Protein AF-A0A7C6KRB6-F1 (afdb_monomer)

Foldseek 3Di:
DVLLVVLVVLLVLLVVQDQLVVLCVDQLSVLVSQLSCQLNDPAHDLVSNLVSLVSNQVVCPPHFQLRVLVVSLQAGDGPLLQQLQQPNPVSDDPVRLVSVLSNQQSSVSSLPDWLCSSLVSSLVNCVVRPDPVRCVVCPDCNPSVNDDTGDNDDPPDPPPVCPPPLQQDFLQVNLVVVVVVLSVVCVPDPRNSVCSNSSSVSCNQQNHRLSSRAQEWEQDDDDDRTDGDNDADSQAPLLLAPCVVLLVVVVVQVVCLLVLHDHFAEEEEEAPQACQVSSVSNVSRVCSRSQEGEYEYEPVRLVCVVVVQVVVLSHSGAYEYEYEADALPDDPVSLVSLLCVLVDDVHDRRSRYHYYYYHYPCRLVVLVVVLVVDPDPVSVVSNVSVVSSNVSRVYYRYGYFDDLVSLLSSLVSVCVVVVNPDDSVVSSVQLVVQQVVDDHRHNNSSVVSSVVSVVVVVVVD

pLDDT: mean 85.38, std 13.32, range [36.09, 97.81]

Structure (mmCIF, N/CA/C/O backbone):
data_AF-A0A7C6KRB6-F1
#
_entry.id   AF-A0A7C6KRB6-F1
#
loop_
_atom_site.group_PDB
_atom_site.id
_atom_site.type_symbol
_atom_site.label_atom_id
_atom_site.label_alt_id
_atom_site.label_comp_id
_atom_site.label_asym_id
_atom_site.label_entity_id
_atom_site.label_seq_id
_atom_site.pdbx_PDB_ins_code
_atom_site.Cartn_x
_atom_site.Cartn_y
_atom_site.Cartn_z
_atom_site.occupancy
_atom_site.B_iso_or_equiv
_atom_site.auth_seq_id
_atom_site.auth_comp_id
_atom_site.auth_asym_id
_atom_site.auth_atom_id
_atom_site.pdbx_PDB_model_num
ATOM 1 N N . MET A 1 1 ? -28.150 14.842 34.073 1.00 54.94 1 MET A N 1
ATOM 2 C CA . MET A 1 1 ? -28.494 13.399 33.992 1.00 54.94 1 MET A CA 1
ATOM 3 C C . MET A 1 1 ? -28.652 12.898 32.556 1.00 54.94 1 MET A C 1
ATOM 5 O O . MET A 1 1 ? -28.019 11.899 32.249 1.00 54.94 1 MET A O 1
ATOM 9 N N . LYS A 1 2 ? -29.416 13.566 31.670 1.00 64.12 2 LYS A N 1
ATOM 10 C CA . LYS A 1 2 ? -29.574 13.141 30.257 1.00 64.12 2 LYS A CA 1
ATOM 11 C C . LYS A 1 2 ? -28.247 13.036 29.480 1.00 64.12 2 LYS A C 1
ATOM 13 O O . LYS A 1 2 ? -28.031 12.044 28.801 1.00 64.12 2 LYS A O 1
ATOM 18 N N . GLU A 1 3 ? -27.336 13.993 29.651 1.00 70.88 3 GLU A N 1
ATOM 19 C CA . GLU A 1 3 ? -26.035 14.002 28.949 1.00 70.88 3 GLU A CA 1
ATOM 20 C C . GLU A 1 3 ? -25.070 12.913 29.458 1.00 70.88 3 GLU A C 1
ATOM 22 O O . GLU A 1 3 ? -24.442 12.221 28.666 1.00 70.88 3 GLU A O 1
ATOM 27 N N . ILE A 1 4 ? -25.027 12.660 30.774 1.00 74.69 4 ILE A N 1
ATOM 28 C CA . ILE A 1 4 ? -24.242 11.548 31.353 1.00 74.69 4 ILE A CA 1
ATOM 29 C C . ILE A 1 4 ? -24.768 10.194 30.857 1.00 74.69 4 ILE A C 1
ATOM 31 O O . ILE A 1 4 ? -23.987 9.292 30.565 1.00 74.69 4 ILE A O 1
ATOM 35 N N . ALA A 1 5 ? -26.092 10.041 30.750 1.00 81.69 5 ALA A N 1
ATOM 36 C CA . ALA A 1 5 ? -26.693 8.838 30.182 1.00 81.69 5 ALA A CA 1
ATOM 37 C C . ALA A 1 5 ? -26.316 8.658 28.700 1.00 81.69 5 ALA A C 1
ATOM 39 O O . ALA A 1 5 ? -26.064 7.530 28.283 1.00 81.69 5 ALA A O 1
ATOM 40 N N . ALA A 1 6 ? -26.210 9.748 27.930 1.00 81.56 6 ALA A N 1
ATOM 41 C CA . ALA A 1 6 ? -25.739 9.708 26.547 1.00 81.56 6 ALA A CA 1
ATOM 42 C C . ALA A 1 6 ? -24.273 9.245 26.448 1.00 81.56 6 ALA A C 1
ATOM 44 O O . ALA A 1 6 ? -23.988 8.330 25.681 1.00 81.56 6 ALA A O 1
ATOM 45 N N . LEU A 1 7 ? -23.367 9.770 27.284 1.00 81.56 7 LEU A N 1
ATOM 46 C CA . LEU A 1 7 ? -21.969 9.309 27.316 1.00 81.56 7 LEU A CA 1
ATOM 47 C C . LEU A 1 7 ? -21.839 7.847 27.758 1.00 81.56 7 LEU A C 1
ATOM 49 O O . LEU A 1 7 ? -21.070 7.089 27.174 1.00 81.56 7 LEU A O 1
ATOM 53 N N . ARG A 1 8 ? -22.632 7.410 28.746 1.00 84.44 8 ARG A N 1
ATOM 54 C CA . ARG A 1 8 ? -22.685 5.990 29.134 1.00 84.44 8 ARG A CA 1
ATOM 55 C C . ARG A 1 8 ? -23.192 5.108 27.998 1.00 84.44 8 ARG A C 1
ATOM 57 O O . ARG A 1 8 ? -22.669 4.016 27.813 1.00 84.44 8 ARG A O 1
ATOM 64 N N . LYS A 1 9 ? -24.180 5.576 27.230 1.00 87.50 9 LYS A N 1
ATOM 65 C CA . LYS A 1 9 ? -24.671 4.868 26.045 1.00 87.50 9 LYS A CA 1
ATOM 66 C C . LYS A 1 9 ? -23.570 4.732 24.990 1.00 87.50 9 LYS A C 1
ATOM 68 O O . LYS A 1 9 ? -23.390 3.638 24.477 1.00 87.50 9 LYS A O 1
ATOM 73 N N . ILE A 1 10 ? -22.814 5.799 24.719 1.00 86.44 10 ILE A N 1
ATOM 74 C CA . ILE A 1 10 ? -21.670 5.775 23.792 1.00 86.44 10 ILE A CA 1
ATOM 75 C C . ILE A 1 10 ? -20.593 4.800 24.276 1.00 86.44 10 ILE A C 1
ATOM 77 O O . ILE A 1 10 ? -20.133 3.971 23.501 1.00 86.44 10 ILE A O 1
ATOM 81 N N . LYS A 1 11 ? -20.241 4.835 25.567 1.00 87.00 11 LYS A N 1
ATOM 82 C CA . LYS A 1 11 ? -19.289 3.887 26.164 1.00 87.00 11 LYS A CA 1
ATOM 83 C C . LYS A 1 11 ? -19.735 2.433 25.981 1.00 87.00 11 LYS A C 1
ATOM 85 O O . LYS A 1 11 ? -18.936 1.584 25.605 1.00 87.00 11 LYS A O 1
ATOM 90 N N . LEU A 1 12 ? -21.006 2.138 26.256 1.00 89.00 12 LEU A N 1
ATOM 91 C CA . LEU A 1 12 ? -21.554 0.792 26.071 1.00 89.00 12 LEU A CA 1
ATOM 92 C C . LEU A 1 12 ? -21.587 0.388 24.593 1.00 89.00 12 LEU A C 1
ATOM 94 O O . LEU A 1 12 ? -21.347 -0.773 24.287 1.00 89.00 12 LEU A O 1
ATOM 98 N N . ALA A 1 13 ? -21.846 1.335 23.689 1.00 90.50 13 ALA A N 1
ATOM 99 C CA . ALA A 1 13 ? -21.797 1.095 22.253 1.00 90.50 13 ALA A CA 1
ATOM 100 C C . ALA A 1 13 ? -20.370 0.770 21.782 1.00 90.50 13 ALA A C 1
ATOM 102 O O . ALA A 1 13 ? -20.180 -0.217 21.085 1.00 90.50 13 ALA A O 1
ATOM 103 N N . LEU A 1 14 ? -19.364 1.527 22.235 1.00 90.44 14 LEU A N 1
ATOM 104 C CA . LEU A 1 14 ? -17.944 1.256 21.975 1.00 90.44 14 LEU A CA 1
ATOM 105 C C . LEU A 1 14 ? -17.524 -0.150 22.426 1.00 90.44 14 LEU A C 1
ATOM 107 O O . LEU A 1 14 ? -16.813 -0.840 21.704 1.00 90.44 14 LEU A O 1
ATOM 111 N N . ALA A 1 15 ? -17.997 -0.599 23.592 1.00 88.56 15 ALA A N 1
ATOM 112 C CA . ALA A 1 15 ? -17.741 -1.954 24.086 1.00 88.56 15 ALA A CA 1
ATOM 113 C C . ALA A 1 15 ? -18.440 -3.057 23.264 1.00 88.56 15 ALA A C 1
ATOM 115 O O . ALA A 1 15 ? -18.100 -4.228 23.412 1.00 88.56 15 ALA A O 1
ATOM 116 N N . GLY A 1 16 ? -19.425 -2.693 22.440 1.00 90.06 16 GLY A N 1
ATOM 117 C CA . GLY A 1 16 ? -20.170 -3.596 21.564 1.00 90.06 16 GLY A CA 1
ATOM 118 C C . GLY A 1 16 ? -19.691 -3.614 20.111 1.00 90.06 16 GLY A C 1
ATOM 119 O O . GLY A 1 16 ? -20.361 -4.241 19.295 1.00 90.06 16 GLY A O 1
ATOM 120 N N . LEU A 1 17 ? -18.587 -2.930 19.778 1.00 93.81 17 LEU A N 1
ATOM 121 C CA . LEU A 1 17 ? -17.990 -2.977 18.440 1.00 93.81 17 LEU A CA 1
ATOM 122 C C . LEU A 1 17 ? -17.563 -4.405 18.085 1.00 93.81 17 LEU A C 1
ATOM 124 O O . LEU A 1 17 ? -16.990 -5.109 18.918 1.00 93.81 17 LEU A O 1
ATOM 128 N N . VAL A 1 18 ? -17.822 -4.817 16.843 1.00 93.44 18 VAL A N 1
ATOM 129 C CA . VAL A 1 18 ? -17.559 -6.193 16.388 1.00 93.44 18 VAL A CA 1
ATOM 130 C C . VAL A 1 18 ? -16.295 -6.278 15.537 1.00 93.44 18 VAL A C 1
ATOM 132 O O . VAL A 1 18 ? -15.434 -7.118 15.795 1.00 93.44 18 VAL A O 1
ATOM 135 N N . TYR A 1 19 ? -16.173 -5.425 14.519 1.00 92.94 19 TYR A N 1
ATOM 136 C CA . TYR A 1 19 ? -15.082 -5.472 13.540 1.00 92.94 19 TYR A CA 1
ATOM 137 C C . TYR A 1 19 ? -14.080 -4.334 13.716 1.00 92.94 19 TYR A C 1
ATOM 139 O O . TYR A 1 19 ? -12.892 -4.525 13.460 1.00 92.94 19 TYR A O 1
ATOM 147 N N . PHE A 1 20 ? -14.542 -3.161 14.153 1.00 94.19 20 PHE A N 1
ATOM 148 C CA . PHE A 1 20 ? -13.716 -1.954 14.263 1.00 94.19 20 PHE A CA 1
ATOM 149 C C . PHE A 1 20 ? -13.351 -1.611 15.711 1.00 94.19 20 PHE A C 1
ATOM 151 O O . PHE A 1 20 ? -13.343 -0.446 16.110 1.00 94.19 20 PHE A O 1
ATOM 158 N N . ASP A 1 21 ? -13.010 -2.632 16.499 1.00 92.06 21 ASP A N 1
ATOM 159 C CA . ASP A 1 21 ? -12.568 -2.498 17.893 1.00 92.06 21 ASP A CA 1
ATOM 160 C C . ASP A 1 21 ? -11.159 -1.881 18.038 1.00 92.06 21 ASP A C 1
ATOM 162 O O . ASP A 1 21 ? -10.708 -1.616 19.152 1.00 92.06 21 ASP A O 1
ATOM 166 N N . ASP A 1 22 ? -10.470 -1.605 16.924 1.00 89.50 22 ASP A N 1
ATOM 167 C CA . ASP A 1 22 ? -9.140 -0.983 16.880 1.00 89.50 22 ASP A CA 1
ATOM 168 C C . ASP A 1 22 ? -9.087 0.361 17.626 1.00 89.50 22 ASP A C 1
ATOM 170 O O . ASP A 1 22 ? -8.058 0.707 18.205 1.00 89.50 22 ASP A O 1
ATOM 174 N N . ILE A 1 23 ? -10.208 1.090 17.694 1.00 89.94 23 ILE A N 1
ATOM 175 C CA . ILE A 1 23 ? -10.331 2.334 18.470 1.00 89.94 23 ILE A CA 1
ATOM 176 C C . ILE A 1 23 ? -10.071 2.119 19.965 1.00 89.94 23 ILE A C 1
ATOM 178 O O . ILE A 1 23 ? -9.611 3.025 20.652 1.00 89.94 23 ILE A O 1
ATOM 182 N N . LEU A 1 24 ? -10.324 0.915 20.478 1.00 89.56 24 LEU A N 1
ATOM 183 C CA . LEU A 1 24 ? -10.078 0.568 21.876 1.00 89.56 24 LEU A CA 1
ATOM 184 C C . LEU A 1 24 ? -8.597 0.260 22.147 1.00 89.56 24 LEU A C 1
ATOM 186 O O . LEU A 1 24 ? -8.176 0.246 23.302 1.00 89.56 24 LEU A O 1
ATOM 190 N N . LYS A 1 25 ? -7.818 -0.016 21.095 1.00 88.75 25 LYS A N 1
ATOM 191 C CA . LYS A 1 25 ? -6.403 -0.419 21.162 1.00 88.75 25 LYS A CA 1
ATOM 192 C C . LYS A 1 25 ? -5.457 0.727 20.798 1.00 88.75 25 LYS A C 1
ATOM 194 O O . LYS A 1 25 ? -4.325 0.757 21.275 1.00 88.75 25 LYS A O 1
ATOM 199 N N . ASP A 1 26 ? -5.907 1.639 19.942 1.00 92.56 26 ASP A N 1
ATOM 200 C CA . ASP A 1 26 ? -5.170 2.829 19.521 1.00 92.56 26 ASP A CA 1
ATOM 201 C C . ASP A 1 26 ? -5.055 3.859 20.662 1.00 92.56 26 ASP A C 1
ATOM 203 O O . ASP A 1 26 ? -5.979 4.038 21.456 1.00 92.56 26 ASP A O 1
ATOM 207 N N . GLU A 1 27 ? -3.916 4.554 20.745 1.00 92.88 27 GLU A N 1
ATOM 208 C CA . GLU A 1 27 ? -3.604 5.512 21.814 1.00 92.88 27 GLU A CA 1
ATOM 209 C C . GLU A 1 27 ? -4.662 6.618 21.964 1.00 92.88 27 GLU A C 1
ATOM 211 O O . GLU A 1 27 ? -5.073 6.939 23.083 1.00 92.88 27 GLU A O 1
ATOM 216 N N . ILE A 1 28 ? -5.121 7.202 20.854 1.00 93.69 28 ILE A N 1
ATOM 217 C CA . ILE A 1 28 ? -6.057 8.334 20.873 1.00 93.69 28 ILE A CA 1
ATOM 218 C C . ILE A 1 28 ? -7.425 7.861 21.376 1.00 93.69 28 ILE A C 1
ATOM 220 O O . ILE A 1 28 ? -8.023 8.479 22.261 1.00 93.69 28 ILE A O 1
ATOM 224 N N . GLY A 1 29 ? -7.909 6.740 20.842 1.00 92.50 29 GLY A N 1
ATOM 225 C CA . GLY A 1 29 ? -9.196 6.159 21.203 1.00 92.50 29 GLY A CA 1
ATOM 226 C C . GLY A 1 29 ? -9.211 5.613 22.632 1.00 92.50 29 GLY A C 1
ATOM 227 O O . GLY A 1 29 ? -10.174 5.856 23.364 1.00 92.50 29 GLY A O 1
ATOM 228 N N . ALA A 1 30 ? -8.118 4.997 23.093 1.00 92.62 30 ALA A N 1
ATOM 229 C CA . ALA A 1 30 ? -7.951 4.593 24.487 1.00 92.62 30 ALA A CA 1
ATOM 230 C C . ALA A 1 30 ? -7.978 5.804 25.433 1.00 92.62 30 ALA A C 1
ATOM 232 O O . ALA A 1 30 ? -8.687 5.789 26.443 1.00 92.62 30 ALA A O 1
ATOM 233 N N . ASN A 1 31 ? -7.277 6.892 25.087 1.00 94.56 31 ASN A N 1
ATOM 234 C CA . ASN A 1 31 ? -7.307 8.125 25.872 1.00 94.56 31 ASN A CA 1
ATOM 235 C C . ASN A 1 31 ? -8.709 8.746 25.936 1.00 94.56 31 ASN A C 1
ATOM 237 O O . ASN A 1 31 ? -9.101 9.245 26.995 1.00 94.56 31 ASN A O 1
ATOM 241 N N . PHE A 1 32 ? -9.466 8.688 24.838 1.00 94.00 32 PHE A N 1
ATOM 242 C CA . PHE A 1 32 ? -10.857 9.133 24.792 1.00 94.00 32 PHE A CA 1
ATOM 243 C C . PHE A 1 32 ? -11.770 8.264 25.669 1.00 94.00 32 PHE A C 1
ATOM 245 O O . PHE A 1 32 ? -12.555 8.791 26.455 1.00 94.00 32 PHE A O 1
ATOM 252 N N . CYS A 1 33 ? -11.637 6.936 25.603 1.00 92.25 33 CYS A N 1
ATOM 253 C CA . CYS A 1 33 ? -12.410 6.017 26.441 1.00 92.25 33 CYS A CA 1
ATOM 254 C C . CYS A 1 33 ? -12.140 6.248 27.935 1.00 92.25 33 CYS A C 1
ATOM 256 O O . CYS A 1 33 ? -13.079 6.325 28.724 1.00 92.25 33 CYS A O 1
ATOM 258 N N . LEU A 1 34 ? -10.875 6.444 28.321 1.00 93.00 34 LEU A N 1
ATOM 259 C CA . LEU A 1 34 ? -10.499 6.770 29.701 1.00 93.00 34 LEU A CA 1
ATOM 260 C C . LEU A 1 34 ? -11.093 8.106 30.169 1.00 93.00 34 LEU A C 1
ATOM 262 O O . LEU A 1 34 ? -11.538 8.215 31.312 1.00 93.00 34 LEU A O 1
ATOM 266 N N . LEU A 1 35 ? -11.154 9.110 29.289 1.00 93.44 35 LEU A N 1
ATOM 267 C CA . LEU A 1 35 ? -11.824 10.377 29.585 1.00 93.44 35 LEU A CA 1
ATOM 268 C C . LEU A 1 35 ? -13.326 10.160 29.835 1.00 93.44 35 LEU A C 1
ATOM 270 O O . LEU A 1 35 ? -13.871 10.661 30.820 1.00 93.44 35 LEU A O 1
ATOM 274 N N . LEU A 1 36 ? -14.001 9.369 28.992 1.00 91.25 36 LEU A N 1
ATOM 275 C CA . LEU A 1 36 ? -15.410 9.013 29.196 1.00 91.25 36 LEU A CA 1
ATOM 276 C C . LEU A 1 36 ? -15.632 8.250 30.510 1.00 91.25 36 LEU A C 1
ATOM 278 O O . LEU A 1 36 ? -16.632 8.478 31.198 1.00 91.25 36 LEU A O 1
ATOM 282 N N . ASP A 1 37 ? -14.707 7.371 30.888 1.00 90.56 37 ASP A N 1
ATOM 283 C CA . ASP A 1 37 ? -14.769 6.607 32.134 1.00 90.56 37 ASP A CA 1
ATOM 284 C C . ASP A 1 37 ? -14.735 7.513 33.360 1.00 90.56 37 ASP A C 1
ATOM 286 O O . ASP A 1 37 ? -15.596 7.397 34.236 1.00 90.56 37 ASP A O 1
ATOM 290 N N . GLN A 1 38 ? -13.808 8.469 33.387 1.00 91.06 38 GLN A N 1
ATOM 291 C CA . GLN A 1 38 ? -13.702 9.441 34.472 1.00 91.06 38 GLN A CA 1
ATOM 292 C C . GLN A 1 38 ? -14.932 10.357 34.543 1.00 91.06 38 GLN A C 1
ATOM 294 O O . GLN A 1 38 ? -15.468 10.597 35.624 1.00 91.06 38 GLN A O 1
ATOM 299 N N . LEU A 1 39 ? -15.456 10.811 33.399 1.00 89.25 39 LEU A N 1
ATOM 300 C CA . LEU A 1 39 ? -16.639 11.682 33.355 1.00 89.25 39 LEU A CA 1
ATOM 301 C C . LEU A 1 39 ? -17.937 10.967 33.765 1.00 89.25 39 LEU A C 1
ATOM 303 O O . LEU A 1 39 ? -18.867 11.586 34.304 1.00 89.25 39 LEU A O 1
ATOM 307 N N . THR A 1 40 ? -18.025 9.658 33.520 1.00 88.31 40 THR A N 1
ATOM 308 C CA . THR A 1 40 ? -19.215 8.843 33.815 1.00 88.31 40 THR A CA 1
ATOM 309 C C . THR A 1 40 ? -19.157 8.110 35.158 1.00 88.31 40 THR A C 1
ATOM 311 O O . THR A 1 40 ? -20.167 7.501 35.551 1.00 88.31 40 THR A O 1
ATOM 314 N N . ALA A 1 41 ? -18.036 8.212 35.882 1.00 88.06 41 ALA A N 1
ATOM 315 C CA . ALA A 1 41 ? -17.839 7.673 37.224 1.00 88.06 41 ALA A CA 1
ATOM 316 C C . ALA A 1 41 ? -18.874 8.210 38.230 1.00 88.06 41 ALA A C 1
ATOM 318 O O . ALA A 1 41 ? -19.504 9.250 38.023 1.00 88.06 41 ALA A O 1
ATOM 319 N N . LYS A 1 42 ? -19.119 7.464 39.316 1.00 85.12 42 LYS A N 1
ATOM 320 C CA . LYS A 1 42 ? -20.051 7.914 40.368 1.00 85.12 42 LYS A CA 1
ATOM 321 C C . LYS A 1 42 ? -19.512 9.139 41.104 1.00 85.12 42 LYS A C 1
ATOM 323 O O . LYS A 1 42 ? -20.282 10.062 41.339 1.00 85.12 42 LYS A O 1
ATOM 328 N N . GLU A 1 43 ? -18.220 9.116 41.399 1.00 84.69 43 GLU A N 1
ATOM 329 C CA . GLU A 1 43 ? -17.448 10.194 42.008 1.00 84.69 43 GLU A CA 1
ATOM 330 C C . GLU A 1 43 ? -16.360 10.604 41.020 1.00 84.69 43 GLU A C 1
ATOM 332 O O . GLU A 1 43 ? -15.765 9.738 40.369 1.00 84.69 43 GLU A O 1
ATOM 337 N N . ILE A 1 44 ? -16.126 11.906 40.891 1.00 86.69 44 ILE A N 1
ATOM 338 C CA . ILE A 1 44 ? -15.108 12.451 39.995 1.00 86.69 44 ILE A CA 1
ATOM 339 C C . ILE A 1 44 ? -13.912 12.981 40.782 1.00 86.69 44 ILE A C 1
ATOM 341 O O . ILE A 1 44 ? -14.044 13.426 41.919 1.00 86.69 44 ILE A O 1
ATOM 345 N N . LYS A 1 45 ? -12.749 12.983 40.133 1.00 89.88 45 LYS A N 1
ATOM 346 C CA . LYS A 1 45 ? -11.554 13.704 40.574 1.00 89.88 45 LYS A CA 1
ATOM 347 C C . LYS A 1 45 ? -11.198 14.722 39.498 1.00 89.88 45 LYS A C 1
ATOM 349 O O . LYS A 1 45 ? -10.941 14.339 38.356 1.00 89.88 45 LYS A O 1
ATOM 354 N N . CYS A 1 46 ? -11.231 16.008 39.842 1.00 89.25 46 CYS A N 1
ATOM 355 C CA . CYS A 1 46 ? -11.075 17.095 38.873 1.00 89.25 46 CYS A CA 1
ATOM 356 C C . CYS A 1 46 ? -9.691 17.068 38.197 1.00 89.25 46 CYS A C 1
ATOM 358 O O . CYS A 1 46 ? -9.602 17.198 36.976 1.00 89.25 46 CYS A O 1
ATOM 360 N N . GLU A 1 47 ? -8.632 16.799 38.968 1.00 90.44 47 GLU A N 1
ATOM 361 C CA . GLU A 1 47 ? -7.254 16.634 38.476 1.00 90.44 47 GLU A CA 1
ATOM 362 C C . GLU A 1 47 ? -7.117 15.506 37.451 1.00 90.44 47 GLU A C 1
ATOM 364 O O . GLU A 1 47 ? -6.536 15.709 36.384 1.00 90.44 47 GLU A O 1
ATOM 369 N N . ASP A 1 48 ? -7.706 14.343 37.736 1.00 92.38 48 ASP A N 1
ATOM 370 C CA . ASP A 1 48 ? -7.655 13.185 36.843 1.00 92.38 48 ASP A CA 1
ATOM 371 C C . ASP A 1 48 ? -8.335 13.491 35.501 1.00 92.38 48 ASP A C 1
ATOM 373 O O . ASP A 1 48 ? -7.774 13.180 34.447 1.00 92.38 48 ASP A O 1
ATOM 377 N N . ILE A 1 49 ? -9.500 14.156 35.538 1.00 93.12 49 ILE A N 1
ATOM 378 C CA . ILE A 1 49 ? -10.242 14.581 34.340 1.00 93.12 49 ILE A CA 1
ATOM 379 C C . ILE A 1 49 ? -9.426 15.582 33.523 1.00 93.12 49 ILE A C 1
ATOM 381 O O . ILE A 1 49 ? -9.332 15.442 32.303 1.00 93.12 49 ILE A O 1
ATOM 385 N N . TYR A 1 50 ? -8.814 16.574 34.175 1.00 92.69 50 TYR A N 1
ATOM 386 C CA . TYR A 1 50 ? -7.967 17.552 33.496 1.00 92.69 50 TYR A CA 1
ATOM 387 C C . TYR A 1 50 ? -6.768 16.889 32.816 1.00 92.69 50 TYR A C 1
ATOM 389 O O . TYR A 1 50 ? -6.546 17.082 31.620 1.00 92.69 50 TYR A O 1
ATOM 397 N N . ILE A 1 51 ? -6.022 16.057 33.547 1.00 93.88 51 ILE A N 1
ATOM 398 C CA . ILE A 1 51 ? -4.858 15.343 33.012 1.00 93.88 51 ILE A CA 1
ATOM 399 C C . ILE A 1 51 ? -5.267 14.474 31.821 1.00 93.88 51 ILE A C 1
ATOM 401 O O . ILE A 1 51 ? -4.582 14.472 30.796 1.00 93.88 51 ILE A O 1
ATOM 405 N N . GLN A 1 52 ? -6.380 13.747 31.931 1.00 95.50 52 GLN A N 1
ATOM 406 C CA . GLN A 1 52 ? -6.825 12.854 30.870 1.00 95.50 52 GLN A CA 1
ATOM 407 C C . GLN A 1 52 ? -7.344 13.612 29.645 1.00 95.50 52 GLN A C 1
ATOM 409 O O . GLN A 1 52 ? -7.044 13.212 28.519 1.00 95.50 52 GLN A O 1
ATOM 414 N N . TYR A 1 53 ? -8.035 14.739 29.839 1.00 94.81 53 TYR A N 1
ATOM 415 C CA . TYR A 1 53 ? -8.416 15.638 28.750 1.00 94.81 53 TYR A CA 1
ATOM 416 C C . TYR A 1 53 ? -7.182 16.147 27.998 1.00 94.81 53 TYR A C 1
ATOM 418 O O . TYR A 1 53 ? -7.125 16.069 26.772 1.00 94.81 53 TYR A O 1
ATOM 426 N N . GLN A 1 54 ? -6.157 16.608 28.722 1.00 93.69 54 GLN A N 1
ATOM 427 C CA . GLN A 1 54 ? -4.914 17.100 28.122 1.00 93.69 54 GLN A CA 1
ATOM 428 C C . GLN A 1 54 ? -4.148 15.998 27.380 1.00 93.69 54 GLN A C 1
ATOM 430 O O . GLN A 1 54 ? -3.592 16.258 26.313 1.00 93.69 54 GLN A O 1
ATOM 435 N N . LYS A 1 55 ? -4.130 14.764 27.907 1.00 94.81 55 LYS A N 1
ATOM 436 C CA . LYS A 1 55 ? -3.556 13.596 27.215 1.00 94.81 55 LYS A CA 1
ATOM 437 C C . LYS A 1 55 ? -4.286 13.310 25.907 1.00 94.81 55 LYS A C 1
ATOM 439 O O . LYS A 1 55 ? -3.635 13.213 24.870 1.00 94.81 55 LYS A O 1
ATOM 444 N N . PHE A 1 56 ? -5.617 13.239 25.947 1.00 95.00 56 PHE A N 1
ATOM 445 C CA . PHE A 1 56 ? -6.436 13.045 24.753 1.00 95.00 56 PHE A CA 1
ATOM 446 C C . PHE A 1 56 ? -6.187 14.152 23.720 1.00 95.00 56 PHE A C 1
ATOM 448 O O . PHE A 1 56 ? -5.822 13.857 22.582 1.00 95.00 56 PHE A O 1
ATOM 455 N N . TYR A 1 57 ? -6.276 15.420 24.129 1.00 92.56 57 TYR A N 1
ATOM 456 C CA . TYR A 1 57 ? -6.043 16.559 23.245 1.00 92.56 57 TYR A CA 1
ATOM 457 C C . TYR A 1 57 ? -4.643 16.529 22.615 1.00 92.56 57 TYR A C 1
ATOM 459 O O . TYR A 1 57 ? -4.520 16.683 21.402 1.00 92.56 57 TYR A O 1
ATOM 467 N N . LYS A 1 58 ? -3.589 16.264 23.407 1.00 92.62 58 LYS A N 1
ATOM 468 C CA . LYS A 1 58 ? -2.217 16.106 22.893 1.00 92.62 58 LYS A CA 1
ATOM 469 C C . LYS A 1 58 ? -2.108 14.981 21.870 1.00 92.62 58 LYS A C 1
ATOM 471 O O . LYS A 1 58 ? -1.451 15.175 20.853 1.00 92.62 58 LYS A O 1
ATOM 476 N N . SER A 1 59 ? -2.741 13.838 22.132 1.00 92.44 59 SER A N 1
ATOM 477 C CA . SER A 1 59 ? -2.707 12.691 21.218 1.00 92.44 59 SER A CA 1
ATOM 478 C C . SER A 1 59 ? -3.421 12.975 19.889 1.00 92.44 59 SER A C 1
ATOM 480 O O . SER A 1 59 ? -3.018 12.450 18.857 1.00 92.44 59 SER A O 1
ATOM 482 N N . LEU A 1 60 ? -4.426 13.859 19.888 1.00 90.94 60 LEU A N 1
ATOM 483 C CA . LEU A 1 60 ? -5.189 14.240 18.696 1.00 90.94 60 LEU A CA 1
ATOM 484 C C . LEU A 1 60 ? -4.522 15.359 17.862 1.00 90.94 60 LEU A C 1
ATOM 486 O O . LEU A 1 60 ? -4.984 15.665 16.764 1.00 90.94 60 LEU A O 1
ATOM 490 N N . LEU A 1 61 ? -3.445 15.992 18.348 1.00 88.25 61 LEU A N 1
ATOM 491 C CA . LEU A 1 61 ? -2.812 17.128 17.665 1.00 88.25 61 LEU A CA 1
ATOM 492 C C . LEU A 1 61 ? -2.436 16.805 16.208 1.00 88.25 61 LEU A C 1
ATOM 494 O O . LEU A 1 61 ? -1.737 15.837 15.919 1.00 88.25 61 LEU A O 1
ATOM 498 N N . GLY A 1 62 ? -2.854 17.681 15.290 1.00 82.88 62 GLY A N 1
ATOM 499 C CA . GLY A 1 62 ? -2.586 17.553 13.853 1.00 82.88 62 GLY A CA 1
ATOM 500 C C . GLY A 1 62 ? -3.650 16.787 13.060 1.00 82.88 62 GLY A C 1
ATOM 501 O O . GLY A 1 62 ? -3.516 16.695 11.841 1.00 82.88 62 GLY A O 1
ATOM 502 N N . LEU A 1 63 ? -4.700 16.281 13.716 1.00 85.12 63 LEU A N 1
ATOM 503 C CA . LEU A 1 63 ? -5.862 15.644 13.091 1.00 85.12 63 LEU A CA 1
ATOM 504 C C . LEU A 1 63 ? -7.159 16.198 13.690 1.00 85.12 63 LEU A C 1
ATOM 506 O O . LEU A 1 63 ? -7.205 16.594 14.854 1.00 85.12 63 LEU A O 1
ATOM 510 N N . THR A 1 64 ? -8.240 16.191 12.914 1.00 88.12 64 THR A N 1
ATOM 511 C CA . THR A 1 64 ? -9.582 16.339 13.497 1.00 88.12 64 THR A CA 1
ATOM 512 C C . THR A 1 64 ? -10.069 15.003 14.065 1.00 88.12 64 THR A C 1
ATOM 514 O O . THR A 1 64 ? -9.624 13.931 13.648 1.00 88.12 64 THR A O 1
ATOM 517 N N . TRP A 1 65 ? -11.021 15.050 15.001 1.00 90.38 65 TRP A N 1
ATOM 518 C CA . TRP A 1 65 ? -11.621 13.840 15.577 1.00 90.38 65 TRP A CA 1
ATOM 519 C C . TRP A 1 65 ? -12.265 12.944 14.506 1.00 90.38 65 TRP A C 1
ATOM 521 O O . TRP A 1 65 ? -12.008 11.742 14.459 1.00 90.38 65 TRP A O 1
ATOM 531 N N . SER A 1 66 ? -13.022 13.533 13.579 1.00 88.75 66 SER A N 1
ATOM 532 C CA . SER A 1 66 ? -13.641 12.798 12.471 1.00 88.75 66 SER A CA 1
ATOM 533 C C . SER A 1 66 ? -12.606 12.213 11.506 1.00 88.75 66 SER A C 1
ATOM 535 O O . SER A 1 66 ? -12.743 11.063 11.092 1.00 88.75 66 SER A O 1
ATOM 537 N N . GLU A 1 67 ? -11.540 12.958 11.183 1.00 88.88 67 GLU A N 1
ATOM 538 C CA . GLU A 1 67 ? -10.434 12.434 10.367 1.00 88.88 67 GLU A CA 1
ATOM 539 C C . GLU A 1 67 ? -9.760 11.242 11.045 1.00 88.88 67 GLU A C 1
ATOM 541 O O . GLU A 1 67 ? -9.460 10.254 10.378 1.00 88.88 67 GLU A O 1
ATOM 546 N N . TYR A 1 68 ? -9.526 11.310 12.357 1.00 92.31 68 TYR A N 1
ATOM 547 C CA . TYR A 1 68 ? -8.971 10.197 13.121 1.00 92.31 68 TYR A CA 1
ATOM 548 C C . TYR A 1 68 ? -9.854 8.946 13.012 1.00 92.31 68 TYR A C 1
ATOM 550 O O . TYR A 1 68 ? -9.359 7.889 12.616 1.00 92.31 68 TYR A O 1
ATOM 558 N N . LEU A 1 69 ? -11.157 9.079 13.277 1.00 93.06 69 LEU A N 1
ATOM 559 C CA . LEU A 1 69 ? -12.110 7.969 13.238 1.00 93.06 69 LEU A CA 1
ATOM 560 C C . LEU A 1 69 ? -12.169 7.294 11.861 1.00 93.06 69 LEU A C 1
ATOM 562 O O . LEU A 1 69 ? -12.057 6.073 11.767 1.00 93.06 69 LEU A O 1
ATOM 566 N N . VAL A 1 70 ? -12.290 8.071 10.780 1.00 92.25 70 VAL A N 1
ATOM 567 C CA . VAL A 1 70 ? -12.338 7.507 9.419 1.00 92.25 70 VAL A CA 1
ATOM 568 C C . VAL A 1 70 ? -10.996 6.884 9.030 1.00 92.25 70 VAL A C 1
ATOM 570 O O . VAL A 1 70 ? -10.958 5.812 8.428 1.00 92.25 70 VAL A O 1
ATOM 573 N N . ASN A 1 71 ? -9.873 7.502 9.411 1.00 91.12 71 ASN A N 1
ATOM 574 C CA . ASN A 1 71 ? -8.553 6.916 9.178 1.00 91.12 71 ASN A CA 1
ATOM 575 C C . ASN A 1 71 ? -8.366 5.588 9.922 1.00 91.12 71 ASN A C 1
ATOM 577 O O . ASN A 1 71 ? -7.647 4.722 9.423 1.00 91.12 71 ASN A O 1
ATOM 581 N N . LEU A 1 72 ? -8.977 5.432 11.096 1.00 92.81 72 LEU A N 1
ATOM 582 C CA . LEU A 1 72 ? -8.943 4.194 11.863 1.00 92.81 72 LEU A CA 1
ATOM 583 C C . LEU A 1 72 ? -9.728 3.087 11.148 1.00 92.81 72 LEU A C 1
ATOM 585 O O . LEU A 1 72 ? -9.187 1.998 10.969 1.00 92.81 72 LEU A O 1
ATOM 589 N N . LEU A 1 73 ? -10.918 3.398 10.616 1.00 94.25 73 LEU A N 1
ATOM 590 C CA . LEU A 1 73 ? -11.663 2.482 9.742 1.00 94.25 73 LEU A CA 1
ATOM 591 C C . LEU A 1 73 ? -10.797 2.054 8.548 1.00 94.25 73 LEU A C 1
ATOM 593 O O . LEU A 1 73 ? -10.534 0.871 8.355 1.00 94.25 73 LEU A O 1
ATOM 597 N N . PHE A 1 74 ? -10.255 3.004 7.785 1.00 91.25 74 PHE A N 1
ATOM 598 C CA . PHE A 1 74 ? -9.464 2.718 6.579 1.00 91.25 74 PHE A CA 1
ATOM 599 C C . PHE A 1 74 ? -8.189 1.897 6.838 1.00 91.25 74 PHE A C 1
ATOM 601 O O . PHE A 1 74 ? -7.718 1.181 5.953 1.00 91.25 74 PHE A O 1
ATOM 608 N N . LYS A 1 75 ? -7.618 1.972 8.043 1.00 89.38 75 LYS A N 1
ATOM 609 C CA . LYS A 1 75 ? -6.421 1.205 8.421 1.00 89.38 75 LYS A CA 1
ATOM 610 C C . LYS A 1 75 ? -6.730 -0.140 9.075 1.00 89.38 75 LYS A C 1
ATOM 612 O O . LYS A 1 75 ? -5.802 -0.936 9.211 1.00 89.38 75 LYS A O 1
ATOM 617 N N . SER A 1 76 ? -7.977 -0.386 9.466 1.00 92.38 76 SER A N 1
ATOM 618 C CA . SER A 1 76 ? -8.365 -1.591 10.195 1.00 92.38 76 SER A CA 1
ATOM 619 C C . SER A 1 76 ? -8.031 -2.871 9.425 1.00 92.38 76 SER A C 1
ATOM 621 O O . SER A 1 76 ? -8.080 -2.927 8.190 1.00 92.38 76 SER A O 1
ATOM 623 N N . GLN A 1 77 ? -7.674 -3.915 10.167 1.00 91.06 77 GLN A N 1
ATOM 624 C CA . GLN A 1 77 ? -7.390 -5.237 9.628 1.00 91.06 77 GLN A CA 1
ATOM 625 C C . GLN A 1 77 ? -8.219 -6.281 10.375 1.00 91.06 77 GLN A C 1
ATOM 627 O O . GLN A 1 77 ? -7.882 -6.682 11.485 1.00 91.06 77 GLN A O 1
ATOM 632 N N . ASN A 1 78 ? -9.284 -6.756 9.736 1.00 92.62 78 ASN A N 1
ATOM 633 C CA . ASN A 1 78 ? -10.212 -7.729 10.300 1.00 92.62 78 ASN A CA 1
ATOM 634 C C . ASN A 1 78 ? -10.778 -8.630 9.184 1.00 92.62 78 ASN A C 1
ATOM 636 O O . ASN A 1 78 ? -10.386 -8.526 8.021 1.00 92.62 78 ASN A O 1
ATOM 640 N N . ALA A 1 79 ? -11.683 -9.549 9.529 1.00 92.12 79 ALA A N 1
ATOM 641 C CA . ALA A 1 79 ? -12.249 -10.478 8.549 1.00 92.12 79 ALA A CA 1
ATOM 642 C C . ALA A 1 79 ? -13.037 -9.767 7.430 1.00 92.12 79 ALA A C 1
ATOM 644 O O . ALA A 1 79 ? -12.928 -10.177 6.274 1.00 92.12 79 ALA A O 1
ATOM 645 N N . PHE A 1 80 ? -13.751 -8.679 7.749 1.00 94.88 80 PHE A N 1
ATOM 646 C CA . PHE A 1 80 ? -14.460 -7.865 6.758 1.00 94.88 80 PHE A CA 1
ATOM 647 C C . PHE A 1 80 ? -13.500 -7.218 5.768 1.00 94.88 80 PHE A C 1
ATOM 649 O O . PHE A 1 80 ? -13.695 -7.354 4.563 1.00 94.88 80 PHE A O 1
ATOM 656 N N . THR A 1 81 ? -12.428 -6.574 6.243 1.00 94.38 81 THR A N 1
ATOM 657 C CA . THR A 1 81 ? -11.493 -5.885 5.340 1.00 94.38 81 THR A CA 1
ATOM 658 C C . THR A 1 81 ? -10.784 -6.852 4.395 1.00 94.38 81 THR A C 1
ATOM 660 O O . THR A 1 81 ? -10.548 -6.512 3.237 1.00 94.38 81 THR A O 1
ATOM 663 N N . VAL A 1 82 ? -10.509 -8.084 4.842 1.00 92.38 82 VAL A N 1
ATOM 664 C CA . VAL A 1 82 ? -9.932 -9.142 3.999 1.00 92.38 82 VAL A CA 1
ATOM 665 C C . VAL A 1 82 ? -10.932 -9.640 2.949 1.00 92.38 82 VAL A C 1
ATOM 667 O O . VAL A 1 82 ? -10.572 -9.729 1.778 1.00 92.38 82 VAL A O 1
ATOM 670 N N . GLN A 1 83 ? -12.180 -9.942 3.316 1.00 93.81 83 GLN A N 1
ATOM 671 C CA . GLN A 1 83 ? -13.185 -10.392 2.340 1.00 93.81 83 GLN A CA 1
ATOM 672 C C . GLN A 1 83 ? -13.515 -9.296 1.318 1.00 93.81 83 GLN A C 1
ATOM 674 O O . GLN A 1 83 ? -13.478 -9.543 0.111 1.00 93.81 83 GLN A O 1
ATOM 679 N N . ALA A 1 84 ? -13.730 -8.069 1.797 1.00 94.56 84 ALA A N 1
ATOM 680 C CA . ALA A 1 84 ? -13.996 -6.913 0.954 1.00 94.56 84 ALA A CA 1
ATOM 681 C C . ALA A 1 84 ? -12.839 -6.623 -0.010 1.00 94.56 84 ALA A C 1
ATOM 683 O O . ALA A 1 84 ? -13.061 -6.364 -1.190 1.00 94.56 84 ALA A O 1
ATOM 684 N N . ALA A 1 85 ? -11.588 -6.725 0.451 1.00 93.06 85 ALA A N 1
ATOM 685 C CA . ALA A 1 85 ? -10.439 -6.541 -0.426 1.00 93.06 85 ALA A CA 1
ATOM 686 C C . ALA A 1 85 ? -10.382 -7.588 -1.555 1.00 93.06 85 ALA A C 1
ATOM 688 O O . ALA A 1 85 ? -10.003 -7.261 -2.678 1.00 93.06 85 ALA A O 1
ATOM 689 N N . ALA A 1 86 ? -10.803 -8.828 -1.289 1.00 90.88 86 ALA A N 1
ATOM 690 C CA . ALA A 1 86 ? -10.756 -9.915 -2.264 1.00 90.88 86 ALA A CA 1
ATOM 691 C C . ALA A 1 86 ? -11.816 -9.820 -3.365 1.00 90.88 86 ALA A C 1
ATOM 693 O O . ALA A 1 86 ? -11.512 -10.099 -4.524 1.00 90.88 86 ALA A O 1
ATOM 694 N N . GLN A 1 87 ? -13.053 -9.484 -3.004 1.00 88.62 87 GLN A N 1
ATOM 695 C CA . GLN A 1 87 ? -14.219 -9.653 -3.882 1.00 88.62 87 GLN A CA 1
ATOM 696 C C . GLN A 1 87 ? -15.180 -8.454 -3.850 1.00 88.62 87 GLN A C 1
ATOM 698 O O . GLN A 1 87 ? -16.297 -8.542 -4.355 1.00 88.62 87 GLN A O 1
ATOM 703 N N . GLY A 1 88 ? -14.772 -7.330 -3.254 1.00 91.94 88 GLY A N 1
ATOM 704 C CA . GLY A 1 88 ? -15.666 -6.202 -3.010 1.00 91.94 88 GLY A CA 1
ATOM 705 C C . GLY A 1 88 ? -16.798 -6.581 -2.054 1.00 91.94 88 GLY A C 1
ATOM 706 O O . GLY A 1 88 ? -16.686 -7.529 -1.276 1.00 91.94 88 GLY A O 1
ATOM 707 N N . LEU A 1 89 ? -17.907 -5.842 -2.114 1.00 92.06 89 LEU A N 1
ATOM 708 C CA . LEU A 1 89 ? -19.066 -6.094 -1.252 1.00 92.06 89 LEU A CA 1
ATOM 709 C C . LEU A 1 89 ? -19.741 -7.448 -1.538 1.00 92.06 89 LEU A C 1
ATOM 711 O O . LEU A 1 89 ? -20.278 -8.063 -0.622 1.00 92.06 89 LEU A O 1
ATOM 715 N N . GLU A 1 90 ? -19.699 -7.925 -2.785 1.00 91.56 90 GLU A N 1
ATOM 716 C CA . GLU A 1 90 ? -20.363 -9.170 -3.204 1.00 91.56 90 GLU A CA 1
ATOM 717 C C . GLU A 1 90 ? -19.804 -10.415 -2.504 1.00 91.56 90 GLU A C 1
ATOM 719 O O . GLU A 1 90 ? -20.537 -11.375 -2.278 1.00 91.56 90 GLU A O 1
ATOM 724 N N . GLY A 1 91 ? -18.519 -10.396 -2.135 1.00 88.00 91 GLY A N 1
ATOM 725 C CA . GLY A 1 91 ? -17.887 -11.491 -1.398 1.00 88.00 91 GLY A CA 1
ATOM 726 C C . GLY A 1 91 ? -18.026 -11.414 0.119 1.00 88.00 91 GLY A C 1
ATOM 727 O O . GLY A 1 91 ? -17.489 -12.278 0.811 1.00 88.00 91 GLY A O 1
ATOM 728 N N . VAL A 1 92 ? -18.703 -10.390 0.643 1.00 93.19 92 VAL A N 1
ATOM 729 C CA . VAL A 1 92 ? -18.948 -10.221 2.078 1.00 93.19 92 VAL A CA 1
ATOM 730 C C . VAL A 1 92 ? -20.339 -10.745 2.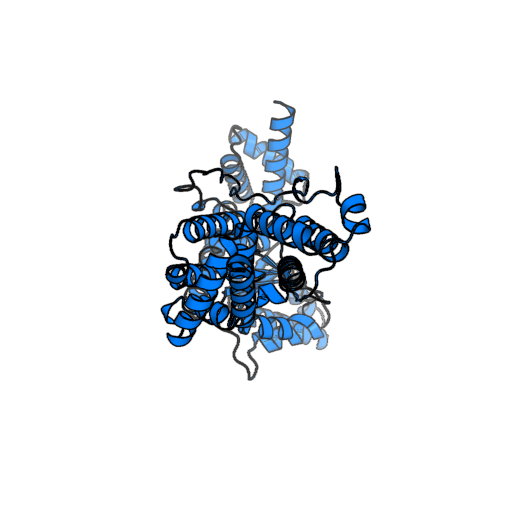410 1.00 93.19 92 VAL A C 1
ATOM 732 O O . VAL A 1 92 ? -21.326 -10.333 1.801 1.00 93.19 92 VAL A O 1
ATOM 735 N N . ASP A 1 93 ? -20.445 -11.614 3.413 1.00 93.50 93 ASP A N 1
ATOM 736 C CA . ASP A 1 93 ? -21.738 -12.148 3.838 1.00 93.50 93 ASP A CA 1
ATOM 737 C C . ASP A 1 93 ? -22.667 -11.069 4.426 1.00 93.50 93 ASP A C 1
ATOM 739 O O . ASP A 1 93 ? -22.229 -10.089 5.031 1.00 93.50 93 ASP A O 1
ATOM 743 N N . SER A 1 94 ? -23.981 -11.246 4.259 1.00 93.81 94 SER A N 1
ATOM 744 C CA . SER A 1 94 ? -24.975 -10.239 4.659 1.00 93.81 94 SER A CA 1
ATOM 745 C C . SER A 1 94 ? -24.952 -9.925 6.158 1.00 93.81 94 SER A C 1
ATOM 747 O O . SER A 1 94 ? -25.134 -8.772 6.537 1.00 93.81 94 SER A O 1
ATOM 749 N N . LEU A 1 95 ? -24.676 -10.918 7.011 1.00 95.00 95 LEU A N 1
ATOM 750 C CA . LEU A 1 95 ? -24.613 -10.721 8.461 1.00 95.00 95 LEU A CA 1
ATOM 751 C C . LEU A 1 95 ? -23.412 -9.843 8.845 1.00 95.00 95 LEU A C 1
ATOM 753 O O . LEU A 1 95 ? -23.529 -8.936 9.669 1.00 95.00 95 LEU A O 1
ATOM 757 N N . MET A 1 96 ? -22.260 -10.069 8.216 1.00 95.94 96 MET A N 1
ATOM 758 C CA . MET A 1 96 ? -21.079 -9.228 8.373 1.00 95.94 96 MET A CA 1
ATOM 759 C C . MET A 1 96 ? -21.343 -7.795 7.903 1.00 95.94 96 MET A C 1
ATOM 761 O O . MET A 1 96 ? -20.951 -6.856 8.594 1.00 95.94 96 MET A O 1
ATOM 765 N N . GLN A 1 97 ? -22.050 -7.608 6.784 1.00 96.00 97 GLN A N 1
ATOM 766 C CA . GLN A 1 97 ? -22.444 -6.272 6.320 1.00 96.00 97 GLN A CA 1
ATOM 767 C C . GLN A 1 97 ? -23.340 -5.547 7.339 1.00 96.00 97 GLN A C 1
ATOM 769 O O . GLN A 1 97 ? -23.119 -4.367 7.612 1.00 96.00 97 GLN A O 1
ATOM 774 N N . GLU A 1 98 ? -24.306 -6.241 7.948 1.00 95.88 98 GLU A N 1
ATOM 775 C CA . GLU A 1 98 ? -25.179 -5.681 8.991 1.00 95.88 98 GLU A CA 1
ATOM 776 C C . GLU A 1 98 ? -24.398 -5.274 10.249 1.00 95.88 98 GLU A C 1
ATOM 778 O O . GLU A 1 98 ? -24.596 -4.181 10.789 1.00 95.88 98 GLU A O 1
ATOM 783 N N . HIS A 1 99 ? -23.469 -6.117 10.704 1.00 95.94 99 HIS A N 1
ATOM 784 C CA . HIS A 1 99 ? -22.601 -5.802 11.840 1.00 95.94 99 HIS A CA 1
ATOM 785 C C . HIS A 1 99 ? -21.683 -4.610 11.549 1.00 95.94 99 HIS A C 1
ATOM 787 O O . HIS A 1 99 ? -21.551 -3.718 12.386 1.00 95.94 99 HIS A O 1
ATOM 793 N N . VAL A 1 100 ? -21.101 -4.543 10.349 1.00 97.06 100 VAL A N 1
ATOM 794 C CA . VAL A 1 100 ? -20.305 -3.390 9.913 1.00 97.06 100 VAL A CA 1
ATOM 795 C C . VAL A 1 100 ? -21.163 -2.127 9.873 1.00 97.06 100 VAL A C 1
ATOM 797 O O . VAL A 1 100 ? -20.737 -1.098 10.385 1.00 97.06 100 VAL A O 1
ATOM 800 N N . ALA A 1 101 ? -22.390 -2.187 9.350 1.00 97.12 101 ALA A N 1
ATOM 801 C CA . ALA A 1 101 ? -23.313 -1.052 9.374 1.00 97.12 101 ALA A CA 1
ATOM 802 C C . ALA A 1 101 ? -23.602 -0.574 10.810 1.00 97.12 101 ALA A C 1
ATOM 804 O O . ALA A 1 101 ? -23.640 0.631 11.068 1.00 97.12 101 ALA A O 1
ATOM 805 N N . SER A 1 102 ? -23.765 -1.505 11.755 1.00 95.69 102 SER A N 1
ATOM 806 C CA . SER A 1 102 ? -23.934 -1.185 13.176 1.00 95.69 102 SER A CA 1
ATOM 807 C C . SER A 1 102 ? -22.699 -0.491 13.761 1.00 95.69 102 SER A C 1
ATOM 809 O O . SER A 1 102 ? -22.840 0.551 14.403 1.00 95.69 102 SER A O 1
ATOM 811 N N . ASP A 1 103 ? -21.494 -1.001 13.493 1.00 97.06 103 ASP A N 1
ATOM 812 C CA . ASP A 1 103 ? -20.243 -0.356 13.908 1.00 97.06 103 ASP A CA 1
ATOM 813 C C . ASP A 1 103 ? -20.124 1.054 13.299 1.00 97.06 103 ASP A C 1
ATOM 815 O O . ASP A 1 103 ? -19.836 2.020 14.007 1.00 97.06 103 ASP A O 1
ATOM 819 N N . LEU A 1 104 ? -20.433 1.225 12.007 1.00 96.62 104 LEU A N 1
ATOM 820 C CA . LEU A 1 104 ? -20.389 2.528 11.331 1.00 96.62 104 LEU A CA 1
ATOM 821 C C . LEU A 1 104 ? -21.350 3.550 11.944 1.00 96.62 104 LEU A C 1
ATOM 823 O O . LEU A 1 104 ? -21.012 4.731 12.037 1.00 96.62 104 LEU A O 1
ATOM 827 N N . LYS A 1 105 ? -22.519 3.109 12.416 1.00 95.00 105 LYS A N 1
ATOM 828 C CA . LYS A 1 105 ? -23.447 3.966 13.161 1.00 95.00 105 LYS A CA 1
ATOM 829 C C . LYS A 1 105 ? -22.818 4.494 14.450 1.00 95.00 105 LYS A C 1
ATOM 831 O O . LYS A 1 105 ? -22.968 5.671 14.769 1.00 95.00 105 LYS A O 1
ATOM 836 N N . ILE A 1 106 ? -22.093 3.639 15.173 1.00 94.62 106 ILE A N 1
ATOM 837 C CA . ILE A 1 106 ? -21.381 4.019 16.400 1.00 94.62 106 ILE A CA 1
ATOM 838 C C . ILE A 1 106 ? -20.289 5.036 16.065 1.00 94.62 106 ILE A C 1
ATOM 840 O O . ILE A 1 106 ? -20.205 6.074 16.716 1.00 94.62 106 ILE A O 1
ATOM 844 N N . PHE A 1 107 ? -19.509 4.793 15.011 1.00 94.81 107 PHE A N 1
ATOM 845 C CA . PHE A 1 107 ? -18.497 5.735 14.524 1.00 94.81 107 PHE A CA 1
ATOM 846 C C . PHE A 1 107 ? -19.095 7.088 14.119 1.00 94.81 107 PHE A C 1
ATOM 848 O O . PHE A 1 107 ? -18.511 8.127 14.423 1.00 94.81 107 PHE A O 1
ATOM 855 N N . GLN A 1 108 ? -20.278 7.101 13.505 1.00 92.94 108 GLN A N 1
ATOM 856 C CA . GLN A 1 108 ? -20.973 8.340 13.169 1.00 92.94 108 GLN A CA 1
ATOM 857 C C . GLN A 1 108 ? -21.423 9.107 14.417 1.00 92.94 108 GLN A C 1
ATOM 859 O O . GLN A 1 108 ? -21.285 10.329 14.481 1.00 92.94 108 GLN A O 1
ATOM 864 N N . ASP A 1 109 ? -21.964 8.408 15.413 1.00 90.94 109 ASP A N 1
ATOM 865 C CA . ASP A 1 109 ? -22.368 9.024 16.676 1.00 90.94 109 ASP A CA 1
ATOM 866 C C . ASP A 1 109 ? -21.155 9.551 17.458 1.00 90.94 109 ASP A C 1
ATOM 868 O O . ASP A 1 109 ? -21.239 10.625 18.052 1.00 90.94 109 ASP A O 1
ATOM 872 N N . LEU A 1 110 ? -20.008 8.865 17.391 1.00 91.50 110 LEU A N 1
ATOM 873 C CA . LEU A 1 110 ? -18.736 9.359 17.923 1.00 91.50 110 LEU A CA 1
ATOM 874 C C . LEU A 1 110 ? -18.264 10.615 17.193 1.00 91.50 110 LEU A C 1
ATOM 876 O O . LEU A 1 110 ? -17.850 11.568 17.848 1.00 91.50 110 LEU A O 1
ATOM 880 N N . ALA A 1 111 ? -18.341 10.646 15.861 1.00 90.38 111 ALA A N 1
ATOM 881 C CA . ALA A 1 111 ? -17.902 11.785 15.054 1.00 90.38 111 ALA A CA 1
ATOM 882 C C . ALA A 1 111 ? -18.705 13.069 15.333 1.00 90.38 111 ALA A C 1
ATOM 884 O O . ALA A 1 111 ? -18.197 14.169 15.129 1.00 90.38 111 ALA A O 1
ATOM 885 N N . LYS A 1 112 ? -19.943 12.945 15.834 1.00 88.81 112 LYS A N 1
ATOM 886 C CA . LYS A 1 112 ? -20.780 14.084 16.250 1.00 88.81 112 LYS A CA 1
ATOM 887 C C . LYS A 1 112 ? -20.346 14.711 17.579 1.00 88.81 112 LYS A C 1
ATOM 889 O O . LYS A 1 112 ? -20.802 15.808 17.881 1.00 88.81 112 LYS A O 1
ATOM 894 N N . ILE A 1 113 ? -19.513 14.037 18.377 1.00 88.56 113 ILE A N 1
ATOM 895 C CA . ILE A 1 113 ? -19.067 14.544 19.680 1.00 88.56 113 ILE A CA 1
ATOM 896 C C . ILE A 1 113 ? -18.059 15.673 19.466 1.00 88.56 113 ILE A C 1
ATOM 898 O O . ILE A 1 113 ? -16.979 15.475 18.904 1.00 88.56 113 ILE A O 1
ATOM 902 N N . THR A 1 114 ? -18.397 16.859 19.962 1.00 88.06 114 THR A N 1
ATOM 903 C CA . THR A 1 114 ? -17.530 18.038 19.900 1.00 88.06 114 THR A CA 1
ATOM 904 C C . THR A 1 114 ? -16.781 18.257 21.213 1.00 88.06 114 THR A C 1
ATOM 906 O O . THR A 1 114 ? -17.156 17.728 22.265 1.00 88.06 114 THR A O 1
ATOM 909 N N . ALA A 1 115 ? -15.724 19.076 21.184 1.00 89.56 115 ALA A N 1
ATOM 910 C CA . ALA A 1 115 ? -15.040 19.462 22.419 1.00 89.56 115 ALA A CA 1
ATOM 911 C C . ALA A 1 115 ? -15.970 20.241 23.349 1.00 89.56 115 ALA A C 1
ATOM 913 O O . ALA A 1 115 ? -15.915 20.062 24.562 1.00 89.56 115 ALA A O 1
ATOM 914 N N . GLN A 1 116 ? -16.867 21.052 22.785 1.00 88.62 116 GLN A N 1
ATOM 915 C CA . GLN A 1 116 ? -17.851 21.813 23.542 1.00 88.62 116 GLN A CA 1
ATOM 916 C C . GLN A 1 116 ? -18.810 20.902 24.311 1.00 88.62 116 GLN A C 1
ATOM 918 O O . GLN A 1 116 ? -19.113 21.200 25.463 1.00 88.62 116 GLN A O 1
ATOM 923 N N . ASP A 1 117 ? -19.239 19.778 23.730 1.00 88.00 117 ASP A N 1
ATOM 924 C CA . ASP A 1 117 ? -20.103 18.815 24.426 1.00 88.00 117 ASP A CA 1
ATOM 925 C C . ASP A 1 117 ? -19.408 18.230 25.663 1.00 88.00 117 ASP A C 1
ATOM 927 O O . ASP A 1 117 ? -20.005 18.125 26.739 1.00 88.00 117 ASP A O 1
ATOM 931 N N . ILE A 1 118 ? -18.122 17.887 25.527 1.00 90.25 118 ILE A N 1
ATOM 932 C CA . ILE A 1 118 ? -17.309 17.355 26.624 1.00 90.25 118 ILE A CA 1
ATOM 933 C C . ILE A 1 118 ? -17.035 18.432 27.679 1.00 90.25 118 ILE A C 1
ATOM 935 O O . ILE A 1 118 ? -17.270 18.187 28.862 1.00 90.25 118 ILE A O 1
ATOM 939 N N . LEU A 1 119 ? -16.608 19.634 27.282 1.00 90.44 119 LEU A N 1
ATOM 940 C CA . LEU A 1 119 ? -16.318 20.737 28.206 1.00 90.44 119 LEU A CA 1
ATOM 941 C C . LEU A 1 119 ? -17.569 21.220 28.950 1.00 90.44 119 LEU A C 1
ATOM 943 O O . LEU A 1 119 ? -17.512 21.463 30.155 1.00 90.44 119 LEU A O 1
ATOM 947 N N . ALA A 1 120 ? -18.726 21.282 28.284 1.00 88.00 120 ALA A N 1
ATOM 948 C CA . ALA A 1 120 ? -19.995 21.603 28.936 1.00 88.00 120 ALA A CA 1
ATOM 949 C C . ALA A 1 120 ? -20.359 20.565 30.009 1.00 88.00 120 ALA A C 1
ATOM 951 O O . ALA A 1 120 ? -20.897 20.911 31.066 1.00 88.00 120 ALA A O 1
ATOM 952 N N . LEU A 1 121 ? -20.050 19.288 29.766 1.00 87.12 121 LEU A N 1
ATOM 953 C CA . LEU A 1 121 ? -20.271 18.224 30.738 1.00 87.12 121 LEU A CA 1
ATOM 954 C C . LEU A 1 121 ? -19.276 18.286 31.904 1.00 87.12 121 LEU A C 1
ATOM 956 O O . LEU A 1 121 ? -19.694 18.106 33.050 1.00 87.12 121 LEU A O 1
ATOM 960 N N . VAL A 1 122 ? -18.002 18.588 31.629 1.00 90.00 122 VAL A N 1
ATOM 961 C CA . VAL A 1 122 ? -16.975 18.856 32.652 1.00 90.00 122 VAL A CA 1
ATOM 962 C C . VAL A 1 122 ? -17.441 19.987 33.564 1.00 90.00 122 VAL A C 1
ATOM 964 O O . VAL A 1 122 ? -17.545 19.778 34.769 1.00 90.00 122 VAL A O 1
ATOM 967 N N . ALA A 1 123 ? -17.828 21.138 33.004 1.00 87.19 123 ALA A N 1
ATOM 968 C CA . ALA A 1 123 ? -18.281 22.296 33.771 1.00 87.19 123 ALA A CA 1
ATOM 969 C C . ALA A 1 123 ? -19.474 21.958 34.684 1.00 87.19 123 ALA A C 1
ATOM 971 O O . ALA A 1 123 ? -19.457 22.253 35.879 1.00 87.19 123 ALA A O 1
ATOM 972 N N . LYS A 1 124 ? -20.490 21.251 34.165 1.00 85.19 124 LYS A N 1
ATOM 973 C CA . LYS A 1 124 ? -21.655 20.822 34.965 1.00 85.19 124 LYS A CA 1
ATOM 974 C C . LYS A 1 124 ? -21.286 19.875 36.106 1.00 85.19 124 LYS A C 1
ATOM 976 O O . LYS A 1 124 ? -21.909 19.924 37.166 1.00 85.19 124 LYS A O 1
ATOM 981 N N . ARG A 1 125 ? -20.330 18.975 35.877 1.00 85.81 125 ARG A N 1
ATOM 982 C CA . ARG A 1 125 ? -19.850 18.012 36.875 1.00 85.81 125 ARG A CA 1
ATOM 983 C C . ARG A 1 125 ? -19.010 18.693 37.948 1.00 85.81 125 ARG A C 1
ATOM 985 O O . ARG A 1 125 ? -19.263 18.479 39.128 1.00 85.81 125 ARG A O 1
ATOM 992 N N . PHE A 1 126 ? -18.097 19.564 37.533 1.00 86.94 126 PHE A N 1
ATOM 993 C CA . PHE A 1 126 ? -17.216 20.330 38.406 1.00 86.94 126 PHE A CA 1
ATOM 994 C C . PHE A 1 126 ? -18.035 21.206 39.365 1.00 86.94 126 PHE A C 1
ATOM 996 O O . PHE A 1 126 ? -17.886 21.084 40.575 1.00 86.94 126 PHE A O 1
ATOM 1003 N N . VAL A 1 127 ? -19.029 21.954 38.869 1.00 82.12 127 VAL A N 1
ATOM 1004 C CA . VAL A 1 127 ? -19.918 22.773 39.724 1.00 82.12 127 VAL A CA 1
ATOM 1005 C C . VAL A 1 127 ? -20.614 21.960 40.825 1.00 82.12 127 VAL A C 1
ATOM 1007 O O . VAL A 1 127 ? -20.869 22.480 41.910 1.00 82.12 127 VAL A O 1
ATOM 1010 N N . LYS A 1 128 ? -20.951 20.694 40.559 1.00 80.69 128 LYS A N 1
ATOM 1011 C CA . LYS A 1 128 ? -21.715 19.859 41.492 1.00 80.69 128 LYS A CA 1
ATOM 1012 C C . LYS A 1 128 ? -20.841 19.138 42.523 1.00 80.69 128 LYS A C 1
ATOM 1014 O O . LYS A 1 128 ? -21.317 18.865 43.620 1.00 80.69 128 LYS A O 1
ATOM 1019 N N . GLU A 1 129 ? -19.623 18.766 42.147 1.00 80.88 129 GLU A N 1
ATOM 1020 C CA . GLU A 1 129 ? -18.819 17.769 42.870 1.00 80.88 129 GLU A CA 1
ATOM 1021 C C . GLU A 1 129 ? -17.437 18.298 43.304 1.00 80.88 129 GLU A C 1
ATOM 1023 O O . GLU A 1 129 ? -16.692 17.564 43.945 1.00 80.88 129 GLU A O 1
ATOM 1028 N N . MET A 1 130 ? -17.104 19.564 43.011 1.00 82.00 130 MET A N 1
ATOM 1029 C CA . MET A 1 130 ? -15.864 20.210 43.461 1.00 82.00 130 MET A CA 1
ATOM 1030 C C . MET A 1 130 ? -15.815 20.450 44.970 1.00 82.00 130 MET A C 1
ATOM 1032 O O . MET A 1 130 ? -16.752 20.989 45.567 1.00 82.00 130 MET A O 1
ATOM 1036 N N . THR A 1 131 ? -14.658 20.157 45.559 1.00 83.75 131 THR A N 1
ATOM 1037 C CA . THR A 1 131 ? -14.283 20.636 46.893 1.00 83.75 131 THR A CA 1
ATOM 1038 C C . THR A 1 131 ? -13.872 22.116 46.854 1.00 83.75 131 THR A C 1
ATOM 1040 O O . THR A 1 131 ? -13.666 22.687 45.785 1.00 83.75 131 THR A O 1
ATOM 1043 N N . GLU A 1 132 ? -13.729 22.769 48.013 1.00 81.81 132 GLU A N 1
ATOM 1044 C CA . GLU A 1 132 ? -13.218 24.153 48.070 1.00 81.81 132 GLU A CA 1
ATOM 1045 C C . GLU A 1 132 ? -11.792 24.277 47.510 1.00 81.81 132 GLU A C 1
ATOM 1047 O O . GLU A 1 132 ? -11.486 25.249 46.827 1.00 81.81 132 GLU A O 1
ATOM 1052 N N . ILE A 1 133 ? -10.953 23.257 47.719 1.00 82.94 133 ILE A N 1
ATOM 1053 C CA . ILE A 1 133 ? -9.594 23.198 47.163 1.00 82.94 133 ILE A CA 1
ATOM 1054 C C . ILE A 1 133 ? -9.653 23.106 45.632 1.00 82.94 133 ILE A C 1
ATOM 1056 O O . ILE A 1 133 ? -8.936 23.827 44.942 1.00 82.94 133 ILE A O 1
ATOM 1060 N N . ASP A 1 134 ? -10.552 22.281 45.082 1.00 83.56 134 ASP A N 1
ATOM 1061 C CA . ASP A 1 134 ? -10.721 22.181 43.627 1.00 83.56 134 ASP A CA 1
ATOM 1062 C C . ASP A 1 134 ? -11.160 23.514 43.007 1.00 83.56 134 ASP A C 1
ATOM 1064 O O . ASP A 1 134 ? -10.722 23.852 41.910 1.00 83.56 134 ASP A O 1
ATOM 1068 N N . LYS A 1 135 ? -12.011 24.289 43.692 1.00 83.25 135 LYS A N 1
ATOM 1069 C CA . LYS A 1 135 ? -12.451 25.607 43.202 1.00 83.25 135 LYS A CA 1
ATOM 1070 C C . LYS A 1 135 ? -11.301 26.606 43.114 1.00 83.25 135 LYS A C 1
ATOM 1072 O O . LYS A 1 135 ? -11.308 27.444 42.218 1.00 83.25 135 LYS A O 1
ATOM 1077 N N . GLU A 1 136 ? -10.335 26.524 44.027 1.00 85.19 136 GLU A N 1
ATOM 1078 C CA . GLU A 1 136 ? -9.131 27.355 43.991 1.00 85.19 136 GLU A CA 1
ATOM 1079 C C . GLU A 1 136 ? -8.199 26.916 42.853 1.00 85.19 136 GLU A C 1
ATOM 1081 O O . GLU A 1 136 ? -7.790 27.748 42.041 1.00 85.19 136 GLU A O 1
ATOM 1086 N N . ILE A 1 137 ? -7.940 25.606 42.732 1.00 84.75 137 ILE A N 1
ATOM 1087 C CA . ILE A 1 137 ? -7.059 25.030 41.702 1.00 84.75 137 ILE A CA 1
ATOM 1088 C C . ILE A 1 137 ? -7.602 25.286 40.292 1.00 84.75 137 ILE A C 1
ATOM 1090 O O . ILE A 1 137 ? -6.875 25.770 39.431 1.00 84.75 137 ILE A O 1
ATOM 1094 N N . PHE A 1 138 ? -8.876 24.985 40.041 1.00 85.44 138 PHE A N 1
ATOM 1095 C CA . PHE A 1 138 ? -9.508 25.110 38.721 1.00 85.44 138 PHE A CA 1
ATOM 1096 C C . PHE A 1 138 ? -10.121 26.497 38.479 1.00 85.44 138 PHE A C 1
ATOM 1098 O O . PHE A 1 138 ? -11.081 26.641 37.720 1.00 85.44 138 PHE A O 1
ATOM 1105 N N . SER A 1 139 ? -9.559 27.527 39.112 1.00 80.75 139 SER A N 1
ATOM 1106 C CA . SER A 1 139 ? -9.870 28.926 38.827 1.00 80.75 139 SER A CA 1
ATOM 1107 C C . SER A 1 139 ? -8.979 29.481 37.707 1.00 80.75 139 SER A C 1
ATOM 1109 O O . SER A 1 139 ? -7.966 28.885 37.333 1.00 80.75 139 SER A O 1
ATOM 1111 N N . ALA A 1 140 ? -9.370 30.631 37.146 1.00 85.25 140 ALA A N 1
ATOM 1112 C CA . ALA A 1 140 ? -8.606 31.350 36.125 1.00 85.25 140 ALA A CA 1
ATOM 1113 C C . ALA A 1 140 ? -8.124 30.431 34.979 1.00 85.25 140 ALA A C 1
ATOM 1115 O O . ALA A 1 140 ? -8.948 29.863 34.264 1.00 85.25 140 ALA A O 1
ATOM 1116 N N . GLU A 1 141 ? -6.813 30.275 34.792 1.00 82.44 141 GLU A N 1
ATOM 1117 C CA . GLU A 1 141 ? -6.194 29.558 33.667 1.00 82.44 141 GLU A CA 1
ATOM 1118 C C . GLU A 1 141 ? -6.580 28.074 33.585 1.00 82.44 141 GLU A C 1
ATOM 1120 O O . GLU A 1 141 ? -6.710 27.538 32.486 1.00 82.44 141 GLU A O 1
ATOM 1125 N N . LEU A 1 142 ? -6.809 27.415 34.726 1.00 85.81 142 LEU A N 1
ATOM 1126 C CA . LEU A 1 142 ? -7.190 26.000 34.778 1.00 85.81 142 LEU A CA 1
ATOM 1127 C C . LEU A 1 142 ? -8.706 25.782 34.698 1.00 85.81 142 LEU A C 1
ATOM 1129 O O . LEU A 1 142 ? -9.147 24.632 34.667 1.00 85.81 142 LEU A O 1
ATOM 1133 N N . SER A 1 143 ? -9.508 26.848 34.610 1.00 85.94 143 SER A N 1
ATOM 1134 C CA . SER A 1 143 ? -10.956 26.734 34.408 1.00 85.94 143 SER A CA 1
ATOM 1135 C C . SER A 1 143 ? -11.273 25.925 33.141 1.00 85.94 143 SER A C 1
ATOM 1137 O O . SER A 1 143 ? -10.660 26.186 32.101 1.00 85.94 143 SER A O 1
ATOM 1139 N N . PRO A 1 144 ? -12.251 24.994 33.173 1.00 86.56 144 PRO A N 1
ATOM 1140 C CA . PRO A 1 144 ? -12.684 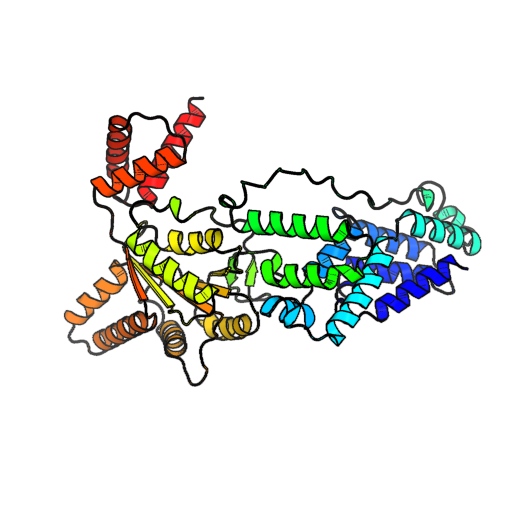24.232 31.997 1.00 86.56 144 PRO A CA 1
ATOM 1141 C C . PRO A 1 144 ? -13.014 25.081 30.764 1.00 86.56 144 PRO A C 1
ATOM 1143 O O . PRO A 1 144 ? -12.876 24.614 29.638 1.00 86.56 144 PRO A O 1
ATOM 1146 N N . GLU A 1 145 ? -13.423 26.335 30.960 1.00 86.19 145 GLU A N 1
ATOM 1147 C CA . GLU A 1 145 ? -13.723 27.287 29.881 1.00 86.19 145 GLU A CA 1
ATOM 1148 C C . GLU A 1 145 ? -12.480 27.696 29.072 1.00 86.19 145 GLU A C 1
ATOM 1150 O O . GLU A 1 145 ? -12.599 28.064 27.905 1.00 86.19 145 GLU A O 1
ATOM 1155 N N . ASN A 1 146 ? -11.290 27.593 29.673 1.00 88.75 146 ASN A N 1
ATOM 1156 C CA . ASN A 1 146 ? -10.004 27.938 29.064 1.00 88.75 146 ASN A CA 1
ATOM 1157 C C . ASN A 1 146 ? -9.274 26.721 28.476 1.00 88.75 146 ASN A C 1
ATOM 1159 O O . ASN A 1 146 ? -8.169 26.851 27.943 1.00 88.75 146 ASN A O 1
ATOM 1163 N N . TRP A 1 147 ? -9.858 25.524 28.572 1.00 91.69 147 TRP A N 1
ATOM 1164 C CA . TRP A 1 147 ? -9.238 24.317 28.037 1.00 91.69 147 TRP A CA 1
ATOM 1165 C C . TRP A 1 147 ? -9.266 24.327 26.503 1.00 91.69 147 TRP A C 1
ATOM 1167 O O . TRP A 1 147 ? -10.217 24.818 25.889 1.00 91.69 147 TRP A O 1
ATOM 1177 N N . PRO A 1 148 ? -8.232 23.773 25.847 1.00 90.19 148 PRO A N 1
ATOM 1178 C CA . PRO A 1 148 ? -8.133 23.825 24.398 1.00 90.19 148 PRO A CA 1
ATOM 1179 C C . PRO A 1 148 ? -9.224 22.977 23.738 1.00 90.19 148 PRO A C 1
ATOM 1181 O O . PRO A 1 148 ? -9.511 21.868 24.177 1.00 90.19 148 PRO A O 1
ATOM 1184 N N . VAL A 1 149 ? -9.804 23.477 22.651 1.00 89.12 149 VAL A N 1
ATOM 1185 C CA . VAL A 1 149 ? -10.867 22.819 21.874 1.00 89.12 149 VAL A CA 1
ATOM 1186 C C . VAL A 1 149 ? -10.237 22.149 20.652 1.00 89.12 149 VAL A C 1
ATOM 1188 O O . VAL A 1 149 ? -9.499 22.799 19.909 1.00 89.12 149 VAL A O 1
ATOM 1191 N N . TRP A 1 150 ? -10.512 20.863 20.409 1.00 85.50 150 TRP A N 1
ATOM 1192 C CA . TRP A 1 150 ? -10.064 20.215 19.170 1.00 85.50 150 TRP A CA 1
ATOM 1193 C C . TRP A 1 150 ? -10.861 20.716 17.963 1.00 85.50 150 TRP A C 1
ATOM 1195 O O . TRP A 1 150 ? -12.049 21.027 18.056 1.00 85.50 150 TRP A O 1
ATOM 1205 N N . GLN A 1 151 ? -10.194 20.814 16.812 1.00 69.50 151 GLN A N 1
ATOM 1206 C CA . GLN A 1 151 ? -10.808 21.335 15.593 1.00 69.50 151 GLN A CA 1
ATOM 1207 C C . GLN A 1 151 ? -11.945 20.420 15.113 1.00 69.50 151 GLN A C 1
ATOM 1209 O O . GLN A 1 151 ? -11.779 19.205 15.002 1.00 69.50 151 GLN A O 1
ATOM 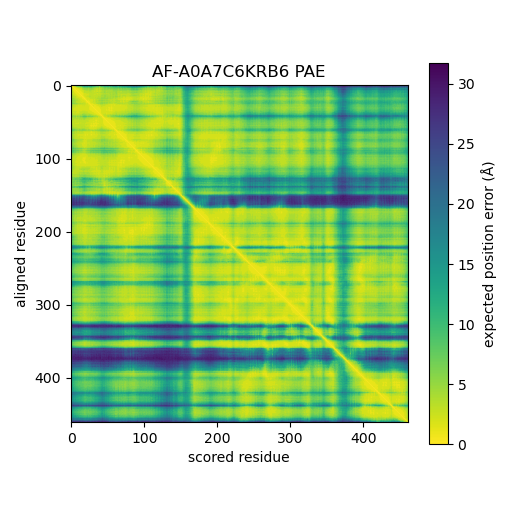1214 N N . VAL A 1 152 ? -13.090 21.032 14.800 1.00 61.03 152 VAL A N 1
ATOM 1215 C CA . VAL A 1 152 ? -14.256 20.381 14.170 1.00 61.03 152 VAL A CA 1
ATOM 1216 C C . VAL A 1 152 ? -14.248 20.604 12.651 1.00 61.03 152 VAL A C 1
ATOM 1218 O O . VAL A 1 152 ? -14.918 19.901 11.900 1.00 61.03 152 VAL A O 1
ATOM 1221 N N . THR A 1 153 ? -13.477 21.582 12.171 1.00 50.50 153 THR A N 1
ATOM 1222 C CA . THR A 1 153 ? -13.436 21.935 10.755 1.00 50.50 153 THR A CA 1
ATOM 1223 C C . THR A 1 153 ? -12.561 20.941 9.998 1.00 50.50 153 THR A C 1
ATOM 1225 O O . THR A 1 153 ? -11.373 20.859 10.314 1.00 50.50 153 THR A O 1
ATOM 1228 N N . PRO A 1 154 ? -13.082 20.236 8.977 1.00 46.91 154 PRO A N 1
ATOM 1229 C CA . PRO A 1 154 ? -12.230 19.448 8.101 1.00 46.91 154 PRO A CA 1
ATOM 1230 C C . PRO A 1 154 ? -11.177 20.376 7.498 1.00 46.91 154 PRO A C 1
ATOM 1232 O O . PRO A 1 154 ? -11.482 21.525 7.143 1.00 46.91 154 PRO A O 1
ATOM 1235 N N . ILE A 1 155 ? -9.936 19.899 7.389 1.00 40.94 155 ILE A N 1
ATOM 1236 C CA . ILE A 1 155 ? -8.908 20.608 6.631 1.00 40.94 155 ILE A CA 1
ATOM 1237 C C . ILE A 1 155 ? -9.522 20.887 5.259 1.00 40.94 155 ILE A C 1
ATOM 1239 O O . ILE A 1 155 ? -9.876 19.950 4.546 1.00 40.94 155 ILE A O 1
ATOM 1243 N N . LYS A 1 156 ? -9.715 22.169 4.907 1.00 38.19 156 LYS A N 1
ATOM 1244 C CA . LYS A 1 156 ? -10.258 22.549 3.598 1.00 38.19 156 LYS A CA 1
ATOM 1245 C C . LYS A 1 156 ? -9.424 21.844 2.539 1.00 38.19 156 LYS A C 1
ATOM 1247 O O . LYS A 1 156 ? -8.259 22.192 2.329 1.00 38.19 156 LYS A O 1
ATOM 1252 N N . ALA A 1 157 ? -10.027 20.851 1.895 1.00 41.72 157 ALA A N 1
ATOM 1253 C CA . ALA A 1 157 ? -9.426 20.175 0.774 1.00 41.72 157 ALA A CA 1
ATOM 1254 C C . ALA A 1 157 ? -9.100 21.249 -0.261 1.00 41.72 157 ALA A C 1
ATOM 1256 O O . ALA A 1 157 ? -9.977 21.973 -0.734 1.00 41.72 157 ALA A O 1
ATOM 1257 N N . LYS A 1 158 ? -7.820 21.383 -0.613 1.00 37.38 158 LYS A N 1
ATOM 1258 C CA . LYS A 1 158 ? -7.488 21.971 -1.904 1.00 37.38 158 LYS A CA 1
ATOM 1259 C C . LYS A 1 158 ? -8.081 21.013 -2.932 1.00 37.38 158 LYS A C 1
ATOM 1261 O O . LYS A 1 158 ? -7.464 19.995 -3.236 1.00 37.38 158 LYS A O 1
ATOM 1266 N N . THR A 1 159 ? -9.280 21.318 -3.420 1.00 36.09 159 THR A N 1
ATOM 1267 C CA . THR A 1 159 ? -9.882 20.690 -4.596 1.00 36.09 159 THR A CA 1
ATOM 1268 C C . THR A 1 159 ? -8.960 20.961 -5.776 1.00 36.09 159 THR A C 1
ATOM 1270 O O . THR A 1 159 ? -9.086 21.953 -6.491 1.00 36.09 159 THR A O 1
ATOM 1273 N N . ALA A 1 160 ? -7.960 20.102 -5.945 1.00 41.00 160 ALA A N 1
ATOM 1274 C CA . ALA A 1 160 ? -7.251 19.990 -7.196 1.00 41.00 160 ALA A CA 1
ATOM 1275 C C . ALA A 1 160 ? -8.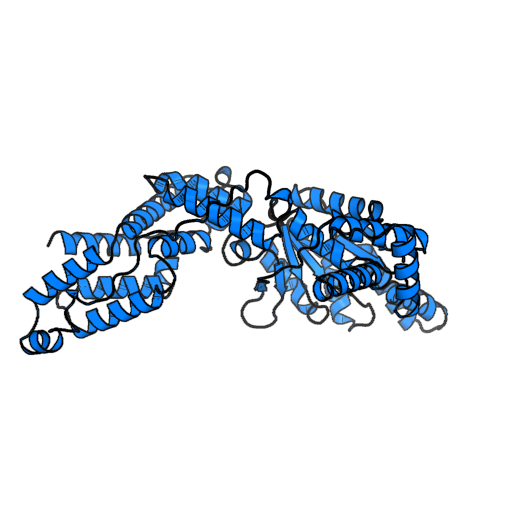209 19.279 -8.149 1.00 41.00 160 ALA A C 1
ATOM 1277 O O . ALA A 1 160 ? -8.561 18.126 -7.932 1.00 41.00 160 ALA A O 1
ATOM 1278 N N . ASN A 1 161 ? -8.655 19.995 -9.173 1.00 39.28 161 ASN A N 1
ATOM 1279 C CA . ASN A 1 161 ? -9.442 19.462 -10.274 1.00 39.28 161 ASN A CA 1
ATOM 1280 C C . ASN A 1 161 ? -8.615 18.336 -10.949 1.00 39.28 161 ASN A C 1
ATOM 1282 O O . ASN A 1 161 ? -7.675 18.619 -11.693 1.00 39.28 161 ASN A O 1
ATOM 1286 N N . THR A 1 162 ? -8.858 17.067 -10.598 1.00 48.28 162 THR A N 1
ATOM 1287 C CA . THR A 1 162 ? -8.014 15.904 -10.966 1.00 48.28 162 THR A CA 1
ATOM 1288 C C . THR A 1 162 ? -8.546 15.091 -12.145 1.00 48.28 162 THR A C 1
ATOM 1290 O O . THR A 1 162 ? -7.936 14.076 -12.482 1.00 48.28 162 THR A O 1
ATOM 1293 N N . GLY A 1 163 ? -9.610 15.550 -12.816 1.00 44.62 163 GLY A N 1
ATOM 1294 C CA . GLY A 1 163 ? -10.304 14.807 -13.880 1.00 44.62 163 GLY A CA 1
ATOM 1295 C C . GLY A 1 163 ? -9.404 14.252 -14.994 1.00 44.62 163 GLY A C 1
ATOM 1296 O O . GLY A 1 163 ? -9.667 13.157 -15.466 1.00 44.62 163 GLY A O 1
ATOM 1297 N N . ASN A 1 164 ? -8.292 14.931 -15.317 1.00 44.12 164 ASN A N 1
ATOM 1298 C CA . ASN A 1 164 ? -7.316 14.492 -16.333 1.00 44.12 164 ASN A CA 1
ATOM 1299 C C . ASN A 1 164 ? -5.892 14.235 -15.786 1.00 44.12 164 ASN A C 1
ATOM 1301 O O . ASN A 1 164 ? -4.964 14.051 -16.564 1.00 44.12 164 ASN A O 1
ATOM 1305 N N . LYS A 1 165 ? -5.669 14.261 -14.460 1.00 55.25 165 LYS A N 1
ATOM 1306 C CA . LYS A 1 165 ? -4.311 14.135 -13.875 1.00 55.25 165 LYS A CA 1
ATOM 1307 C C . LYS A 1 165 ? -3.959 12.738 -13.370 1.00 55.25 165 LYS A C 1
ATOM 1309 O O . LYS A 1 165 ? -2.782 12.489 -13.132 1.00 55.25 165 LYS A O 1
ATOM 1314 N N . LYS A 1 166 ? -4.933 11.835 -13.202 1.00 57.78 166 LYS A N 1
ATOM 1315 C CA . LYS A 1 166 ? -4.686 10.491 -12.643 1.00 57.78 166 LYS A CA 1
ATOM 1316 C C . LYS A 1 166 ? -3.761 9.649 -13.517 1.00 57.78 166 LYS A C 1
ATOM 1318 O O . LYS A 1 166 ? -2.945 8.908 -12.979 1.00 57.78 166 LYS A O 1
ATOM 1323 N N . GLU A 1 167 ? -3.827 9.831 -14.835 1.00 58.28 167 GLU A N 1
ATOM 1324 C CA . GLU A 1 167 ? -2.970 9.113 -15.776 1.00 58.28 167 GLU A CA 1
ATOM 1325 C C . GLU A 1 167 ? -1.489 9.424 -15.609 1.00 58.28 167 GLU A C 1
ATOM 1327 O O . GLU A 1 167 ? -0.717 8.565 -15.996 1.00 58.28 167 GLU A O 1
ATOM 1332 N N . PHE A 1 168 ? -1.079 10.547 -14.992 1.00 66.69 168 PHE A N 1
ATOM 1333 C CA . PHE A 1 168 ? 0.330 10.972 -14.854 1.00 66.69 168 PHE A CA 1
ATOM 1334 C C . PHE A 1 168 ? 0.902 10.921 -13.423 1.00 66.69 168 PHE A C 1
ATOM 1336 O O . PHE A 1 168 ? 2.038 11.331 -13.198 1.00 66.69 168 PHE A O 1
ATOM 1343 N N . MET A 1 169 ? 0.152 10.392 -12.453 1.00 83.19 169 MET A N 1
ATOM 1344 C CA . MET A 1 169 ? 0.574 10.324 -11.047 1.00 83.19 169 MET A CA 1
ATOM 1345 C C . MET A 1 169 ? 1.550 9.173 -10.764 1.00 83.19 169 MET A C 1
ATOM 1347 O O . MET A 1 169 ? 1.470 8.102 -11.366 1.00 83.19 169 MET A O 1
ATOM 1351 N N . SER A 1 170 ? 2.455 9.367 -9.807 1.00 89.12 170 SER A N 1
ATOM 1352 C CA . SER A 1 170 ? 3.160 8.252 -9.164 1.00 89.12 170 SER A CA 1
ATOM 1353 C C . SER A 1 170 ? 2.197 7.413 -8.315 1.00 89.12 170 SER A C 1
ATOM 1355 O O . SER A 1 170 ? 1.128 7.875 -7.911 1.00 89.12 170 SER A O 1
ATOM 1357 N N . ALA A 1 171 ? 2.581 6.182 -7.978 1.00 91.25 171 ALA A N 1
ATOM 1358 C CA . ALA A 1 171 ? 1.747 5.291 -7.177 1.00 91.25 171 ALA A CA 1
ATOM 1359 C C . ALA A 1 171 ? 1.421 5.853 -5.782 1.00 91.25 171 ALA A C 1
ATOM 1361 O O . ALA A 1 171 ? 0.318 5.650 -5.275 1.00 91.25 171 ALA A O 1
ATOM 1362 N N . THR A 1 172 ? 2.357 6.590 -5.174 1.00 90.56 172 THR A N 1
ATOM 1363 C CA . THR A 1 172 ? 2.120 7.275 -3.894 1.00 90.56 172 THR A CA 1
ATOM 1364 C C . THR A 1 172 ? 1.060 8.364 -4.049 1.00 90.56 172 THR A C 1
ATOM 1366 O O . THR A 1 172 ? 0.092 8.387 -3.292 1.00 90.56 172 THR A O 1
ATOM 1369 N N . GLU A 1 173 ? 1.204 9.236 -5.049 1.00 90.75 173 GLU A N 1
ATOM 1370 C CA . GLU A 1 173 ? 0.253 10.327 -5.301 1.00 90.75 173 GLU A CA 1
ATOM 1371 C C . GLU A 1 173 ? -1.136 9.797 -5.661 1.00 90.75 173 GLU A C 1
ATOM 1373 O O . GLU A 1 173 ? -2.146 10.372 -5.247 1.00 90.75 173 GLU A O 1
ATOM 1378 N N . TRP A 1 174 ? -1.198 8.679 -6.391 1.00 92.19 174 TRP A N 1
ATOM 1379 C CA . TRP A 1 174 ? -2.451 8.003 -6.702 1.00 92.19 174 TRP A CA 1
ATOM 1380 C C . TRP A 1 174 ? -3.152 7.523 -5.424 1.00 92.19 174 TRP A C 1
ATOM 1382 O O . TRP A 1 174 ? -4.311 7.874 -5.209 1.00 92.19 174 TRP A O 1
ATOM 1392 N N . LEU A 1 175 ? -2.450 6.805 -4.533 1.00 92.00 175 LEU A N 1
ATOM 1393 C CA . LEU A 1 175 ? -3.019 6.327 -3.263 1.00 92.00 175 LEU A CA 1
ATOM 1394 C C . LEU A 1 175 ? -3.483 7.480 -2.364 1.00 92.00 175 LEU A C 1
ATOM 1396 O O . LEU A 1 175 ? -4.546 7.401 -1.751 1.00 92.00 175 LEU A O 1
ATOM 1400 N N . GLU A 1 176 ? -2.702 8.557 -2.275 1.00 90.31 176 GLU A N 1
ATOM 1401 C CA . GLU A 1 176 ? -3.078 9.753 -1.516 1.00 90.31 176 GLU A CA 1
ATOM 1402 C C . GLU A 1 176 ? -4.325 10.426 -2.088 1.00 90.31 176 GLU A C 1
ATOM 1404 O O . GLU A 1 176 ? -5.238 10.771 -1.336 1.00 90.31 176 GLU A O 1
ATOM 1409 N N . THR A 1 177 ? -4.388 10.567 -3.413 1.00 91.12 177 THR A N 1
ATOM 1410 C CA . THR A 1 177 ? -5.523 11.182 -4.107 1.00 91.12 177 THR A CA 1
ATOM 1411 C C . THR A 1 177 ? -6.789 10.357 -3.918 1.00 91.12 177 THR A C 1
ATOM 1413 O O . THR A 1 177 ? -7.807 10.899 -3.496 1.00 91.12 177 THR A O 1
ATOM 1416 N N . VAL A 1 178 ? -6.725 9.047 -4.162 1.00 91.62 178 VAL A N 1
ATOM 1417 C CA . VAL A 1 178 ? -7.883 8.154 -4.045 1.00 91.62 178 VAL A CA 1
ATOM 1418 C C . VAL A 1 178 ? -8.364 8.069 -2.600 1.00 91.62 178 VAL A C 1
ATOM 1420 O O . VAL A 1 178 ? -9.552 8.224 -2.344 1.00 91.62 178 VAL A O 1
ATOM 1423 N N . ARG A 1 179 ? -7.463 7.918 -1.623 1.00 91.12 179 ARG A N 1
ATOM 1424 C CA . ARG A 1 179 ? -7.841 7.907 -0.201 1.00 91.12 179 ARG A CA 1
ATOM 1425 C C . ARG A 1 179 ? -8.529 9.203 0.224 1.00 91.12 179 ARG A C 1
ATOM 1427 O O . ARG A 1 179 ? -9.485 9.144 0.993 1.00 91.12 179 ARG A O 1
ATOM 1434 N N . ARG A 1 180 ? -8.075 10.354 -0.282 1.00 90.00 180 ARG A N 1
ATOM 1435 C CA . ARG A 1 180 ? -8.739 11.640 -0.035 1.00 90.00 180 ARG A CA 1
ATOM 1436 C C . ARG A 1 180 ? -10.136 11.682 -0.659 1.00 90.00 180 ARG A C 1
ATOM 1438 O O . ARG A 1 180 ? -11.071 12.078 0.021 1.00 90.00 180 ARG A O 1
ATOM 1445 N N . GLU A 1 181 ? -10.292 11.233 -1.903 1.00 91.62 181 GLU A N 1
ATOM 1446 C CA . GLU A 1 181 ? -11.603 11.166 -2.570 1.00 91.62 181 GLU A CA 1
ATOM 1447 C C . GLU A 1 181 ? -12.586 10.256 -1.813 1.00 91.62 181 GLU A C 1
ATOM 1449 O O . GLU A 1 181 ? -13.744 10.622 -1.613 1.00 91.62 181 GLU A O 1
ATOM 1454 N N . PHE A 1 182 ? -12.131 9.088 -1.347 1.00 93.12 182 PHE A N 1
ATOM 1455 C CA . PHE A 1 182 ? -12.944 8.197 -0.513 1.00 93.12 182 PHE A CA 1
ATOM 1456 C C . PHE A 1 182 ? -13.307 8.841 0.822 1.00 93.12 182 PHE A C 1
ATOM 1458 O O . PHE A 1 182 ? -14.462 8.765 1.225 1.00 93.12 182 PHE A O 1
ATOM 1465 N N . TYR A 1 183 ? -12.356 9.504 1.483 1.00 91.56 183 TYR A N 1
ATOM 1466 C CA . TYR A 1 183 ? -12.609 10.234 2.724 1.00 91.56 183 TYR A CA 1
ATOM 1467 C C . TYR A 1 183 ? -13.684 11.318 2.540 1.00 91.56 183 TYR A C 1
ATOM 1469 O O . TYR A 1 183 ? -14.647 11.368 3.302 1.00 91.56 183 TYR A O 1
ATOM 1477 N N . GLU A 1 184 ? -13.556 12.149 1.501 1.00 90.62 184 GLU A N 1
ATOM 1478 C CA . GLU A 1 184 ? -14.511 13.221 1.195 1.00 90.62 184 GLU A CA 1
ATOM 1479 C C . GLU A 1 184 ? -15.915 12.665 0.929 1.00 90.62 184 GLU A C 1
ATOM 1481 O O . GLU A 1 184 ? -16.889 13.158 1.495 1.00 90.62 184 GLU A O 1
ATOM 1486 N N . ARG A 1 185 ? -16.026 11.593 0.131 1.00 91.94 185 ARG A N 1
ATOM 1487 C CA . ARG A 1 185 ? -17.306 10.912 -0.129 1.00 91.94 185 ARG A CA 1
ATOM 1488 C C . ARG A 1 185 ? -17.900 10.291 1.133 1.00 91.94 185 ARG A C 1
ATOM 1490 O O . ARG A 1 185 ? -19.105 10.379 1.335 1.00 91.94 185 ARG A O 1
ATOM 1497 N N . PHE A 1 186 ? -17.064 9.680 1.968 1.00 93.06 186 PHE A N 1
ATOM 1498 C CA . PHE A 1 186 ? -17.496 9.001 3.185 1.00 93.06 186 PHE A CA 1
ATOM 1499 C C . PHE A 1 186 ? -18.096 9.991 4.187 1.00 93.06 186 PHE A C 1
ATOM 1501 O O . PHE A 1 186 ? -19.186 9.764 4.707 1.00 93.06 186 PHE A O 1
ATOM 1508 N N . VAL A 1 187 ? -17.414 11.114 4.427 1.00 89.38 187 VAL A N 1
ATOM 1509 C CA . VAL A 1 187 ? -17.866 12.135 5.385 1.00 89.38 187 VAL A CA 1
ATOM 1510 C C . VAL A 1 187 ? -19.040 12.958 4.845 1.00 89.38 187 VAL A C 1
ATOM 1512 O O . VAL A 1 187 ? -19.839 13.449 5.637 1.00 89.38 187 VAL A O 1
ATOM 1515 N N . ALA A 1 188 ? -19.186 13.085 3.521 1.00 89.25 188 ALA A N 1
ATOM 1516 C CA . ALA A 1 188 ? -20.326 13.767 2.904 1.00 89.25 188 ALA A CA 1
ATOM 1517 C C . ALA A 1 188 ? -21.665 13.024 3.077 1.00 89.25 188 ALA A C 1
ATOM 1519 O O . ALA A 1 188 ? -22.718 13.634 2.895 1.00 89.25 188 ALA A O 1
ATOM 1520 N N . ALA A 1 189 ? -21.645 11.729 3.412 1.00 89.94 189 ALA A N 1
ATOM 1521 C CA . ALA A 1 189 ? -22.859 10.954 3.637 1.00 89.94 189 ALA A CA 1
ATOM 1522 C C . ALA A 1 189 ? -23.570 11.384 4.933 1.00 89.94 189 ALA A C 1
ATOM 1524 O O . ALA A 1 189 ? -22.966 11.412 6.009 1.00 89.94 189 ALA A O 1
ATOM 1525 N N . GLU A 1 190 ? -24.879 11.644 4.852 1.00 89.56 190 GLU A N 1
ATOM 1526 C CA . GLU A 1 190 ? -25.706 11.961 6.027 1.00 89.56 190 GLU A CA 1
ATOM 1527 C C . GLU A 1 190 ? -25.838 10.775 6.989 1.00 89.56 190 GLU A C 1
ATOM 1529 O O . GLU A 1 190 ? -26.022 10.966 8.192 1.00 89.56 190 GLU A O 1
ATOM 1534 N N . ASN A 1 191 ? -25.723 9.550 6.476 1.00 93.06 191 ASN A N 1
ATOM 1535 C CA . ASN A 1 191 ? -25.840 8.313 7.232 1.00 93.06 191 ASN A CA 1
ATOM 1536 C C . ASN A 1 191 ? -24.676 7.373 6.900 1.00 93.06 191 ASN A C 1
ATOM 1538 O O . ASN A 1 191 ? -24.574 6.851 5.791 1.00 93.06 191 ASN A O 1
ATOM 1542 N N . TRP A 1 192 ? -23.797 7.120 7.870 1.00 94.81 192 TRP A N 1
ATOM 1543 C CA . TRP A 1 192 ? -22.611 6.298 7.619 1.00 94.81 192 TRP A CA 1
ATOM 1544 C C . TRP A 1 192 ? -22.936 4.812 7.484 1.00 94.81 192 TRP A C 1
ATOM 1546 O O . TRP A 1 192 ? -22.118 4.073 6.944 1.00 94.81 192 TRP A O 1
ATOM 1556 N N . THR A 1 193 ? -24.124 4.355 7.894 1.00 95.62 193 THR A N 1
ATOM 1557 C CA . THR A 1 193 ? -24.525 2.954 7.678 1.00 95.62 193 THR A CA 1
ATOM 1558 C C . THR A 1 193 ? -24.694 2.617 6.199 1.00 95.62 193 THR A C 1
ATOM 1560 O O . THR A 1 193 ? -24.677 1.450 5.836 1.00 95.62 193 THR A O 1
ATOM 1563 N N . GLU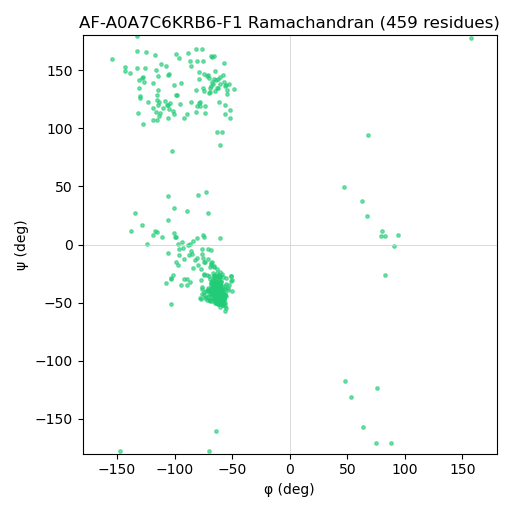 A 1 194 ? -24.861 3.618 5.333 1.00 93.25 194 GLU A N 1
ATOM 1564 C CA . GLU A 1 194 ? -24.949 3.435 3.878 1.00 93.25 194 GLU A CA 1
ATOM 1565 C C . GLU A 1 194 ? -23.560 3.328 3.226 1.00 93.25 194 GLU A C 1
ATOM 1567 O O . GLU A 1 194 ? -23.427 2.853 2.099 1.00 93.25 194 GLU A O 1
ATOM 1572 N N . ASN A 1 195 ? -22.496 3.683 3.954 1.00 96.19 195 ASN A N 1
ATOM 1573 C CA . ASN A 1 195 ? -21.125 3.634 3.454 1.00 96.19 195 ASN A CA 1
ATOM 1574 C C . ASN A 1 195 ? -20.498 2.231 3.494 1.00 96.19 195 ASN A C 1
ATOM 1576 O O . ASN A 1 195 ? -19.319 2.111 3.175 1.00 96.19 195 ASN A O 1
ATOM 1580 N N . VAL A 1 196 ? -21.228 1.164 3.845 1.00 96.44 196 VAL A N 1
ATOM 1581 C CA . VAL A 1 196 ? -20.666 -0.206 3.855 1.00 96.44 196 VAL A CA 1
ATOM 1582 C C . VAL A 1 196 ? -20.119 -0.579 2.477 1.00 96.44 196 VAL A C 1
ATOM 1584 O O . VAL A 1 196 ? -18.988 -1.050 2.375 1.00 96.44 196 VAL A O 1
ATOM 1587 N N . SER A 1 197 ? -20.874 -0.287 1.411 1.00 95.38 197 SER A N 1
ATOM 1588 C CA . SER A 1 197 ? -20.418 -0.514 0.033 1.00 95.38 197 SER A CA 1
ATOM 1589 C C . SER A 1 197 ? -19.196 0.333 -0.305 1.00 95.38 197 SER A C 1
ATOM 1591 O O . SER A 1 197 ? -18.224 -0.179 -0.846 1.00 95.38 197 SER A O 1
ATOM 1593 N N . LEU A 1 198 ? -19.215 1.620 0.059 1.00 95.56 198 LEU A N 1
ATOM 1594 C CA . LEU A 1 198 ? -18.099 2.534 -0.186 1.00 95.56 198 LEU A CA 1
ATOM 1595 C C . LEU A 1 198 ? -16.822 2.073 0.534 1.00 95.56 198 LEU A C 1
ATOM 1597 O O . LEU A 1 198 ? -15.722 2.190 -0.001 1.00 95.56 198 LEU A O 1
ATOM 1601 N N . LEU A 1 199 ? -16.967 1.558 1.752 1.00 95.75 199 LEU A N 1
ATOM 1602 C CA . LEU A 1 199 ? -15.871 1.044 2.556 1.00 95.75 199 LEU A CA 1
ATOM 1603 C C . LEU A 1 199 ? -15.338 -0.279 1.988 1.00 95.75 199 LEU A C 1
ATOM 1605 O O . LEU A 1 199 ? -14.126 -0.478 1.939 1.00 95.75 199 LEU A O 1
ATOM 1609 N N . ALA A 1 200 ? -16.220 -1.152 1.496 1.00 95.56 200 ALA A N 1
ATOM 1610 C CA . ALA A 1 200 ? -15.812 -2.365 0.799 1.00 95.56 200 ALA A CA 1
ATOM 1611 C C . ALA A 1 200 ? -15.033 -2.044 -0.491 1.00 95.56 200 ALA A C 1
ATOM 1613 O O . ALA A 1 200 ? -13.955 -2.599 -0.708 1.00 95.56 200 ALA A O 1
ATOM 1614 N N . ASP A 1 201 ? -15.514 -1.082 -1.285 1.00 94.06 201 ASP A N 1
ATOM 1615 C CA . ASP A 1 201 ? -14.815 -0.576 -2.471 1.00 94.06 201 ASP A CA 1
ATOM 1616 C C . ASP A 1 201 ? -13.442 -0.001 -2.110 1.00 94.06 201 ASP A C 1
ATOM 1618 O O . ASP A 1 201 ? -12.455 -0.249 -2.805 1.00 94.06 201 ASP A O 1
ATOM 1622 N N . TYR A 1 202 ? -13.350 0.747 -1.006 1.00 95.12 202 TYR A N 1
ATOM 1623 C CA . TYR A 1 202 ? -12.075 1.270 -0.521 1.00 95.12 202 TYR A CA 1
ATOM 1624 C C . TYR A 1 202 ? -11.069 0.138 -0.286 1.00 95.12 202 TYR A C 1
ATOM 1626 O O . TYR A 1 202 ? -9.957 0.190 -0.813 1.00 95.12 202 TYR A O 1
ATOM 1634 N N . TYR A 1 203 ? -11.451 -0.917 0.436 1.00 95.12 203 TYR A N 1
ATOM 1635 C CA . TYR A 1 203 ? -10.544 -2.040 0.683 1.00 95.12 203 TYR A CA 1
ATOM 1636 C C . TYR A 1 203 ? -10.213 -2.833 -0.579 1.00 95.12 203 TYR A C 1
ATOM 1638 O O . TYR A 1 203 ? -9.089 -3.317 -0.698 1.00 95.12 203 TYR A O 1
ATOM 1646 N N . HIS A 1 204 ? -11.142 -2.933 -1.530 1.00 92.00 204 HIS A N 1
ATOM 1647 C CA . HIS A 1 204 ? -10.911 -3.601 -2.808 1.00 92.00 204 HIS A CA 1
ATOM 1648 C C . HIS A 1 204 ? -9.895 -2.860 -3.687 1.00 92.00 204 HIS A C 1
ATOM 1650 O O . HIS A 1 204 ? -8.936 -3.455 -4.178 1.00 92.00 204 HIS A O 1
ATOM 1656 N N . TRP A 1 205 ? -10.056 -1.545 -3.847 1.00 89.06 205 TRP A N 1
ATOM 1657 C CA . TRP A 1 205 ? -9.234 -0.751 -4.766 1.00 89.06 205 TRP A CA 1
ATOM 1658 C C . TRP A 1 205 ? -7.956 -0.198 -4.126 1.00 89.06 205 TRP A C 1
ATOM 1660 O O . TRP A 1 205 ? -6.921 -0.077 -4.785 1.00 89.06 205 TRP A O 1
ATOM 1670 N N . VAL A 1 206 ? -8.012 0.155 -2.840 1.00 92.75 206 VAL A N 1
ATOM 1671 C CA . VAL A 1 206 ? -6.908 0.794 -2.104 1.00 92.75 206 VAL A CA 1
ATOM 1672 C C . VAL A 1 206 ? -6.190 -0.199 -1.195 1.00 92.75 206 VAL A C 1
ATOM 1674 O O . VAL A 1 206 ? -4.988 -0.063 -0.985 1.00 92.75 206 VAL A O 1
ATOM 1677 N N . GLY A 1 207 ? -6.868 -1.229 -0.696 1.00 92.81 207 GLY A N 1
ATOM 1678 C CA . GLY A 1 207 ? -6.325 -2.155 0.298 1.00 92.81 207 GLY A CA 1
ATOM 1679 C C . GLY A 1 207 ? -6.558 -1.684 1.735 1.00 92.81 207 GLY A C 1
ATOM 1680 O O . GLY A 1 207 ? -7.272 -0.719 1.988 1.00 92.81 207 GLY A O 1
ATOM 1681 N N . PHE A 1 208 ? -5.936 -2.374 2.692 1.00 91.88 208 PHE A N 1
ATOM 1682 C CA . PHE A 1 208 ? -6.097 -2.140 4.133 1.00 91.88 208 PHE A CA 1
ATOM 1683 C C . PHE A 1 208 ? -4.743 -2.090 4.855 1.00 91.88 208 PHE A C 1
ATOM 1685 O O . PHE A 1 208 ? -3.703 -2.470 4.302 1.00 91.88 208 PHE A O 1
ATOM 1692 N N . GLY A 1 209 ? -4.742 -1.611 6.102 1.00 90.62 209 GLY A N 1
ATOM 1693 C CA . GLY A 1 209 ? -3.543 -1.526 6.936 1.00 90.62 209 GLY A CA 1
ATOM 1694 C C . GLY A 1 209 ? -2.390 -0.783 6.255 1.00 90.62 209 GLY A C 1
ATOM 1695 O O . GLY A 1 209 ? -2.555 0.300 5.690 1.00 90.62 209 GLY A O 1
ATOM 1696 N N . ILE A 1 210 ? -1.195 -1.380 6.284 1.00 91.62 210 ILE A N 1
ATOM 1697 C CA . ILE A 1 210 ? -0.000 -0.798 5.657 1.00 91.62 210 ILE A CA 1
ATOM 1698 C C . ILE A 1 210 ? -0.119 -0.721 4.118 1.00 91.62 210 ILE A C 1
ATOM 1700 O O . ILE A 1 210 ? 0.463 0.173 3.502 1.00 91.62 210 ILE A O 1
ATOM 1704 N N . PHE A 1 211 ? -0.923 -1.594 3.495 1.00 93.50 211 PHE A N 1
ATOM 1705 C CA . PHE A 1 211 ? -1.096 -1.676 2.037 1.00 93.50 211 PHE A CA 1
ATOM 1706 C C . PHE A 1 211 ? -1.993 -0.590 1.451 1.00 93.50 211 PHE A C 1
ATOM 1708 O O . PHE A 1 211 ? -1.870 -0.278 0.265 1.00 93.50 211 PHE A O 1
ATOM 1715 N N . ALA A 1 212 ? -2.841 0.011 2.287 1.00 91.81 212 ALA A N 1
ATOM 1716 C CA . ALA A 1 212 ? -3.618 1.195 1.936 1.00 91.81 212 ALA A CA 1
ATOM 1717 C C . ALA A 1 212 ? -2.761 2.470 1.901 1.00 91.81 212 ALA A C 1
ATOM 1719 O O . ALA A 1 212 ? -3.097 3.452 1.237 1.00 91.81 212 ALA A O 1
ATOM 1720 N N . ARG A 1 213 ? -1.650 2.471 2.650 1.00 90.75 213 ARG A N 1
ATOM 1721 C CA . ARG A 1 213 ? -0.773 3.635 2.808 1.00 90.75 213 ARG A CA 1
ATOM 1722 C C . ARG A 1 213 ? 0.398 3.633 1.835 1.00 90.75 213 ARG A C 1
ATOM 1724 O O . ARG A 1 213 ? 0.814 4.705 1.405 1.00 90.75 213 ARG A O 1
ATOM 1731 N N . TYR A 1 214 ? 0.936 2.461 1.517 1.00 94.88 214 TYR A N 1
ATOM 1732 C CA . TYR A 1 214 ? 2.142 2.338 0.708 1.00 94.88 214 TYR A CA 1
ATOM 1733 C C . TYR A 1 214 ? 1.924 1.406 -0.482 1.00 94.88 214 TYR A C 1
ATOM 1735 O O . TYR A 1 214 ? 1.288 0.358 -0.379 1.00 94.88 214 TYR A O 1
ATOM 1743 N N . ALA A 1 215 ? 2.490 1.798 -1.622 1.00 95.25 215 ALA A N 1
ATOM 1744 C CA . ALA A 1 215 ? 2.470 1.008 -2.850 1.00 95.25 215 ALA A CA 1
ATOM 1745 C C . ALA A 1 215 ? 3.672 0.049 -2.950 1.00 95.25 215 ALA A C 1
ATOM 1747 O O . ALA A 1 215 ? 3.568 -1.019 -3.557 1.00 95.25 215 ALA A O 1
ATOM 1748 N N . ALA A 1 216 ? 4.804 0.428 -2.347 1.00 96.81 216 ALA A N 1
ATOM 1749 C CA . ALA A 1 216 ? 6.038 -0.343 -2.353 1.00 96.81 216 ALA A CA 1
ATOM 1750 C C . ALA A 1 216 ? 6.561 -0.597 -0.937 1.00 96.81 216 ALA A C 1
ATOM 1752 O O . ALA A 1 216 ? 6.345 0.216 -0.034 1.00 96.81 216 ALA A O 1
ATOM 1753 N N . PHE A 1 217 ? 7.277 -1.707 -0.767 1.00 96.75 217 PHE A N 1
ATOM 1754 C CA . PHE A 1 217 ? 7.768 -2.171 0.527 1.00 96.75 217 PHE A CA 1
ATOM 1755 C C . PHE A 1 217 ? 9.190 -2.700 0.441 1.00 96.75 217 PHE A C 1
ATOM 1757 O O . PHE A 1 217 ? 9.551 -3.325 -0.552 1.00 96.75 217 PHE A O 1
ATOM 1764 N N . ASN A 1 218 ? 9.952 -2.533 1.517 1.00 95.25 218 ASN A N 1
ATOM 1765 C CA . ASN A 1 218 ? 11.190 -3.265 1.756 1.00 95.25 218 ASN A CA 1
ATOM 1766 C C . ASN A 1 218 ? 10.935 -4.404 2.741 1.00 95.25 218 ASN A C 1
ATOM 1768 O O . ASN A 1 218 ? 10.266 -4.215 3.758 1.00 95.25 218 ASN A O 1
ATOM 1772 N N . VAL A 1 219 ? 11.499 -5.577 2.459 1.00 94.88 219 VAL A N 1
ATOM 1773 C CA . VAL A 1 219 ? 11.469 -6.713 3.388 1.00 94.88 219 VAL A CA 1
ATOM 1774 C C . VAL A 1 219 ? 12.440 -6.467 4.537 1.00 94.88 219 VAL A C 1
ATOM 1776 O O . VAL A 1 219 ? 13.605 -6.128 4.311 1.00 94.88 219 VAL A O 1
ATOM 1779 N N . GLN A 1 220 ? 11.967 -6.675 5.764 1.00 91.00 220 GLN A N 1
ATOM 1780 C CA . GLN A 1 220 ? 12.726 -6.486 6.998 1.00 91.00 220 GLN A CA 1
ATOM 1781 C C . GLN A 1 220 ? 12.915 -7.805 7.755 1.00 91.00 220 GLN A C 1
ATOM 1783 O O . GLN A 1 220 ? 12.089 -8.712 7.671 1.00 91.00 220 GLN A O 1
ATOM 1788 N N . GLU A 1 221 ? 14.022 -7.904 8.490 1.00 81.81 221 GLU A N 1
ATOM 1789 C CA . GLU A 1 221 ? 14.429 -9.121 9.208 1.00 81.81 221 GLU A CA 1
ATOM 1790 C C . GLU A 1 221 ? 13.912 -9.169 10.655 1.00 81.81 221 GLU A C 1
ATOM 1792 O O . GLU A 1 221 ? 13.636 -10.241 11.193 1.00 81.81 221 GLU A O 1
ATOM 1797 N N . HIS A 1 222 ? 13.735 -8.006 11.289 1.00 79.00 222 HIS A N 1
ATOM 1798 C CA . HIS A 1 222 ? 13.315 -7.888 12.685 1.00 79.00 222 HIS A CA 1
ATOM 1799 C C . HIS A 1 222 ? 12.108 -6.959 12.828 1.00 79.00 222 HIS A C 1
ATOM 1801 O O . HIS A 1 222 ? 12.005 -5.943 12.144 1.00 79.00 222 HIS A O 1
ATOM 1807 N N . GLY A 1 223 ? 11.207 -7.290 13.758 1.00 78.25 223 GLY A N 1
ATOM 1808 C CA . GLY A 1 223 ? 9.999 -6.508 14.021 1.00 78.25 223 GLY A CA 1
ATOM 1809 C C . GLY A 1 223 ? 8.925 -6.704 12.948 1.00 78.25 223 GLY A C 1
ATOM 1810 O O . GLY A 1 223 ? 8.476 -7.826 12.703 1.00 78.25 223 GLY A O 1
ATOM 1811 N N . GLN A 1 224 ? 8.476 -5.610 12.328 1.00 81.69 224 GLN A N 1
ATOM 1812 C CA . GLN A 1 224 ? 7.561 -5.685 11.188 1.00 81.69 224 GLN A CA 1
ATOM 1813 C C . GLN A 1 224 ? 8.305 -6.265 9.983 1.00 81.69 224 GLN A C 1
ATOM 1815 O O . GLN A 1 224 ? 9.387 -5.811 9.652 1.00 81.69 224 GLN A O 1
ATOM 1820 N N . TRP A 1 225 ? 7.724 -7.263 9.315 1.00 90.81 225 TRP A N 1
ATOM 1821 C CA . TRP A 1 225 ? 8.358 -7.968 8.188 1.00 90.81 225 TRP A CA 1
ATOM 1822 C C . TRP A 1 225 ? 8.357 -7.160 6.876 1.00 90.81 225 TRP A C 1
ATOM 1824 O O . TRP A 1 225 ? 9.059 -7.528 5.934 1.00 90.81 225 TRP A O 1
ATOM 1834 N N . LEU A 1 226 ? 7.600 -6.057 6.821 1.00 94.69 226 LEU A N 1
ATOM 1835 C CA . LEU A 1 226 ? 7.609 -5.073 5.739 1.00 94.69 226 LEU A CA 1
ATOM 1836 C C . LEU A 1 226 ? 7.732 -3.663 6.303 1.00 94.69 226 LEU A C 1
ATOM 1838 O O . LEU A 1 226 ? 7.060 -3.316 7.271 1.00 94.69 226 LEU A O 1
ATOM 1842 N N . GLU A 1 227 ? 8.501 -2.835 5.609 1.00 94.88 227 GLU A N 1
ATOM 1843 C CA . GLU A 1 227 ? 8.538 -1.390 5.795 1.00 94.88 227 GLU A CA 1
ATOM 1844 C C . GLU A 1 227 ? 8.027 -0.698 4.528 1.00 94.88 227 GLU A C 1
ATOM 1846 O O . GLU A 1 227 ? 8.483 -0.994 3.423 1.00 94.88 227 GLU A O 1
ATOM 1851 N N . GLY A 1 228 ? 7.071 0.219 4.677 1.00 94.88 228 GLY A N 1
ATOM 1852 C CA . GLY A 1 228 ? 6.497 0.965 3.559 1.00 94.88 228 GLY A CA 1
ATOM 1853 C C . GLY A 1 228 ? 7.424 2.061 3.033 1.00 94.88 228 GLY A C 1
ATOM 1854 O O . GLY A 1 228 ? 7.964 2.859 3.797 1.00 94.88 228 GLY A O 1
ATOM 1855 N N . ILE A 1 229 ? 7.562 2.149 1.711 1.00 93.62 229 ILE A N 1
ATOM 1856 C CA . ILE A 1 229 ? 8.358 3.182 1.043 1.00 93.62 229 ILE A CA 1
ATOM 1857 C C . ILE A 1 229 ? 7.460 4.393 0.770 1.00 93.62 229 ILE A C 1
ATOM 1859 O O . ILE A 1 229 ? 6.531 4.330 -0.033 1.00 93.62 229 ILE A O 1
ATOM 1863 N N . ALA A 1 230 ? 7.726 5.511 1.454 1.00 88.56 230 ALA A N 1
ATOM 1864 C CA . ALA A 1 230 ? 6.897 6.715 1.350 1.00 88.56 230 ALA A CA 1
ATOM 1865 C C . ALA A 1 230 ? 7.022 7.420 -0.011 1.00 88.56 230 ALA A C 1
ATOM 1867 O O . ALA A 1 230 ? 6.028 7.884 -0.561 1.00 88.56 230 ALA A O 1
ATOM 1868 N N . LYS A 1 231 ? 8.237 7.500 -0.564 1.00 85.88 231 LYS A N 1
ATOM 1869 C CA . LYS A 1 231 ? 8.510 8.152 -1.851 1.00 85.88 231 LYS A CA 1
ATOM 1870 C C . LYS A 1 231 ? 9.065 7.138 -2.835 1.00 85.88 231 LYS A C 1
ATOM 1872 O O . LYS A 1 231 ? 10.214 6.718 -2.713 1.00 85.88 231 LYS A O 1
ATOM 1877 N N . ASN A 1 232 ? 8.236 6.766 -3.801 1.00 84.44 232 ASN A N 1
ATOM 1878 C CA . ASN A 1 232 ? 8.609 5.838 -4.858 1.00 84.44 232 ASN A CA 1
ATOM 1879 C C . ASN A 1 232 ? 9.266 6.579 -6.025 1.00 84.44 232 ASN A C 1
ATOM 1881 O O . ASN A 1 232 ? 9.060 7.776 -6.215 1.00 84.44 232 ASN A O 1
ATOM 1885 N N . ASP A 1 233 ? 10.050 5.848 -6.815 1.00 84.62 233 ASP A N 1
ATOM 1886 C CA . ASP A 1 233 ? 10.593 6.351 -8.077 1.00 84.62 233 ASP A CA 1
ATOM 1887 C C . ASP A 1 233 ? 9.417 6.700 -9.018 1.00 84.62 233 ASP A C 1
ATOM 1889 O O . ASP A 1 233 ? 8.598 5.815 -9.285 1.00 84.62 233 ASP A O 1
ATOM 1893 N N . PRO A 1 234 ? 9.288 7.949 -9.510 1.00 86.19 234 PRO A N 1
ATOM 1894 C CA . PRO A 1 234 ? 8.171 8.368 -10.363 1.00 86.19 234 PRO A CA 1
ATOM 1895 C C . PRO A 1 234 ? 8.274 7.832 -11.799 1.00 86.19 234 PRO A C 1
ATOM 1897 O O . PRO A 1 234 ? 7.494 8.222 -12.663 1.00 86.19 234 PRO A O 1
ATOM 1900 N N . ILE A 1 235 ? 9.249 6.962 -12.075 1.00 89.06 235 ILE A N 1
ATOM 1901 C CA . ILE A 1 235 ? 9.483 6.376 -13.388 1.00 89.06 235 ILE A CA 1
ATOM 1902 C C . ILE A 1 235 ? 8.260 5.666 -13.966 1.00 89.06 235 ILE A C 1
ATOM 1904 O O . ILE A 1 235 ? 7.579 4.901 -13.287 1.00 89.06 235 ILE A O 1
ATOM 1908 N N . ARG A 1 236 ? 8.016 5.884 -15.253 1.00 89.00 236 ARG A N 1
ATOM 1909 C CA . ARG A 1 236 ? 6.903 5.313 -16.012 1.00 89.00 236 ARG A CA 1
ATOM 1910 C C . ARG A 1 236 ? 7.401 4.578 -17.240 1.00 89.00 236 ARG A C 1
ATOM 1912 O O . ARG A 1 236 ? 8.560 4.727 -17.635 1.00 89.00 236 ARG A O 1
ATOM 1919 N N . ILE A 1 237 ? 6.512 3.782 -17.826 1.00 89.56 237 ILE A N 1
ATOM 1920 C CA . ILE A 1 237 ? 6.804 2.990 -19.022 1.00 89.56 237 ILE A CA 1
ATOM 1921 C C . ILE A 1 237 ? 7.245 3.911 -20.164 1.00 89.56 237 ILE A C 1
ATOM 1923 O O . ILE A 1 237 ? 8.295 3.679 -20.757 1.00 89.56 237 ILE A O 1
ATOM 1927 N N . ASP A 1 238 ? 6.561 5.040 -20.350 1.00 86.25 238 ASP A N 1
ATOM 1928 C CA . ASP A 1 238 ? 6.893 6.031 -21.381 1.00 86.25 238 ASP A CA 1
ATOM 1929 C C . ASP A 1 238 ? 8.295 6.643 -21.228 1.00 86.25 238 ASP A C 1
ATOM 1931 O O . ASP A 1 238 ? 8.884 7.113 -22.200 1.00 86.25 238 ASP A O 1
ATOM 1935 N N . ASN A 1 239 ? 8.885 6.634 -20.026 1.00 84.06 239 ASN A N 1
ATOM 1936 C CA . ASN A 1 239 ? 10.257 7.117 -19.824 1.00 84.06 239 ASN A CA 1
ATOM 1937 C C . ASN A 1 239 ? 11.325 6.128 -20.322 1.00 84.06 239 ASN A C 1
ATOM 1939 O O . ASN A 1 239 ? 12.520 6.444 -20.299 1.00 84.06 239 ASN A O 1
ATOM 1943 N N . LEU A 1 240 ? 10.930 4.915 -20.707 1.00 86.75 240 LEU A N 1
ATOM 1944 C CA . LEU A 1 240 ? 11.811 3.835 -21.137 1.00 86.75 240 LEU A CA 1
ATOM 1945 C C . LEU A 1 240 ? 11.785 3.731 -22.663 1.00 86.75 240 LEU A C 1
ATOM 1947 O O . LEU A 1 240 ? 11.106 2.906 -23.256 1.00 86.75 240 LEU A O 1
ATOM 1951 N N . ILE A 1 241 ? 12.541 4.604 -23.312 1.00 86.25 241 ILE A N 1
ATOM 1952 C CA . ILE A 1 241 ? 12.522 4.752 -24.771 1.00 86.25 241 ILE A CA 1
ATOM 1953 C C . ILE A 1 241 ? 13.341 3.639 -25.441 1.00 86.25 241 ILE A C 1
ATOM 1955 O O . ILE A 1 241 ? 14.401 3.265 -24.927 1.00 86.25 241 ILE A O 1
ATOM 1959 N N . CYS A 1 242 ? 12.879 3.142 -26.595 1.00 85.06 242 CYS A N 1
ATOM 1960 C CA . CYS A 1 242 ? 13.522 2.076 -27.375 1.00 85.06 242 CYS A CA 1
ATOM 1961 C C . CYS A 1 242 ? 13.609 0.726 -26.638 1.00 85.06 242 CYS A C 1
ATOM 1963 O O . CYS A 1 242 ? 14.626 0.033 -26.721 1.00 85.06 242 CYS A O 1
ATOM 1965 N N . GLN A 1 243 ? 12.572 0.381 -25.870 1.00 86.62 243 GLN A N 1
ATOM 1966 C CA . GLN A 1 243 ? 12.447 -0.892 -25.138 1.00 86.62 243 GLN A CA 1
ATOM 1967 C C . GLN A 1 243 ? 11.055 -1.513 -25.320 1.00 86.62 243 GLN A C 1
ATOM 1969 O O . GLN A 1 243 ? 10.553 -2.214 -24.443 1.00 86.62 243 GLN A O 1
ATOM 1974 N N . GLU A 1 244 ? 10.394 -1.222 -26.441 1.00 89.75 244 GLU A N 1
ATOM 1975 C CA . GLU A 1 244 ? 8.977 -1.519 -26.669 1.00 89.75 244 GLU A CA 1
ATOM 1976 C C . GLU A 1 244 ? 8.714 -3.032 -26.662 1.00 89.75 244 GLU A C 1
ATOM 1978 O O . GLU A 1 244 ? 7.704 -3.502 -26.138 1.00 89.75 244 GLU A O 1
ATOM 1983 N N . ARG A 1 245 ? 9.657 -3.822 -27.193 1.00 91.94 245 ARG A N 1
ATOM 1984 C CA . ARG A 1 245 ? 9.556 -5.286 -27.205 1.00 91.94 245 ARG A CA 1
ATOM 1985 C C . ARG A 1 245 ? 9.684 -5.866 -25.798 1.00 91.94 245 ARG A C 1
ATOM 1987 O O . ARG A 1 245 ? 8.896 -6.730 -25.418 1.00 91.94 245 ARG A O 1
ATOM 1994 N N . GLU A 1 246 ? 10.691 -5.435 -25.044 1.00 93.38 246 GLU A N 1
ATOM 1995 C CA . GLU A 1 246 ? 10.936 -5.883 -23.674 1.00 93.38 246 GLU A CA 1
ATOM 1996 C C . GLU A 1 246 ? 9.767 -5.498 -22.763 1.00 93.38 246 GLU A C 1
ATOM 1998 O O . GLU A 1 246 ? 9.298 -6.327 -21.982 1.00 93.38 246 GLU A O 1
ATOM 2003 N N . GLN A 1 247 ? 9.249 -4.277 -22.915 1.00 94.06 247 GLN A N 1
ATOM 2004 C CA . GLN A 1 247 ? 8.055 -3.803 -22.222 1.00 94.06 247 GLN A CA 1
ATOM 2005 C C . GLN A 1 247 ? 6.841 -4.665 -22.535 1.00 94.06 247 GLN A C 1
ATOM 2007 O O . GLN A 1 247 ? 6.218 -5.169 -21.608 1.00 94.06 247 GLN A O 1
ATOM 2012 N N . ALA A 1 248 ? 6.532 -4.900 -23.813 1.00 95.50 248 ALA A N 1
ATOM 2013 C CA . ALA A 1 248 ? 5.343 -5.652 -24.210 1.00 95.50 248 ALA A CA 1
ATOM 2014 C C . ALA A 1 248 ? 5.280 -7.053 -23.575 1.00 95.50 248 ALA A C 1
ATOM 2016 O O . ALA A 1 248 ? 4.209 -7.497 -23.163 1.00 95.50 248 ALA A O 1
ATOM 2017 N N . ILE A 1 249 ? 6.423 -7.738 -23.447 1.00 96.38 249 ILE A N 1
ATOM 2018 C CA . ILE A 1 249 ? 6.500 -9.055 -22.795 1.00 96.38 249 ILE A CA 1
ATOM 2019 C C . ILE A 1 249 ? 6.153 -8.944 -21.304 1.00 96.38 249 ILE A C 1
ATOM 2021 O O . ILE A 1 249 ? 5.333 -9.712 -20.797 1.00 96.38 249 ILE A O 1
ATOM 2025 N N . VAL A 1 250 ? 6.767 -7.987 -20.602 1.00 97.19 250 VAL A N 1
ATOM 2026 C CA . VAL A 1 250 ? 6.580 -7.805 -19.155 1.00 97.19 250 VAL A CA 1
ATOM 2027 C C . VAL A 1 250 ? 5.169 -7.312 -18.833 1.00 97.19 250 VAL A C 1
ATOM 2029 O O . VAL A 1 250 ? 4.543 -7.827 -17.905 1.00 97.19 250 VAL A O 1
ATOM 2032 N N . LEU A 1 251 ? 4.650 -6.358 -19.609 1.00 96.88 251 LEU A N 1
ATOM 2033 C CA . LEU A 1 251 ? 3.306 -5.803 -19.450 1.00 96.88 251 LEU A CA 1
ATOM 2034 C C . LEU A 1 251 ? 2.252 -6.887 -19.655 1.00 96.88 251 LEU A C 1
ATOM 2036 O O . LEU A 1 251 ? 1.457 -7.123 -18.754 1.00 96.88 251 LEU A O 1
ATOM 2040 N N . ARG A 1 252 ? 2.323 -7.647 -20.755 1.00 97.50 252 ARG A N 1
ATOM 2041 C CA . ARG A 1 252 ? 1.361 -8.720 -21.045 1.00 97.50 252 ARG A CA 1
ATOM 2042 C C . ARG A 1 252 ? 1.286 -9.770 -19.932 1.00 97.50 252 ARG A C 1
ATOM 2044 O O . ARG A 1 252 ? 0.195 -10.194 -19.562 1.00 97.50 252 ARG A O 1
ATOM 2051 N N . ASN A 1 253 ? 2.431 -10.190 -19.390 1.00 97.56 253 ASN A N 1
ATOM 2052 C CA . ASN A 1 253 ? 2.465 -11.139 -18.272 1.00 97.56 253 ASN A CA 1
ATOM 2053 C C . ASN A 1 253 ? 1.877 -10.532 -16.987 1.00 97.56 253 ASN A C 1
ATOM 2055 O O . ASN A 1 253 ? 1.139 -11.195 -16.261 1.00 97.56 253 ASN A O 1
ATOM 2059 N N . THR A 1 254 ? 2.182 -9.260 -16.722 1.00 97.81 254 THR A N 1
ATOM 2060 C CA . THR A 1 254 ? 1.677 -8.541 -15.545 1.00 97.81 254 THR A CA 1
ATOM 2061 C C . THR A 1 254 ? 0.167 -8.318 -15.636 1.00 97.81 254 THR A C 1
ATOM 2063 O O . THR A 1 254 ? -0.542 -8.516 -14.657 1.00 97.81 254 THR A O 1
ATOM 2066 N N . GLU A 1 255 ? -0.359 -7.981 -16.810 1.00 97.75 255 GLU A N 1
ATOM 2067 C CA . GLU A 1 255 ? -1.795 -7.808 -17.038 1.00 97.75 255 GLU A CA 1
ATOM 2068 C C . GLU A 1 255 ? -2.569 -9.110 -16.859 1.00 97.75 255 GLU A C 1
ATOM 2070 O O . GLU A 1 255 ? -3.596 -9.109 -16.180 1.00 97.75 255 GLU A O 1
ATOM 2075 N N . ALA A 1 256 ? -2.045 -10.224 -17.383 1.00 96.88 256 ALA A N 1
ATOM 2076 C CA . ALA A 1 256 ? -2.618 -11.546 -17.150 1.00 96.88 256 ALA A CA 1
ATOM 2077 C C . ALA A 1 256 ? -2.697 -11.859 -15.644 1.00 96.88 256 ALA A C 1
ATOM 2079 O O . ALA A 1 256 ? -3.751 -12.246 -15.140 1.00 96.88 256 ALA A O 1
ATOM 2080 N N . PHE A 1 257 ? -1.617 -11.597 -14.904 1.00 96.81 257 PHE A N 1
ATOM 2081 C CA . PHE A 1 257 ? -1.562 -11.791 -13.454 1.00 96.81 257 PHE A CA 1
ATOM 2082 C C . PHE A 1 257 ? -2.577 -10.941 -12.675 1.00 96.81 257 PHE A C 1
ATOM 2084 O O . PHE A 1 257 ? -3.238 -11.439 -11.753 1.00 96.81 257 PHE A O 1
ATOM 2091 N N . LEU A 1 258 ? -2.716 -9.665 -13.046 1.00 95.50 258 LEU A N 1
ATOM 2092 C CA . LEU A 1 258 ? -3.670 -8.743 -12.428 1.00 95.50 258 LEU A CA 1
ATOM 2093 C C . LEU A 1 258 ? -5.116 -9.179 -12.676 1.00 95.50 258 LEU A C 1
ATOM 2095 O O . LEU A 1 258 ? -5.939 -9.078 -11.774 1.00 95.50 258 LEU A O 1
ATOM 2099 N N . GLN A 1 259 ? -5.399 -9.741 -13.851 1.00 94.12 259 GLN A N 1
ATOM 2100 C CA . GLN A 1 259 ? -6.704 -10.313 -14.200 1.00 94.12 259 GLN A CA 1
ATOM 2101 C C . GLN A 1 259 ? -6.963 -11.688 -13.557 1.00 94.12 259 GLN A C 1
ATOM 2103 O O . GLN A 1 259 ? -8.046 -12.242 -13.711 1.00 94.12 259 GLN A O 1
ATOM 2108 N N . GLY A 1 260 ? -5.991 -12.250 -12.828 1.00 92.31 260 GLY A N 1
ATOM 2109 C CA . GLY A 1 260 ? -6.119 -13.558 -12.182 1.00 92.31 260 GLY A CA 1
ATOM 2110 C C . GLY A 1 260 ? -5.839 -14.752 -13.096 1.00 92.31 260 GLY A C 1
ATOM 2111 O O . GLY A 1 260 ? -6.014 -15.889 -12.662 1.00 92.31 260 GLY A O 1
ATOM 2112 N N . TYR A 1 261 ? -5.365 -14.523 -14.321 1.00 94.00 261 TYR A N 1
ATOM 2113 C CA . TYR A 1 261 ? -4.902 -15.591 -15.202 1.00 94.00 261 TYR A CA 1
ATOM 2114 C C . TYR A 1 261 ? -3.522 -16.120 -14.773 1.00 94.00 261 TYR A C 1
ATOM 2116 O O . TYR A 1 261 ? -2.757 -15.404 -14.114 1.00 94.00 261 TYR A O 1
ATOM 2124 N N . PRO A 1 262 ? -3.163 -17.359 -15.167 1.00 91.19 262 PRO A N 1
ATOM 2125 C CA . PRO A 1 262 ? -1.816 -17.881 -14.971 1.00 91.19 262 PRO A CA 1
ATOM 2126 C C . PRO A 1 262 ? -0.759 -16.956 -15.583 1.00 91.19 262 PRO A C 1
ATOM 2128 O O . PRO A 1 262 ? -0.875 -16.532 -16.733 1.00 91.19 262 PRO A O 1
ATOM 2131 N N . ALA A 1 263 ? 0.286 -16.671 -14.812 1.00 94.12 263 ALA A N 1
ATOM 2132 C CA . ALA A 1 263 ? 1.388 -15.809 -15.210 1.00 94.12 263 ALA A CA 1
ATOM 2133 C C . ALA A 1 263 ? 2.711 -16.340 -14.658 1.00 94.12 263 ALA A C 1
ATOM 2135 O O . ALA A 1 263 ? 2.762 -17.012 -13.623 1.00 94.12 263 ALA A O 1
ATOM 2136 N N . ASN A 1 264 ? 3.792 -16.026 -15.361 1.00 92.88 264 ASN A N 1
ATOM 2137 C CA . ASN A 1 264 ? 5.117 -16.542 -15.055 1.00 92.88 264 ASN A CA 1
ATOM 2138 C C . ASN A 1 264 ? 5.915 -15.558 -14.200 1.00 92.88 264 ASN A C 1
ATOM 2140 O O . ASN A 1 264 ? 5.631 -14.358 -14.144 1.00 92.88 264 ASN A O 1
ATOM 2144 N N . ASN A 1 265 ? 6.941 -16.077 -13.533 1.00 93.88 265 ASN A N 1
ATOM 2145 C CA . ASN A 1 265 ? 7.984 -15.217 -12.991 1.00 93.88 265 ASN A CA 1
ATOM 2146 C C . ASN A 1 265 ? 8.783 -14.612 -14.155 1.00 93.88 265 ASN A C 1
ATOM 2148 O O . ASN A 1 265 ? 8.701 -15.058 -15.300 1.00 93.88 265 ASN A O 1
ATOM 2152 N N . ILE A 1 266 ? 9.525 -13.544 -13.896 1.00 94.38 266 ILE A N 1
ATOM 2153 C CA . ILE A 1 266 ? 10.322 -12.910 -14.947 1.00 94.38 266 ILE A CA 1
ATOM 2154 C C . ILE A 1 266 ? 11.729 -12.706 -14.441 1.00 94.38 266 ILE A C 1
ATOM 2156 O O . ILE A 1 266 ? 11.941 -12.190 -13.346 1.00 94.38 266 ILE A O 1
ATOM 2160 N N . ILE A 1 267 ? 12.693 -13.042 -15.282 1.00 91.88 267 ILE A N 1
ATOM 2161 C CA . ILE A 1 267 ? 14.064 -12.613 -15.092 1.00 91.88 267 ILE A CA 1
ATOM 2162 C C . ILE A 1 267 ? 14.493 -11.693 -16.238 1.00 91.88 267 ILE A C 1
ATOM 2164 O O . ILE A 1 267 ? 14.363 -11.998 -17.427 1.00 91.88 267 ILE A O 1
ATOM 2168 N N . LEU A 1 268 ? 14.948 -10.501 -15.859 1.00 92.62 268 LEU A N 1
ATOM 2169 C CA . LEU A 1 268 ? 15.391 -9.446 -16.756 1.00 92.62 268 LEU A CA 1
ATOM 2170 C C . LEU A 1 268 ? 16.921 -9.458 -16.796 1.00 92.62 268 LEU A C 1
ATOM 2172 O O . LEU A 1 268 ? 17.588 -9.089 -15.825 1.00 92.62 268 LEU A O 1
ATOM 2176 N N . TYR A 1 269 ? 17.493 -9.825 -17.937 1.00 86.94 269 TYR A N 1
ATOM 2177 C CA . TYR A 1 269 ? 18.939 -9.909 -18.141 1.00 86.94 269 TYR A CA 1
ATOM 2178 C C . TYR A 1 269 ? 19.463 -8.748 -18.959 1.00 86.94 269 TYR A C 1
ATOM 2180 O O . TYR A 1 269 ? 18.794 -8.266 -19.858 1.00 86.94 269 TYR A O 1
ATOM 2188 N N . GLY A 1 270 ? 20.688 -8.296 -18.699 1.00 86.06 270 GLY A N 1
ATOM 2189 C CA . GLY A 1 270 ? 21.324 -7.280 -19.542 1.00 86.06 270 GLY A CA 1
ATOM 2190 C C . GLY A 1 270 ? 22.428 -6.514 -18.842 1.00 86.06 270 GLY A C 1
ATOM 2191 O O . GLY A 1 270 ? 22.676 -6.710 -17.652 1.00 86.06 270 GLY A O 1
ATOM 2192 N N . ASN A 1 271 ? 23.082 -5.604 -19.557 1.00 83.25 271 ASN A N 1
ATOM 2193 C CA . ASN A 1 271 ? 24.130 -4.767 -18.973 1.00 83.25 271 ASN A CA 1
ATOM 2194 C C . ASN A 1 271 ? 23.569 -3.806 -17.905 1.00 83.25 271 ASN A C 1
ATOM 2196 O O . ASN A 1 271 ? 22.363 -3.571 -17.793 1.00 83.25 271 ASN A O 1
ATOM 2200 N N . ARG A 1 272 ? 24.445 -3.257 -17.060 1.00 85.06 272 ARG A N 1
ATOM 2201 C CA . ARG A 1 272 ? 24.048 -2.237 -16.077 1.00 85.06 272 ARG A CA 1
ATOM 2202 C C . ARG A 1 272 ? 23.596 -0.964 -16.799 1.00 85.06 272 ARG A C 1
ATOM 2204 O O . ARG A 1 272 ? 24.162 -0.592 -17.819 1.00 85.06 272 ARG A O 1
ATOM 2211 N N . GLY A 1 273 ? 22.571 -0.302 -16.262 1.00 84.06 273 GLY A N 1
ATOM 2212 C CA . GLY A 1 273 ? 22.062 0.960 -16.813 1.00 84.06 273 GLY A CA 1
ATOM 2213 C C . GLY A 1 273 ? 21.148 0.833 -18.039 1.00 84.06 273 GLY A C 1
ATOM 2214 O O . GLY A 1 273 ? 20.772 1.861 -18.594 1.00 84.06 273 GLY A O 1
ATOM 2215 N N . THR A 1 274 ? 20.755 -0.382 -18.444 1.00 85.94 274 THR A N 1
ATOM 2216 C CA . THR A 1 274 ? 19.827 -0.616 -19.570 1.00 85.94 274 THR A CA 1
ATOM 2217 C C . THR A 1 274 ? 18.343 -0.516 -19.202 1.00 85.94 274 THR A C 1
ATOM 2219 O O . THR A 1 274 ? 17.513 -0.754 -20.058 1.00 85.94 274 THR A O 1
ATOM 2222 N N . GLY A 1 275 ? 17.975 -0.179 -17.961 1.00 89.50 275 GLY A N 1
ATOM 2223 C CA . GLY A 1 275 ? 16.567 0.051 -17.586 1.00 89.50 275 GLY A CA 1
ATOM 2224 C C . GLY A 1 275 ? 15.803 -1.146 -17.000 1.00 89.50 275 GLY A C 1
ATOM 2225 O O . GLY A 1 275 ? 14.617 -1.024 -16.740 1.00 89.50 275 GLY A O 1
ATOM 2226 N N . LYS A 1 276 ? 16.462 -2.271 -16.696 1.00 93.12 276 LYS A N 1
ATOM 2227 C CA . LYS A 1 276 ? 15.809 -3.478 -16.134 1.00 93.12 276 LYS A CA 1
ATOM 2228 C C . LYS A 1 276 ? 15.031 -3.213 -14.836 1.00 93.12 276 LYS A C 1
ATOM 2230 O O . LYS A 1 276 ? 13.830 -3.434 -14.770 1.00 93.12 276 LYS A O 1
ATOM 2235 N N . SER A 1 277 ? 15.709 -2.684 -13.816 1.00 93.75 277 SER A N 1
ATOM 2236 C CA . SER A 1 277 ? 15.096 -2.347 -12.519 1.00 93.75 277 SER A CA 1
ATOM 2237 C C . SER A 1 277 ? 14.079 -1.214 -12.661 1.00 93.75 277 SER A C 1
ATOM 2239 O O . SER A 1 277 ? 13.083 -1.159 -11.951 1.00 93.75 277 SER A O 1
ATOM 2241 N N . SER A 1 278 ? 14.333 -0.309 -13.606 1.00 94.12 278 SER A N 1
ATOM 2242 C CA . SER A 1 278 ? 13.452 0.801 -13.944 1.00 94.12 278 SER A CA 1
ATOM 2243 C C . SER A 1 278 ? 12.122 0.334 -14.533 1.00 94.12 278 SER A C 1
ATOM 2245 O O . SER A 1 278 ? 11.093 0.870 -14.141 1.00 94.12 278 SER A O 1
ATOM 2247 N N . LEU A 1 279 ? 12.129 -0.688 -15.395 1.00 95.38 279 LEU A N 1
ATOM 2248 C CA . LEU A 1 279 ? 10.909 -1.280 -15.939 1.00 95.38 279 LEU A CA 1
ATOM 2249 C C . LEU A 1 279 ? 10.044 -1.879 -14.834 1.00 95.38 279 LEU A C 1
ATOM 2251 O O . LEU A 1 279 ? 8.865 -1.562 -14.755 1.00 95.38 279 LEU A O 1
ATOM 2255 N N . VAL A 1 280 ? 10.630 -2.678 -13.936 1.00 95.62 280 VAL A N 1
ATOM 2256 C CA . VAL A 1 280 ? 9.862 -3.287 -12.838 1.00 95.62 280 VAL A CA 1
ATOM 2257 C C . VAL A 1 280 ? 9.266 -2.225 -11.908 1.00 95.62 280 VAL A C 1
ATOM 2259 O O . VAL A 1 280 ? 8.111 -2.340 -11.508 1.00 95.62 280 VAL A O 1
ATOM 2262 N N . LYS A 1 281 ? 10.014 -1.156 -11.605 1.00 94.81 281 LYS A N 1
ATOM 2263 C CA . LYS A 1 281 ? 9.503 -0.022 -10.817 1.00 94.81 281 LYS A CA 1
ATOM 2264 C C . LYS A 1 281 ? 8.383 0.732 -11.536 1.00 94.81 281 LYS A C 1
ATOM 2266 O O . LYS A 1 281 ? 7.417 1.121 -10.891 1.00 94.81 281 LYS A O 1
ATOM 2271 N N . ALA A 1 282 ? 8.484 0.896 -12.854 1.00 94.56 282 ALA A N 1
ATOM 2272 C CA . ALA A 1 282 ? 7.463 1.567 -13.650 1.00 94.56 282 ALA A CA 1
ATOM 2273 C C . ALA A 1 282 ? 6.123 0.818 -13.658 1.00 94.56 282 ALA A C 1
ATOM 2275 O O . ALA A 1 282 ? 5.080 1.467 -13.637 1.00 94.56 282 ALA A O 1
ATOM 2276 N N . LEU A 1 283 ? 6.134 -0.522 -13.586 1.00 95.81 283 LEU A N 1
ATOM 2277 C CA . LEU A 1 283 ? 4.904 -1.320 -13.465 1.00 95.81 283 LEU A CA 1
ATOM 2278 C C . LEU A 1 283 ? 4.060 -0.913 -12.258 1.00 95.81 283 LEU A C 1
ATOM 2280 O O . LEU A 1 283 ? 2.836 -0.945 -12.334 1.00 95.81 283 LEU A O 1
ATOM 2284 N N . LEU A 1 284 ? 4.700 -0.534 -11.146 1.00 95.62 284 LEU A N 1
ATOM 2285 C CA . LEU A 1 284 ? 3.979 -0.103 -9.955 1.00 95.62 284 LEU A CA 1
ATOM 2286 C C . LEU A 1 284 ? 3.160 1.157 -10.233 1.00 95.62 284 LEU A C 1
ATOM 2288 O O . LEU A 1 284 ? 1.997 1.218 -9.856 1.00 95.62 284 LEU A O 1
ATOM 2292 N N . ASN A 1 285 ? 3.761 2.148 -10.893 1.00 93.00 285 ASN A N 1
ATOM 2293 C CA . ASN A 1 285 ? 3.079 3.397 -11.228 1.00 93.00 285 ASN A CA 1
ATOM 2294 C C . ASN A 1 285 ? 1.987 3.181 -12.284 1.00 93.00 285 ASN A C 1
ATOM 2296 O O . ASN A 1 285 ? 0.953 3.837 -12.215 1.00 93.00 285 ASN A O 1
ATOM 2300 N N . GLU A 1 286 ? 2.190 2.235 -13.203 1.00 93.69 286 GLU A N 1
ATOM 2301 C CA . GLU A 1 286 ? 1.219 1.881 -14.243 1.00 93.69 286 GLU A CA 1
ATOM 2302 C C . GLU A 1 286 ? -0.019 1.169 -13.673 1.00 93.69 286 GLU A C 1
ATOM 2304 O O . GLU A 1 286 ? -1.155 1.473 -14.032 1.00 93.69 286 GLU A O 1
ATOM 2309 N N . TYR A 1 287 ? 0.185 0.230 -12.744 1.00 94.81 287 TYR A N 1
ATOM 2310 C CA . TYR A 1 287 ? -0.859 -0.710 -12.325 1.00 94.81 287 TYR A CA 1
ATOM 2311 C C . TYR A 1 287 ? -1.279 -0.602 -10.855 1.00 94.81 287 TYR A C 1
ATOM 2313 O O . TYR A 1 287 ? -2.018 -1.462 -10.366 1.00 94.81 287 TYR A O 1
ATOM 2321 N N . ILE A 1 288 ? -0.877 0.452 -10.137 1.00 93.75 288 ILE A N 1
ATOM 2322 C CA . ILE A 1 288 ? -1.338 0.699 -8.758 1.00 93.75 288 ILE A CA 1
ATOM 2323 C C . ILE A 1 288 ? -2.869 0.716 -8.656 1.00 93.75 288 ILE A C 1
ATOM 2325 O O . ILE A 1 288 ? -3.435 0.171 -7.709 1.00 93.75 288 ILE A O 1
ATOM 2329 N N . SER A 1 289 ? -3.535 1.265 -9.676 1.00 91.81 289 SER A N 1
ATOM 2330 C CA . SER A 1 289 ? -4.993 1.367 -9.773 1.00 91.81 289 SER A CA 1
ATOM 2331 C C . SER A 1 289 ? -5.702 0.024 -9.926 1.00 91.81 289 SER A C 1
ATOM 2333 O O . SER A 1 289 ? -6.908 -0.059 -9.719 1.00 91.81 289 SER A O 1
ATOM 2335 N N . ARG A 1 290 ? -4.952 -1.033 -10.254 1.00 91.75 290 ARG A N 1
ATOM 2336 C CA . ARG A 1 290 ? -5.420 -2.422 -10.345 1.00 91.75 290 ARG A CA 1
ATOM 2337 C C . ARG A 1 290 ? -4.940 -3.269 -9.159 1.00 91.75 290 ARG A C 1
ATOM 2339 O O . ARG A 1 290 ? -4.852 -4.488 -9.266 1.00 91.75 290 ARG A O 1
ATOM 2346 N N . GLY A 1 291 ? -4.571 -2.629 -8.046 1.00 91.50 291 GLY A N 1
ATOM 2347 C CA . GLY A 1 291 ? -4.202 -3.311 -6.804 1.00 91.50 291 GLY A CA 1
ATOM 2348 C C . GLY A 1 291 ? -2.775 -3.869 -6.763 1.00 91.50 291 GLY A C 1
ATOM 2349 O O . GLY A 1 291 ? -2.450 -4.613 -5.836 1.00 91.50 291 GLY A O 1
ATOM 2350 N N . LEU A 1 292 ? -1.904 -3.517 -7.721 1.00 96.06 292 LEU A N 1
ATOM 2351 C CA . LEU A 1 292 ? -0.514 -3.979 -7.719 1.00 96.06 292 LEU A CA 1
ATOM 2352 C C . LEU A 1 292 ? 0.270 -3.393 -6.534 1.00 96.06 292 LEU A C 1
ATOM 2354 O O . LEU A 1 292 ? 0.161 -2.205 -6.219 1.00 96.06 292 LEU A O 1
ATOM 2358 N N . ARG A 1 293 ? 1.099 -4.219 -5.894 1.00 97.12 293 ARG A N 1
ATOM 2359 C CA . ARG A 1 293 ? 2.081 -3.829 -4.877 1.00 97.12 293 ARG A CA 1
ATOM 2360 C C . ARG A 1 293 ? 3.457 -4.382 -5.220 1.00 97.12 293 ARG A C 1
ATOM 2362 O O . ARG A 1 293 ? 3.583 -5.505 -5.707 1.00 97.12 293 ARG A O 1
ATOM 2369 N N . LEU A 1 294 ? 4.491 -3.596 -4.934 1.00 97.75 294 LEU A N 1
ATOM 2370 C CA . LEU A 1 294 ? 5.881 -3.978 -5.180 1.00 97.75 294 LEU A CA 1
ATOM 2371 C C . LEU A 1 294 ? 6.594 -4.261 -3.857 1.00 97.75 294 LEU A C 1
ATOM 2373 O O . LEU A 1 294 ? 6.655 -3.400 -2.986 1.00 97.75 294 LEU A O 1
ATOM 2377 N N . VAL A 1 295 ? 7.161 -5.450 -3.699 1.00 97.69 295 VAL A N 1
ATOM 2378 C CA . VAL A 1 295 ? 7.902 -5.840 -2.494 1.00 97.69 295 VAL A CA 1
ATOM 2379 C C . VAL A 1 295 ? 9.354 -6.069 -2.876 1.00 97.69 295 VAL A C 1
ATOM 2381 O O . VAL A 1 295 ? 9.680 -7.050 -3.531 1.00 97.69 295 VAL A O 1
ATOM 2384 N N . GLN A 1 296 ? 10.240 -5.163 -2.488 1.00 96.38 296 GLN A N 1
ATOM 2385 C CA . GLN A 1 296 ? 11.664 -5.308 -2.728 1.00 96.38 296 GLN A CA 1
ATOM 2386 C C . GLN A 1 296 ? 12.270 -6.284 -1.717 1.00 96.38 296 GLN A C 1
ATOM 2388 O O . GLN A 1 296 ? 12.248 -6.047 -0.507 1.00 96.38 296 GLN A O 1
ATOM 2393 N N . LEU A 1 297 ? 12.838 -7.371 -2.238 1.00 93.69 297 LEU A N 1
ATOM 2394 C CA . LEU A 1 297 ? 13.585 -8.362 -1.479 1.00 93.69 297 LEU A CA 1
ATOM 2395 C C . LEU A 1 297 ? 15.083 -8.180 -1.763 1.00 93.69 297 LEU A C 1
ATOM 2397 O O . LEU A 1 297 ? 15.539 -8.469 -2.874 1.00 93.69 297 LEU A O 1
ATOM 2401 N N . PRO A 1 298 ? 15.863 -7.678 -0.791 1.00 90.00 298 PRO A N 1
ATOM 2402 C CA . PRO A 1 298 ? 17.310 -7.606 -0.917 1.00 90.00 298 PRO A CA 1
ATOM 2403 C C . PRO A 1 298 ? 17.927 -8.997 -1.091 1.00 90.00 298 PRO A C 1
ATOM 2405 O O . PRO A 1 298 ? 17.490 -9.960 -0.464 1.00 90.00 298 PRO A O 1
ATOM 2408 N N . LYS A 1 299 ? 18.982 -9.088 -1.903 1.00 84.62 299 LYS A N 1
ATOM 2409 C CA . LYS A 1 299 ? 19.689 -10.347 -2.189 1.00 84.62 299 LYS A CA 1
ATOM 2410 C C . LYS A 1 299 ? 20.225 -11.054 -0.936 1.00 84.62 299 LYS A C 1
ATOM 2412 O O . LYS A 1 299 ? 20.071 -12.253 -0.792 1.00 84.62 299 LYS A O 1
ATOM 2417 N N . ASN A 1 300 ? 20.718 -10.292 0.039 1.00 84.94 300 ASN A N 1
ATOM 2418 C CA . ASN A 1 300 ? 21.200 -10.805 1.325 1.00 84.94 300 ASN A CA 1
ATOM 2419 C C . ASN A 1 300 ? 20.076 -11.221 2.294 1.00 84.94 300 ASN A C 1
ATOM 2421 O O . ASN A 1 300 ? 20.341 -11.439 3.471 1.00 84.94 300 ASN A O 1
ATOM 2425 N N . ARG A 1 301 ? 18.820 -11.233 1.836 1.00 87.94 301 ARG A N 1
ATOM 2426 C CA . ARG A 1 301 ? 17.634 -11.603 2.616 1.00 87.94 301 ARG A CA 1
ATOM 2427 C C . ARG A 1 301 ? 16.781 -12.654 1.902 1.00 87.94 301 ARG A C 1
ATOM 2429 O O . ARG A 1 301 ? 15.610 -12.822 2.238 1.00 87.94 301 ARG A O 1
ATOM 2436 N N . ILE A 1 302 ? 17.334 -13.350 0.903 1.00 85.56 302 ILE A N 1
ATOM 2437 C CA . ILE A 1 302 ? 16.612 -14.382 0.138 1.00 85.56 302 ILE A CA 1
ATOM 2438 C C . ILE A 1 302 ? 16.126 -15.515 1.052 1.00 85.56 302 ILE A C 1
ATOM 2440 O O . ILE A 1 302 ? 15.027 -16.027 0.854 1.00 85.56 302 ILE A O 1
ATOM 2444 N N . ASN A 1 303 ? 16.860 -15.834 2.115 1.00 84.50 303 ASN A N 1
ATOM 2445 C CA . ASN A 1 303 ? 16.426 -16.737 3.182 1.00 84.50 303 ASN A CA 1
ATOM 2446 C C . ASN A 1 303 ? 15.040 -16.410 3.793 1.00 84.50 303 ASN A C 1
ATOM 2448 O O . ASN A 1 303 ? 14.361 -17.318 4.269 1.00 84.50 303 ASN A O 1
ATOM 2452 N N . LEU A 1 304 ? 14.578 -15.151 3.765 1.00 88.06 304 LEU A N 1
ATOM 2453 C CA . LEU A 1 304 ? 13.254 -14.745 4.273 1.00 88.06 304 LEU A CA 1
ATOM 2454 C C . LEU A 1 304 ? 12.104 -15.033 3.294 1.00 88.06 304 LEU A C 1
ATOM 2456 O O . LEU A 1 304 ? 10.929 -14.943 3.664 1.00 88.06 304 LEU A O 1
ATOM 2460 N N . PHE A 1 305 ? 12.419 -15.376 2.047 1.00 87.38 305 PHE A N 1
ATOM 2461 C CA . PHE A 1 305 ? 11.459 -15.550 0.960 1.00 87.38 305 PHE A CA 1
ATOM 2462 C C . PHE A 1 305 ? 10.335 -16.575 1.235 1.00 87.38 305 PHE A C 1
ATOM 2464 O O . PHE A 1 305 ? 9.178 -16.226 0.979 1.00 87.38 305 PHE A O 1
ATOM 2471 N N . PRO A 1 306 ? 10.584 -17.773 1.816 1.00 85.88 306 PRO A N 1
ATOM 2472 C CA . PRO A 1 306 ? 9.509 -18.725 2.120 1.00 85.88 306 PRO A CA 1
ATOM 2473 C C . PRO A 1 306 ? 8.460 -18.140 3.080 1.00 85.88 306 PRO A C 1
ATOM 2475 O O . PRO A 1 306 ? 7.257 -18.167 2.812 1.00 85.88 306 PRO A O 1
ATOM 2478 N N . GLY A 1 307 ? 8.918 -17.535 4.183 1.00 88.50 307 GLY A N 1
ATOM 2479 C CA . GLY A 1 307 ? 8.039 -16.910 5.174 1.00 88.50 307 GLY A CA 1
ATOM 2480 C C . GLY A 1 307 ? 7.324 -15.669 4.634 1.00 88.50 307 GLY A C 1
ATOM 2481 O O . GLY A 1 307 ? 6.185 -15.394 5.017 1.00 88.50 307 GLY A O 1
ATOM 2482 N N . LEU A 1 308 ? 7.968 -14.939 3.720 1.00 91.50 308 LEU A N 1
ATOM 2483 C CA . LEU A 1 308 ? 7.382 -13.798 3.024 1.00 91.50 308 LEU A CA 1
ATOM 2484 C C . LEU A 1 308 ? 6.202 -14.226 2.140 1.00 91.50 308 LEU A C 1
ATOM 2486 O O . LEU A 1 308 ? 5.120 -13.648 2.259 1.00 91.50 308 LEU A O 1
ATOM 2490 N N . ILE A 1 309 ? 6.378 -15.258 1.306 1.00 89.81 309 ILE A N 1
ATOM 2491 C CA . ILE A 1 309 ? 5.309 -15.787 0.445 1.00 89.81 309 ILE A CA 1
ATOM 2492 C C . ILE A 1 309 ? 4.119 -16.248 1.285 1.00 89.81 309 ILE A C 1
ATOM 2494 O O . ILE A 1 309 ? 2.991 -15.855 0.997 1.00 89.81 309 ILE A O 1
ATOM 2498 N N . ALA A 1 310 ? 4.354 -17.027 2.344 1.00 89.19 310 ALA A N 1
ATOM 2499 C CA . ALA A 1 310 ? 3.283 -17.560 3.188 1.00 89.19 310 ALA A CA 1
ATOM 2500 C C . ALA A 1 310 ? 2.421 -16.460 3.838 1.00 89.19 310 ALA A C 1
ATOM 2502 O O . ALA A 1 310 ? 1.224 -16.649 4.067 1.00 89.19 310 ALA A O 1
ATOM 2503 N N . LYS A 1 311 ? 3.013 -15.294 4.133 1.00 92.31 311 LYS A N 1
ATOM 2504 C CA . LYS A 1 311 ? 2.291 -14.120 4.645 1.00 92.31 311 LYS A CA 1
ATOM 2505 C C . LYS A 1 311 ? 1.544 -13.382 3.536 1.00 92.31 311 LYS A C 1
ATOM 2507 O O . LYS A 1 311 ? 0.369 -13.071 3.714 1.00 92.31 311 LYS A O 1
ATOM 2512 N N . LEU A 1 312 ? 2.193 -13.138 2.395 1.00 93.44 312 LEU A N 1
ATOM 2513 C CA . LEU A 1 312 ? 1.585 -12.452 1.247 1.00 93.44 312 LEU A CA 1
ATOM 2514 C C . LEU A 1 312 ? 0.423 -13.243 0.633 1.00 93.44 312 LEU A C 1
ATOM 2516 O O . LEU A 1 312 ? -0.555 -12.643 0.199 1.00 93.44 312 LEU A O 1
ATOM 2520 N N . ALA A 1 313 ? 0.481 -14.575 0.663 1.00 92.00 313 ALA A N 1
ATOM 2521 C CA . ALA A 1 313 ? -0.582 -15.456 0.177 1.00 92.00 313 ALA A CA 1
ATOM 2522 C C . ALA A 1 313 ? -1.935 -15.222 0.871 1.00 92.00 313 ALA A C 1
ATOM 2524 O O . ALA A 1 313 ? -2.985 -15.456 0.282 1.00 92.00 313 ALA A O 1
ATOM 2525 N N . LYS A 1 314 ? -1.916 -14.750 2.124 1.00 91.25 314 LYS A N 1
ATOM 2526 C CA . LYS A 1 314 ? -3.118 -14.484 2.930 1.00 91.25 314 LYS A CA 1
ATOM 2527 C C . LYS A 1 314 ? -3.714 -13.099 2.681 1.00 91.25 314 LYS A C 1
ATOM 2529 O O . LYS A 1 314 ? -4.741 -12.768 3.265 1.00 91.25 314 LYS A O 1
ATOM 2534 N N . ILE A 1 315 ? -3.049 -12.272 1.877 1.00 92.94 315 ILE A N 1
ATOM 2535 C CA . ILE A 1 315 ? -3.453 -10.895 1.615 1.00 92.94 315 ILE A CA 1
ATOM 2536 C C . ILE A 1 315 ? -4.022 -10.840 0.197 1.00 92.94 315 ILE A C 1
ATOM 2538 O O . ILE A 1 315 ? -3.292 -11.116 -0.752 1.00 92.94 315 ILE A O 1
ATOM 2542 N N . PRO A 1 316 ? -5.291 -10.452 0.015 1.00 91.81 316 PRO A N 1
ATOM 2543 C CA . PRO A 1 316 ? -5.982 -10.503 -1.273 1.00 91.81 316 PRO A CA 1
ATOM 2544 C C . PRO A 1 316 ? -5.619 -9.324 -2.196 1.00 91.81 316 PRO A C 1
ATOM 2546 O O . PRO A 1 316 ? -6.468 -8.726 -2.843 1.00 91.81 316 PRO A O 1
ATOM 2549 N N . LEU A 1 317 ? -4.334 -8.978 -2.253 1.00 93.69 317 LEU A N 1
ATOM 2550 C CA . LEU A 1 317 ? -3.755 -8.003 -3.175 1.00 93.69 317 LEU A CA 1
ATOM 2551 C C . LEU A 1 317 ? -2.747 -8.706 -4.085 1.00 93.69 317 LEU A C 1
ATOM 2553 O O . LEU A 1 317 ? -2.294 -9.815 -3.793 1.00 93.69 317 LEU A O 1
ATOM 2557 N N . LYS A 1 318 ? -2.382 -8.057 -5.192 1.00 95.56 318 LYS A N 1
ATOM 2558 C CA . LYS A 1 318 ? -1.438 -8.595 -6.177 1.00 95.56 318 LYS A CA 1
ATOM 2559 C C . LYS A 1 318 ? -0.033 -8.080 -5.888 1.00 95.56 318 LYS A C 1
ATOM 2561 O O . LYS A 1 318 ? 0.203 -6.876 -5.914 1.00 95.56 318 LYS A O 1
ATOM 2566 N N . PHE A 1 319 ? 0.911 -8.984 -5.651 1.00 97.56 319 PHE A N 1
ATOM 2567 C CA . PHE A 1 319 ? 2.284 -8.637 -5.291 1.00 97.56 319 PHE A CA 1
ATOM 2568 C C . PHE A 1 319 ? 3.280 -9.060 -6.366 1.00 97.56 319 PHE A C 1
ATOM 2570 O O . PHE A 1 319 ? 3.277 -10.207 -6.808 1.00 97.56 319 PHE A O 1
ATOM 2577 N N . ILE A 1 320 ? 4.189 -8.156 -6.726 1.00 97.75 320 ILE A N 1
ATOM 2578 C CA . ILE A 1 320 ? 5.451 -8.506 -7.383 1.00 97.75 320 ILE A CA 1
ATOM 2579 C C . ILE A 1 320 ? 6.560 -8.386 -6.339 1.00 97.75 320 ILE A C 1
ATOM 2581 O O . ILE A 1 320 ? 6.832 -7.300 -5.828 1.00 97.75 320 ILE A O 1
ATOM 2585 N N . ILE A 1 321 ? 7.212 -9.501 -6.033 1.00 96.81 321 ILE A N 1
ATOM 2586 C CA . ILE A 1 321 ? 8.466 -9.543 -5.291 1.00 96.81 321 ILE A CA 1
ATOM 2587 C C . ILE A 1 321 ? 9.590 -9.223 -6.271 1.00 96.81 321 ILE A C 1
ATOM 2589 O O . ILE A 1 321 ? 9.791 -9.923 -7.263 1.00 96.81 321 ILE A O 1
ATOM 2593 N N . PHE A 1 322 ? 10.310 -8.145 -5.995 1.00 96.75 322 PHE A N 1
ATOM 2594 C CA . PHE A 1 322 ? 11.382 -7.637 -6.828 1.00 96.75 322 PHE A CA 1
ATOM 2595 C C . PHE A 1 322 ? 12.747 -7.925 -6.209 1.00 96.75 322 PHE A C 1
ATOM 2597 O O . PHE A 1 322 ? 13.042 -7.440 -5.115 1.00 96.75 322 PHE A O 1
ATOM 2604 N N . ILE A 1 323 ? 13.585 -8.668 -6.933 1.00 93.06 323 ILE A N 1
ATOM 2605 C CA . ILE A 1 323 ? 14.964 -8.982 -6.538 1.00 93.06 323 ILE A CA 1
ATOM 2606 C C . ILE A 1 323 ? 15.916 -8.273 -7.506 1.00 93.06 323 ILE A C 1
ATOM 2608 O O . ILE A 1 323 ? 15.960 -8.588 -8.696 1.00 93.06 323 ILE A O 1
ATOM 2612 N N . ASP A 1 324 ? 16.668 -7.288 -7.016 1.00 90.12 324 ASP A N 1
ATOM 2613 C CA . ASP A 1 324 ? 17.552 -6.476 -7.863 1.00 90.12 324 ASP A CA 1
ATOM 2614 C C . ASP A 1 324 ? 18.995 -7.006 -7.884 1.00 90.12 324 ASP A C 1
ATOM 2616 O O . ASP A 1 324 ? 19.538 -7.369 -6.844 1.00 90.12 324 ASP A O 1
ATOM 2620 N N . ASP A 1 325 ? 19.618 -6.995 -9.067 1.00 85.12 325 ASP A N 1
ATOM 2621 C CA . ASP A 1 325 ? 20.989 -7.454 -9.355 1.00 85.12 325 ASP A CA 1
ATOM 2622 C C . ASP A 1 325 ? 21.305 -8.834 -8.751 1.00 85.12 325 ASP A C 1
ATOM 2624 O O . ASP A 1 325 ? 22.340 -9.018 -8.110 1.00 85.12 325 ASP A O 1
ATOM 2628 N N . LEU A 1 326 ? 20.415 -9.810 -8.976 1.00 83.06 326 LEU A N 1
ATOM 2629 C CA . LEU A 1 326 ? 20.629 -11.208 -8.612 1.00 83.06 326 LEU A CA 1
ATOM 2630 C C . LEU A 1 326 ? 21.927 -11.699 -9.266 1.00 83.06 326 LEU A C 1
ATOM 2632 O O . LEU A 1 326 ? 22.043 -11.790 -10.498 1.00 83.06 326 LEU A O 1
ATOM 2636 N N . SER A 1 327 ? 22.924 -11.977 -8.427 1.00 72.69 327 SER A N 1
ATOM 2637 C CA . SER A 1 327 ? 24.252 -12.400 -8.850 1.00 72.69 327 SER A CA 1
ATOM 2638 C C . SER A 1 327 ? 24.501 -13.825 -8.406 1.00 72.69 327 SER A C 1
ATOM 2640 O O . SER A 1 327 ? 24.727 -14.051 -7.222 1.00 72.69 327 SER A O 1
ATOM 2642 N N . PHE A 1 328 ? 24.563 -14.746 -9.364 1.00 62.25 328 PHE A N 1
ATOM 2643 C CA . PHE A 1 328 ? 24.676 -16.191 -9.155 1.00 62.25 328 PHE A CA 1
ATOM 2644 C C . PHE A 1 328 ? 25.934 -16.672 -8.395 1.00 62.25 328 PHE A C 1
ATOM 2646 O O . PHE A 1 328 ? 26.131 -17.863 -8.229 1.00 62.25 328 PHE A O 1
ATOM 2653 N N . ASN A 1 329 ? 26.776 -15.780 -7.870 1.00 58.38 329 ASN A N 1
ATOM 2654 C CA . ASN A 1 329 ? 27.970 -16.120 -7.087 1.00 58.38 329 ASN A CA 1
ATOM 2655 C C . ASN A 1 329 ? 27.740 -16.159 -5.560 1.00 58.38 329 ASN A C 1
ATOM 2657 O O . ASN A 1 329 ? 28.713 -16.290 -4.822 1.00 58.38 329 ASN A O 1
ATOM 2661 N N . GLU A 1 330 ? 26.511 -15.943 -5.082 1.00 56.41 330 GLU A N 1
ATOM 2662 C CA . GLU A 1 330 ? 26.183 -15.910 -3.643 1.00 56.41 330 GLU A CA 1
ATOM 2663 C C . GLU A 1 330 ? 25.998 -17.326 -3.057 1.00 56.41 330 GLU A C 1
ATOM 2665 O O . GLU A 1 330 ? 25.968 -18.305 -3.801 1.00 56.41 330 GLU A O 1
ATOM 2670 N N . GLU A 1 331 ? 25.944 -17.437 -1.726 1.00 57.66 331 GLU A N 1
ATOM 2671 C CA . GLU A 1 331 ? 25.951 -18.703 -0.976 1.00 57.66 331 GLU A CA 1
ATOM 2672 C C . GLU A 1 331 ? 24.943 -19.736 -1.523 1.00 57.66 331 GLU A C 1
ATOM 2674 O O . GLU A 1 331 ? 23.775 -19.417 -1.752 1.00 57.66 331 GLU A O 1
ATOM 2679 N N . GLU A 1 332 ? 25.368 -20.998 -1.695 1.00 60.78 332 GLU A N 1
ATOM 2680 C CA . GLU A 1 332 ? 24.544 -22.083 -2.274 1.00 60.78 332 GLU A CA 1
ATOM 2681 C C . GLU A 1 332 ? 23.155 -22.228 -1.628 1.00 60.78 332 GLU A C 1
ATOM 2683 O O . GLU A 1 332 ? 22.193 -22.632 -2.286 1.00 60.78 332 GLU A O 1
ATOM 2688 N N . ASN A 1 333 ? 23.033 -21.904 -0.338 1.00 63.94 333 ASN A N 1
ATOM 2689 C CA . ASN A 1 333 ? 21.796 -22.079 0.418 1.00 63.94 333 ASN A CA 1
ATOM 2690 C C . ASN A 1 333 ? 20.671 -21.136 -0.041 1.00 63.94 333 ASN A C 1
ATOM 2692 O O . ASN A 1 333 ? 19.522 -21.571 -0.137 1.00 63.94 333 ASN A O 1
ATOM 2696 N N . ASP A 1 334 ? 20.975 -19.884 -0.389 1.00 69.62 334 ASP A N 1
ATOM 2697 C CA . ASP A 1 334 ? 19.964 -18.931 -0.870 1.00 69.62 334 ASP A CA 1
ATOM 2698 C C . ASP A 1 334 ? 19.416 -19.344 -2.245 1.00 69.62 334 ASP A C 1
ATOM 2700 O O . ASP A 1 334 ? 18.212 -19.253 -2.505 1.00 69.62 334 ASP A O 1
ATOM 2704 N N . TYR A 1 335 ? 20.282 -19.899 -3.099 1.00 70.25 335 TYR A N 1
ATOM 2705 C CA . TYR A 1 335 ? 19.912 -20.434 -4.410 1.00 70.25 335 TYR A CA 1
ATOM 2706 C C . TYR A 1 335 ? 19.020 -21.663 -4.310 1.00 70.25 335 TYR A C 1
ATOM 2708 O O . TYR A 1 335 ? 18.003 -21.731 -5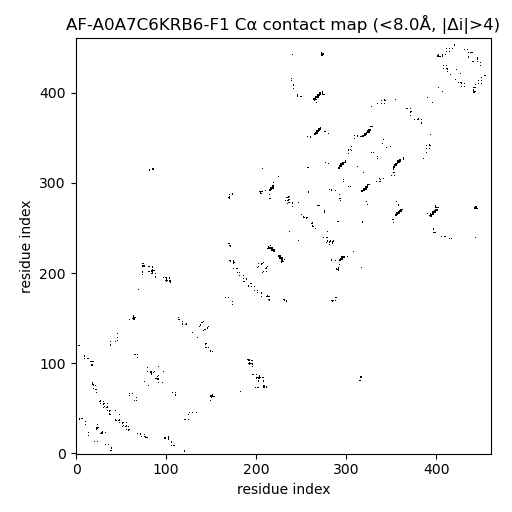.001 1.00 70.25 335 TYR A O 1
ATOM 2716 N N . LYS A 1 336 ? 19.364 -22.614 -3.435 1.00 70.12 336 LYS A N 1
ATOM 2717 C CA . LYS A 1 336 ? 18.557 -23.822 -3.208 1.00 70.12 336 LYS A CA 1
ATOM 2718 C C . LYS A 1 336 ? 17.164 -23.467 -2.682 1.00 70.12 336 LYS A C 1
ATOM 2720 O O . LYS A 1 336 ? 16.177 -24.021 -3.166 1.00 70.12 336 LYS A O 1
ATOM 2725 N N . ASN A 1 337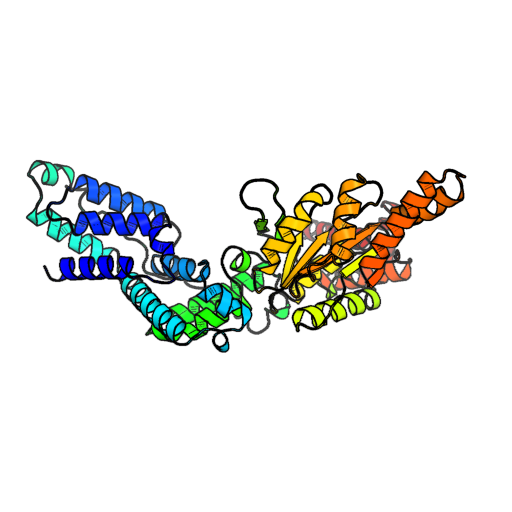 ? 17.067 -22.486 -1.782 1.00 73.00 337 ASN A N 1
ATOM 2726 C CA . ASN A 1 337 ? 15.790 -21.994 -1.259 1.00 73.00 337 ASN A CA 1
ATOM 2727 C C . ASN A 1 337 ? 14.927 -21.336 -2.345 1.00 73.00 337 ASN A C 1
ATOM 2729 O O . ASN A 1 337 ? 13.742 -21.654 -2.472 1.00 73.00 337 ASN A O 1
ATOM 2733 N N . LEU A 1 338 ? 15.513 -20.446 -3.155 1.00 77.25 338 LEU A N 1
ATOM 2734 C CA . LEU A 1 338 ? 14.795 -19.791 -4.249 1.00 77.25 338 LEU A CA 1
ATOM 2735 C C . LEU A 1 338 ? 14.364 -20.806 -5.316 1.00 77.25 338 LEU A C 1
ATOM 2737 O O . LEU A 1 338 ? 13.219 -20.779 -5.761 1.00 77.25 338 LEU A O 1
ATOM 2741 N N . LYS A 1 339 ? 15.255 -21.730 -5.691 1.00 76.56 339 LYS A N 1
ATOM 2742 C CA . LYS A 1 339 ? 14.992 -22.775 -6.685 1.00 76.56 339 LYS A CA 1
ATOM 2743 C C . LYS A 1 339 ? 13.847 -23.683 -6.252 1.00 76.56 339 LYS A C 1
ATOM 2745 O O . LYS A 1 339 ? 12.874 -23.778 -6.986 1.00 76.56 339 LYS A O 1
ATOM 2750 N N . SER A 1 340 ? 13.919 -24.264 -5.055 1.00 75.12 340 SER A N 1
ATOM 2751 C CA . SER A 1 340 ? 12.885 -25.162 -4.515 1.00 75.12 340 SER A CA 1
ATOM 2752 C C . SER A 1 340 ? 11.486 -24.525 -4.528 1.00 75.12 340 SER A C 1
ATOM 2754 O O . SER A 1 340 ? 10.494 -25.160 -4.884 1.00 75.12 340 SER A O 1
ATOM 2756 N N . LEU A 1 341 ? 11.400 -23.227 -4.224 1.00 71.62 341 LEU A N 1
ATOM 2757 C CA . LEU A 1 341 ? 10.130 -22.501 -4.232 1.00 71.62 341 LEU A CA 1
ATOM 2758 C C . LEU A 1 341 ? 9.631 -22.148 -5.636 1.00 71.62 341 LEU A C 1
ATOM 2760 O O . LEU A 1 341 ? 8.426 -22.188 -5.881 1.00 71.62 341 LEU A O 1
ATOM 2764 N N . LEU A 1 342 ? 10.530 -21.809 -6.563 1.00 77.44 342 LEU A N 1
ATOM 2765 C CA . LEU A 1 342 ? 10.169 -21.586 -7.966 1.00 77.44 342 LEU A CA 1
ATOM 2766 C C . LEU A 1 342 ? 9.818 -22.896 -8.687 1.00 77.44 342 LEU A C 1
ATOM 2768 O O . LEU A 1 342 ? 9.043 -22.873 -9.640 1.00 77.44 342 LEU A O 1
ATOM 2772 N N . GLU A 1 343 ? 10.363 -24.024 -8.229 1.00 69.00 343 GLU A N 1
ATOM 2773 C CA . GLU A 1 343 ? 10.060 -25.370 -8.725 1.00 69.00 343 GLU A CA 1
ATOM 2774 C C . GLU A 1 343 ? 8.649 -25.833 -8.377 1.00 69.00 343 GLU A C 1
ATOM 2776 O O . GLU A 1 343 ? 8.122 -26.700 -9.072 1.00 69.00 343 GLU A O 1
ATOM 2781 N N . GLY A 1 344 ? 8.020 -25.208 -7.376 1.00 60.06 344 GLY A N 1
ATOM 2782 C CA . GLY A 1 344 ? 6.742 -25.653 -6.846 1.00 60.06 344 GLY A CA 1
ATOM 2783 C C . GLY A 1 344 ? 6.935 -26.984 -6.129 1.00 60.06 344 GLY A C 1
ATOM 2784 O O . GLY A 1 344 ? 6.906 -28.047 -6.743 1.00 60.06 344 GLY A O 1
ATOM 2785 N N . GLY A 1 345 ? 7.149 -26.928 -4.814 1.00 56.62 345 GLY A N 1
ATOM 2786 C CA . GLY A 1 345 ? 7.069 -28.120 -3.973 1.00 56.62 345 GLY A CA 1
ATOM 2787 C C . GLY A 1 345 ? 5.647 -28.705 -3.950 1.00 56.62 345 GLY A C 1
ATOM 2788 O O . GLY A 1 345 ? 4.801 -28.403 -4.787 1.00 56.62 345 GLY A O 1
ATOM 2789 N N . VAL A 1 346 ? 5.341 -29.520 -2.937 1.00 50.91 346 VAL A N 1
ATOM 2790 C CA . VAL A 1 346 ? 3.976 -30.058 -2.732 1.00 50.91 346 VAL A CA 1
ATOM 2791 C C . VAL A 1 346 ? 2.934 -28.935 -2.564 1.00 50.91 346 VAL A C 1
ATOM 2793 O O . VAL A 1 346 ? 1.762 -29.118 -2.886 1.00 50.91 346 VAL A O 1
ATOM 2796 N N . GLU A 1 347 ? 3.355 -27.756 -2.101 1.00 54.81 347 GLU A N 1
ATOM 2797 C CA . GLU A 1 347 ? 2.513 -26.567 -2.004 1.00 54.81 347 GLU A CA 1
ATOM 2798 C C . GLU A 1 347 ? 2.501 -25.779 -3.322 1.00 54.81 347 GLU A C 1
ATOM 2800 O O . GLU A 1 347 ? 3.532 -25.314 -3.815 1.00 54.81 347 GLU A O 1
ATOM 2805 N N . SER A 1 348 ? 1.305 -25.584 -3.880 1.00 63.09 348 SER A N 1
ATOM 2806 C CA . SER A 1 348 ? 1.102 -24.727 -5.044 1.00 63.09 348 SER A CA 1
ATOM 2807 C C . SER A 1 348 ? 1.454 -23.278 -4.715 1.00 63.09 348 SER A C 1
ATOM 2809 O O . SER A 1 348 ? 0.994 -22.723 -3.714 1.00 63.09 348 SER A O 1
ATOM 2811 N N . ARG A 1 349 ? 2.196 -22.631 -5.611 1.00 73.94 349 ARG A N 1
ATOM 2812 C CA . ARG A 1 349 ? 2.483 -21.199 -5.547 1.00 73.94 349 ARG A CA 1
ATOM 2813 C C . ARG A 1 349 ? 1.196 -20.358 -5.407 1.00 73.94 349 ARG A C 1
ATOM 2815 O O . ARG A 1 349 ? 0.245 -20.595 -6.155 1.00 73.94 349 ARG A O 1
ATOM 2822 N N . PRO A 1 350 ? 1.182 -19.312 -4.558 1.00 86.56 350 PRO A N 1
ATOM 2823 C CA . PRO A 1 350 ? 0.026 -18.427 -4.440 1.00 86.56 350 PRO A CA 1
ATOM 2824 C C . PRO A 1 350 ? -0.291 -17.685 -5.745 1.00 86.56 350 PRO A C 1
ATOM 2826 O O . PRO A 1 350 ? 0.590 -17.089 -6.369 1.00 86.56 350 PRO A O 1
ATOM 2829 N N . ALA A 1 351 ? -1.574 -17.642 -6.113 1.00 89.69 351 ALA A N 1
ATOM 2830 C CA . ALA A 1 351 ? -2.071 -16.980 -7.327 1.00 89.69 351 ALA A CA 1
ATOM 2831 C C . ALA A 1 351 ? -1.950 -15.438 -7.306 1.00 89.69 351 ALA A C 1
ATOM 2833 O O . ALA A 1 351 ? -2.285 -14.757 -8.279 1.00 89.69 351 ALA A O 1
ATOM 2834 N N . ASN A 1 352 ? -1.504 -14.865 -6.188 1.00 94.56 352 ASN A N 1
ATOM 2835 C CA . ASN A 1 352 ? -1.403 -13.429 -5.961 1.00 94.56 352 ASN A CA 1
ATOM 2836 C C . ASN A 1 352 ? 0.044 -12.930 -5.785 1.00 94.56 352 ASN A C 1
ATOM 2838 O O . ASN A 1 352 ? 0.232 -11.769 -5.426 1.00 94.56 352 ASN A O 1
ATOM 2842 N N . VAL A 1 353 ? 1.059 -13.764 -6.061 1.00 95.00 353 VAL A N 1
ATOM 2843 C CA . VAL A 1 353 ? 2.479 -13.386 -5.941 1.00 95.00 353 VAL A CA 1
ATOM 2844 C C . VAL A 1 353 ? 3.276 -13.748 -7.204 1.00 95.00 353 VAL A C 1
ATOM 2846 O O . VAL A 1 353 ? 3.311 -14.911 -7.617 1.00 95.00 353 VAL A O 1
ATOM 2849 N N . LEU A 1 354 ? 3.978 -12.767 -7.789 1.00 94.81 354 LEU A N 1
ATOM 2850 C CA . LEU A 1 354 ? 5.032 -12.954 -8.799 1.00 94.81 354 LEU A CA 1
ATOM 2851 C C . LEU A 1 354 ? 6.425 -12.591 -8.297 1.00 94.81 354 LEU A C 1
ATOM 2853 O O . LEU A 1 354 ? 6.564 -11.773 -7.401 1.00 94.81 354 LEU A O 1
ATOM 2857 N N . VAL A 1 355 ? 7.455 -13.180 -8.905 1.00 94.31 355 VAL A N 1
ATOM 2858 C CA . VAL A 1 355 ? 8.867 -12.870 -8.655 1.00 94.31 355 VAL A CA 1
ATOM 2859 C C . VAL A 1 355 ? 9.488 -12.314 -9.921 1.00 94.31 355 VAL A C 1
ATOM 2861 O O . VAL A 1 355 ? 9.615 -13.034 -10.916 1.00 94.31 355 VAL A O 1
ATOM 2864 N N . TYR A 1 356 ? 9.883 -11.042 -9.885 1.00 96.12 356 TYR A N 1
ATOM 2865 C CA . TYR A 1 356 ? 10.629 -10.386 -10.956 1.00 96.12 356 TYR A CA 1
ATOM 2866 C C . TYR A 1 356 ? 12.058 -10.123 -10.478 1.00 96.12 356 TYR A C 1
ATOM 2868 O O . TYR A 1 356 ? 12.274 -9.381 -9.522 1.00 96.12 356 TYR A O 1
ATOM 2876 N N . ALA A 1 357 ? 13.042 -10.722 -11.141 1.00 92.94 357 ALA A N 1
ATOM 2877 C CA . ALA A 1 357 ? 14.451 -10.563 -10.801 1.00 92.94 357 ALA A CA 1
ATOM 2878 C C . ALA A 1 357 ? 15.208 -9.836 -11.915 1.00 92.94 357 ALA A C 1
ATOM 2880 O O . ALA A 1 357 ? 14.932 -10.042 -13.095 1.00 92.94 357 ALA A O 1
ATOM 2881 N N . THR A 1 358 ? 16.195 -9.008 -11.576 1.00 91.94 358 THR A N 1
ATOM 2882 C CA . THR A 1 358 ? 17.159 -8.499 -12.567 1.00 91.94 358 THR A CA 1
ATOM 2883 C C . THR A 1 358 ? 18.495 -9.195 -12.393 1.00 91.94 358 THR A C 1
ATOM 2885 O O . THR A 1 358 ? 18.898 -9.500 -11.279 1.00 91.94 358 THR A O 1
ATOM 2888 N N . SER A 1 359 ? 19.214 -9.429 -13.489 1.00 86.69 359 SER A N 1
ATOM 2889 C CA . SER A 1 359 ? 20.576 -9.956 -13.430 1.00 86.69 359 SER A CA 1
ATOM 2890 C C . SER A 1 359 ? 21.470 -9.339 -14.505 1.00 86.69 359 SER A C 1
ATOM 2892 O O . SER A 1 359 ? 21.031 -8.926 -15.588 1.00 86.69 359 SER A O 1
ATOM 2894 N N . ASN A 1 360 ? 22.760 -9.222 -14.202 1.00 80.44 360 ASN A N 1
ATOM 2895 C CA . ASN A 1 360 ? 23.738 -8.691 -15.138 1.00 80.44 360 ASN A CA 1
ATOM 2896 C C . ASN A 1 360 ? 24.196 -9.771 -16.126 1.00 80.44 360 ASN A C 1
ATOM 2898 O O . ASN A 1 360 ? 24.643 -10.847 -15.732 1.00 80.44 360 ASN A O 1
ATOM 2902 N N . ARG A 1 361 ? 24.215 -9.427 -17.418 1.00 64.69 361 ARG A N 1
ATOM 2903 C CA . ARG A 1 361 ? 24.681 -10.307 -18.505 1.00 64.69 361 ARG A CA 1
ATOM 2904 C C . ARG A 1 361 ? 26.086 -10.877 -18.258 1.00 64.69 361 ARG A C 1
ATOM 2906 O O . ARG A 1 361 ? 26.357 -12.016 -18.625 1.00 64.69 361 ARG A O 1
ATOM 2913 N N . LYS A 1 362 ? 26.981 -10.102 -17.630 1.00 60.28 362 LYS A N 1
ATOM 2914 C CA . LYS A 1 362 ? 28.352 -10.548 -17.323 1.00 60.28 362 LYS A CA 1
ATOM 2915 C C . LYS A 1 362 ? 28.410 -11.690 -16.306 1.00 60.28 362 LYS A C 1
ATOM 2917 O O . LYS A 1 362 ? 29.372 -12.445 -16.368 1.00 60.28 362 LYS A O 1
ATOM 2922 N N . HIS A 1 363 ? 27.440 -11.805 -15.398 1.00 56.59 363 HIS A N 1
ATOM 2923 C CA . HIS A 1 363 ? 27.443 -12.843 -14.363 1.00 56.59 363 HIS A CA 1
ATOM 2924 C C . HIS A 1 363 ? 27.014 -14.194 -14.950 1.00 56.59 363 HIS A C 1
ATOM 2926 O O . HIS A 1 363 ? 27.781 -15.140 -14.846 1.00 56.59 363 HIS A O 1
ATOM 2932 N N . LEU A 1 364 ? 25.931 -14.233 -15.734 1.00 54.69 364 LEU A N 1
ATOM 2933 C CA . LEU A 1 364 ? 25.465 -15.462 -16.396 1.00 54.69 364 LEU A CA 1
ATOM 2934 C C . LEU A 1 364 ? 26.458 -16.003 -17.452 1.00 54.69 364 LEU A C 1
ATOM 2936 O O . LEU A 1 364 ? 26.711 -17.200 -17.552 1.00 54.69 364 LEU A O 1
ATOM 2940 N N . ILE A 1 365 ? 27.053 -15.112 -18.263 1.00 49.31 365 ILE A N 1
ATOM 2941 C CA . ILE A 1 365 ? 27.959 -15.516 -19.354 1.00 49.31 365 ILE A CA 1
ATOM 2942 C C . ILE A 1 365 ? 29.342 -15.923 -18.830 1.00 49.31 365 ILE A C 1
ATOM 2944 O O . ILE A 1 365 ? 29.919 -16.873 -19.353 1.00 49.31 365 ILE A O 1
ATOM 2948 N N . ARG A 1 366 ? 29.905 -15.248 -17.812 1.00 49.75 366 ARG A N 1
ATOM 2949 C CA . ARG A 1 366 ? 31.204 -15.673 -17.250 1.00 49.75 366 ARG A CA 1
ATOM 2950 C C . ARG A 1 366 ? 31.135 -17.087 -16.694 1.00 49.75 366 ARG A C 1
ATOM 2952 O O . ARG A 1 366 ? 32.071 -17.840 -16.921 1.00 49.75 366 ARG A O 1
ATOM 2959 N N . GLU A 1 367 ? 30.043 -17.443 -16.032 1.00 50.19 367 GLU A N 1
ATOM 2960 C CA . GLU A 1 367 ? 29.816 -18.801 -15.536 1.00 50.19 367 GLU A CA 1
ATOM 2961 C C . GLU A 1 367 ? 29.747 -19.792 -16.696 1.00 50.19 367 GLU A C 1
ATOM 2963 O O . GLU A 1 367 ? 30.476 -20.782 -16.689 1.00 50.19 367 GLU A O 1
ATOM 2968 N N . SER A 1 368 ? 29.014 -19.445 -17.766 1.00 49.91 368 SER A N 1
ATOM 2969 C CA . SER A 1 368 ? 28.915 -20.307 -18.947 1.00 49.91 368 SER A CA 1
ATOM 2970 C C . SER A 1 368 ? 30.235 -20.595 -19.664 1.00 49.91 368 SER A C 1
ATOM 2972 O O . SER A 1 368 ? 30.333 -21.610 -20.357 1.00 49.91 368 SER A O 1
ATOM 2974 N N . PHE A 1 369 ? 31.218 -19.698 -19.572 1.00 47.12 369 PHE A N 1
ATOM 2975 C CA . PHE A 1 369 ? 32.517 -19.846 -20.232 1.00 47.12 369 PHE A CA 1
ATOM 2976 C C . PHE A 1 369 ? 33.629 -20.323 -19.289 1.00 47.12 369 PHE A C 1
ATOM 2978 O O . PHE A 1 369 ? 34.582 -20.931 -19.771 1.00 47.12 369 PHE A O 1
ATOM 2985 N N . ALA A 1 370 ? 33.530 -20.066 -17.980 1.00 52.81 370 ALA A N 1
ATOM 2986 C CA . ALA A 1 370 ? 34.477 -20.573 -16.989 1.00 52.81 370 ALA A CA 1
ATOM 2987 C C . ALA A 1 370 ? 34.309 -22.088 -16.786 1.00 52.81 370 ALA A C 1
ATOM 2989 O O . ALA A 1 370 ? 35.299 -22.804 -16.878 1.00 52.81 370 ALA A O 1
ATOM 2990 N N . GLY A 1 371 ? 33.071 -22.587 -16.658 1.00 48.78 371 GLY A N 1
ATOM 2991 C CA . GLY A 1 371 ? 32.793 -24.021 -16.474 1.00 48.78 371 GLY A CA 1
ATOM 2992 C C . GLY A 1 371 ? 33.155 -24.911 -17.673 1.00 48.78 371 GLY A C 1
ATOM 2993 O O . GLY A 1 371 ? 33.336 -26.112 -17.521 1.00 48.78 371 GLY A O 1
ATOM 2994 N N . ARG A 1 372 ? 33.327 -24.332 -18.873 1.00 51.53 372 ARG A N 1
ATOM 2995 C CA . ARG A 1 372 ? 33.815 -25.060 -20.064 1.00 51.53 372 ARG A CA 1
ATOM 2996 C C . ARG A 1 372 ? 35.340 -25.106 -20.186 1.00 51.53 372 ARG A C 1
ATOM 2998 O O . ARG A 1 372 ? 35.843 -25.748 -21.101 1.00 51.53 372 ARG A O 1
ATOM 3005 N N . ARG A 1 373 ? 36.074 -24.353 -19.358 1.00 51.25 373 ARG A N 1
ATOM 3006 C CA . ARG A 1 373 ? 37.545 -24.245 -19.420 1.00 51.25 373 ARG A CA 1
ATOM 3007 C C . ARG A 1 373 ? 38.258 -25.003 -18.301 1.00 51.25 373 ARG A C 1
ATOM 3009 O O . ARG A 1 373 ? 39.481 -25.080 -18.334 1.00 51.25 373 ARG A O 1
ATOM 3016 N N . THR A 1 374 ? 37.518 -25.534 -17.336 1.00 51.22 374 THR A N 1
ATOM 3017 C CA . THR A 1 374 ? 38.032 -26.298 -16.197 1.00 51.22 374 THR A CA 1
ATOM 3018 C C . THR A 1 374 ? 37.369 -27.671 -16.186 1.00 51.22 374 THR A C 1
ATOM 3020 O O . THR A 1 374 ? 36.147 -27.736 -16.093 1.00 51.22 374 THR A O 1
ATOM 3023 N N . ASP A 1 375 ? 38.163 -28.745 -16.235 1.00 52.22 375 ASP A N 1
ATOM 3024 C CA . ASP A 1 375 ? 37.736 -30.151 -16.057 1.00 52.22 375 ASP A CA 1
ATOM 3025 C C . ASP A 1 375 ? 37.338 -30.470 -14.592 1.00 52.22 375 ASP A C 1
ATOM 3027 O O . ASP A 1 375 ? 37.451 -31.603 -14.129 1.00 52.22 375 ASP A O 1
ATOM 3031 N N . ASP A 1 376 ? 36.878 -29.468 -13.836 1.00 53.38 376 ASP A N 1
ATOM 3032 C CA . ASP A 1 376 ? 36.381 -29.632 -12.471 1.00 53.38 376 ASP A CA 1
ATOM 3033 C C . ASP A 1 376 ? 34.870 -29.877 -12.514 1.00 53.38 376 ASP A C 1
ATOM 3035 O O . ASP A 1 376 ? 34.085 -28.966 -12.786 1.00 53.38 376 ASP A O 1
ATOM 3039 N N . VAL A 1 377 ? 34.458 -31.108 -12.204 1.00 54.69 377 VAL A N 1
ATOM 3040 C CA . VAL A 1 377 ? 33.050 -31.551 -12.144 1.00 54.69 377 VAL A CA 1
ATOM 3041 C C . VAL A 1 377 ? 32.194 -30.602 -11.288 1.00 54.69 377 VAL A C 1
ATOM 3043 O O . VAL A 1 377 ? 31.112 -30.192 -11.699 1.00 54.69 377 VAL A O 1
ATOM 3046 N N . HIS A 1 378 ? 32.736 -30.116 -10.166 1.00 55.03 378 HIS A N 1
ATOM 3047 C CA . HIS A 1 378 ? 32.060 -29.156 -9.285 1.00 55.03 378 HIS A CA 1
ATOM 3048 C C . HIS A 1 378 ? 31.735 -27.808 -9.952 1.00 55.03 378 HIS A C 1
ATOM 3050 O O . HIS A 1 378 ? 30.744 -27.166 -9.602 1.00 55.03 378 HIS A O 1
ATOM 3056 N N . ALA A 1 379 ? 32.536 -27.357 -10.922 1.00 57.03 379 ALA A N 1
ATOM 3057 C CA . ALA A 1 379 ? 32.285 -26.105 -11.635 1.00 57.03 379 ALA A CA 1
ATOM 3058 C C . ALA A 1 379 ? 31.170 -26.253 -12.685 1.00 57.03 379 ALA A C 1
ATOM 3060 O O . ALA A 1 379 ? 30.446 -25.288 -12.948 1.00 57.03 379 ALA A O 1
ATOM 3061 N N . GLN A 1 380 ? 31.019 -27.449 -13.261 1.00 57.97 380 GLN A N 1
ATOM 3062 C CA . GLN A 1 380 ? 29.932 -27.777 -14.186 1.00 57.97 380 GLN A CA 1
ATOM 3063 C C . GLN A 1 380 ? 28.600 -27.929 -13.443 1.00 57.97 380 GLN A C 1
ATOM 3065 O O . GLN A 1 380 ? 27.633 -27.278 -13.834 1.00 57.97 380 GLN A O 1
ATOM 3070 N N . ASP A 1 381 ? 28.581 -28.647 -12.315 1.00 58.94 381 ASP A N 1
ATOM 3071 C CA . ASP A 1 381 ? 27.392 -28.793 -11.458 1.00 58.94 381 ASP A CA 1
ATOM 3072 C C . ASP A 1 381 ? 26.858 -27.425 -10.999 1.00 58.94 381 ASP A C 1
ATOM 3074 O O . ASP A 1 381 ? 25.680 -27.100 -11.162 1.00 58.94 381 ASP A O 1
ATOM 3078 N N . THR A 1 382 ? 27.758 -26.558 -10.521 1.00 62.78 382 THR A N 1
ATOM 3079 C CA . THR A 1 382 ? 27.424 -25.186 -10.105 1.00 62.78 382 THR A CA 1
ATOM 3080 C C . THR A 1 382 ? 26.806 -24.367 -11.248 1.00 62.78 382 THR A C 1
ATOM 3082 O O . THR A 1 382 ? 25.945 -23.514 -11.027 1.00 62.78 382 THR A O 1
ATOM 3085 N N . MET A 1 383 ? 27.255 -24.581 -12.487 1.00 61.53 383 MET A N 1
ATOM 3086 C CA . MET A 1 383 ? 26.758 -23.871 -13.667 1.00 61.53 383 MET A CA 1
ATOM 3087 C C . MET A 1 383 ? 25.384 -24.392 -14.112 1.00 61.53 383 MET A C 1
ATOM 3089 O O . MET A 1 383 ? 24.505 -23.590 -14.442 1.00 61.53 383 MET A O 1
ATOM 3093 N N . GLU A 1 384 ? 25.185 -25.709 -14.108 1.00 63.19 384 GLU A N 1
ATOM 3094 C CA . GLU A 1 384 ? 23.900 -26.334 -14.426 1.00 63.19 384 GLU A CA 1
ATOM 3095 C C . GLU A 1 384 ? 22.818 -25.952 -13.410 1.00 63.19 384 GLU A C 1
ATOM 3097 O O . GLU A 1 384 ? 21.692 -25.638 -13.801 1.00 63.19 384 GLU A O 1
ATOM 3102 N N . GLU A 1 385 ? 23.152 -25.861 -12.120 1.00 64.50 385 GLU A N 1
ATOM 3103 C CA . GLU A 1 385 ? 22.214 -25.402 -11.090 1.00 64.50 385 GLU A CA 1
ATOM 3104 C C . GLU A 1 385 ? 21.715 -23.968 -11.331 1.00 64.50 385 GLU A C 1
ATOM 3106 O O . GLU A 1 385 ? 20.530 -23.677 -11.132 1.00 64.50 385 GLU A O 1
ATOM 3111 N N . LYS A 1 386 ? 22.588 -23.077 -11.810 1.00 64.38 386 LYS A N 1
ATOM 3112 C CA . LYS A 1 386 ? 22.267 -21.663 -12.078 1.00 64.38 386 LYS A CA 1
ATOM 3113 C C . LYS A 1 386 ? 21.425 -21.477 -13.332 1.00 64.38 386 LYS A C 1
ATOM 3115 O O . LYS A 1 386 ? 20.482 -20.684 -13.324 1.00 64.38 386 LYS A O 1
ATOM 3120 N N . LEU A 1 387 ? 21.736 -22.222 -14.394 1.00 68.75 387 LEU A N 1
ATOM 3121 C CA . LEU A 1 387 ? 20.898 -22.287 -15.595 1.00 68.75 387 LEU A CA 1
ATOM 3122 C C . LEU A 1 387 ? 19.524 -22.876 -15.260 1.00 68.75 387 LEU A C 1
ATOM 3124 O O . LEU A 1 387 ? 18.502 -22.313 -15.642 1.00 68.75 387 LEU A O 1
ATOM 3128 N N . SER A 1 388 ? 19.498 -23.925 -14.438 1.00 71.56 388 SER A N 1
ATOM 3129 C CA . SER A 1 388 ? 18.262 -24.525 -13.949 1.00 71.56 388 SER A CA 1
ATOM 3130 C C . SER A 1 388 ? 17.397 -23.520 -13.182 1.00 71.56 388 SER A C 1
ATOM 3132 O O . SER A 1 388 ? 16.192 -23.483 -13.409 1.00 71.56 388 SER A O 1
ATOM 3134 N N . LEU A 1 389 ? 17.980 -22.660 -12.334 1.00 74.69 389 LEU A N 1
ATOM 3135 C CA . LEU A 1 389 ? 17.232 -21.594 -11.655 1.00 74.69 389 LEU A CA 1
ATOM 3136 C C . LEU A 1 389 ? 16.645 -20.577 -12.649 1.00 74.69 389 LEU A C 1
ATOM 3138 O O . LEU A 1 389 ? 15.482 -20.196 -12.515 1.00 74.69 389 LEU A O 1
ATOM 3142 N N . ALA A 1 390 ? 17.439 -20.129 -13.626 1.00 73.06 390 ALA A N 1
ATOM 3143 C CA . ALA A 1 390 ? 17.001 -19.188 -14.658 1.00 73.06 390 ALA A CA 1
ATOM 3144 C C . ALA A 1 390 ? 15.771 -19.705 -15.425 1.00 73.06 390 ALA A C 1
ATOM 3146 O O . ALA A 1 390 ? 14.802 -18.965 -15.615 1.00 73.06 390 ALA A O 1
ATOM 3147 N N . ASP A 1 391 ? 15.770 -20.989 -15.781 1.00 75.38 391 ASP A N 1
ATOM 3148 C CA . ASP A 1 391 ? 14.665 -21.629 -16.496 1.00 75.38 391 ASP A CA 1
ATOM 3149 C C . ASP A 1 391 ? 13.366 -21.665 -15.669 1.00 75.38 391 ASP A C 1
ATOM 3151 O O . ASP A 1 391 ? 12.270 -21.589 -16.232 1.00 75.38 391 ASP A O 1
ATOM 3155 N N . ARG A 1 392 ? 13.449 -21.682 -14.326 1.00 83.88 392 ARG A N 1
ATOM 3156 C CA . ARG A 1 392 ? 12.263 -21.669 -13.440 1.00 83.88 392 ARG A CA 1
ATOM 3157 C C . ARG A 1 392 ? 11.519 -20.343 -13.404 1.00 83.88 392 ARG A C 1
ATOM 3159 O O . ARG A 1 392 ? 10.394 -20.289 -12.905 1.00 83.88 392 ARG A O 1
ATOM 3166 N N . PHE A 1 393 ? 12.099 -19.267 -13.931 1.00 85.94 393 PHE A N 1
ATOM 3167 C CA . PHE A 1 393 ? 11.347 -18.027 -14.048 1.00 85.94 393 PHE A CA 1
ATOM 3168 C C . PHE A 1 393 ? 10.224 -18.166 -15.089 1.00 85.94 393 PHE A C 1
ATOM 3170 O O . PHE A 1 393 ? 9.142 -17.630 -14.892 1.00 85.94 393 PHE A O 1
ATOM 3177 N N . GLY A 1 394 ? 10.416 -18.945 -16.154 1.00 87.50 394 GLY A N 1
ATOM 3178 C CA . GLY A 1 394 ? 9.410 -19.168 -17.199 1.00 87.50 394 GLY A CA 1
ATOM 3179 C C . GLY A 1 394 ? 9.356 -18.070 -18.267 1.00 87.50 394 GLY A C 1
ATOM 3180 O O . GLY A 1 394 ? 9.008 -18.355 -19.411 1.00 87.50 394 GLY A O 1
ATOM 3181 N N . ILE A 1 395 ? 9.761 -16.833 -17.953 1.00 91.31 395 ILE A N 1
ATOM 3182 C CA . ILE A 1 395 ? 9.994 -15.775 -18.945 1.00 91.31 395 ILE A CA 1
ATOM 3183 C C . ILE A 1 395 ? 11.362 -15.131 -18.719 1.00 91.31 395 ILE A C 1
ATOM 3185 O O . ILE A 1 395 ? 11.681 -14.632 -17.639 1.00 91.31 395 ILE A O 1
ATOM 3189 N N . THR A 1 396 ? 12.138 -15.077 -19.798 1.00 90.69 396 THR A N 1
ATOM 3190 C CA . THR A 1 396 ? 13.450 -14.434 -19.857 1.00 90.69 396 THR A CA 1
ATOM 3191 C C . THR A 1 396 ? 13.394 -13.240 -20.807 1.00 90.69 396 THR A C 1
ATOM 3193 O O . THR A 1 396 ? 13.123 -13.399 -21.997 1.00 90.69 396 THR A O 1
ATOM 3196 N N . VAL A 1 397 ? 13.677 -12.037 -20.297 1.00 91.62 397 VAL A N 1
ATOM 3197 C CA . VAL A 1 397 ? 13.697 -10.795 -21.092 1.00 91.62 397 VAL A CA 1
ATOM 3198 C C . VAL A 1 397 ? 15.119 -10.256 -21.166 1.00 91.62 397 VAL A C 1
ATOM 3200 O O . VAL A 1 397 ? 15.747 -9.996 -20.141 1.00 91.62 397 VAL A O 1
ATOM 3203 N N . THR A 1 398 ? 15.645 -10.081 -22.379 1.00 90.06 398 THR A N 1
ATOM 3204 C CA . THR A 1 398 ? 17.034 -9.650 -22.597 1.00 90.06 398 THR A CA 1
ATOM 3205 C C . THR A 1 398 ? 17.103 -8.188 -23.013 1.00 90.06 398 THR A C 1
ATOM 3207 O O . THR A 1 398 ? 16.592 -7.819 -24.057 1.00 90.06 398 THR A O 1
ATOM 3210 N N . PHE A 1 399 ? 17.824 -7.388 -22.235 1.00 89.62 399 PHE A N 1
ATOM 3211 C CA . PHE A 1 399 ? 18.096 -5.976 -22.461 1.00 89.62 399 PHE A CA 1
ATOM 3212 C C . PHE A 1 399 ? 19.502 -5.801 -23.025 1.00 89.62 399 PHE A C 1
ATOM 3214 O O . PHE A 1 399 ? 20.513 -6.062 -22.355 1.00 89.62 399 PHE A O 1
ATOM 3221 N N . LEU A 1 400 ? 19.569 -5.316 -24.257 1.00 85.62 400 LEU A N 1
ATOM 3222 C CA . LEU A 1 400 ? 20.824 -5.017 -24.928 1.00 85.62 400 LEU A CA 1
ATOM 3223 C C . LEU A 1 400 ? 21.308 -3.604 -24.582 1.00 85.62 400 LEU A C 1
ATOM 3225 O O . LEU A 1 400 ? 20.533 -2.719 -24.223 1.00 85.62 400 LEU A O 1
ATOM 3229 N N . SER A 1 401 ? 22.624 -3.395 -24.652 1.00 86.75 401 SER A N 1
ATOM 3230 C CA . SER A 1 401 ? 23.159 -2.033 -24.624 1.00 86.75 401 SER A CA 1
ATOM 3231 C C . SER A 1 401 ? 22.777 -1.328 -25.924 1.00 86.75 401 SER A C 1
ATOM 3233 O O . SER A 1 401 ? 22.947 -1.938 -26.981 1.00 86.75 401 SER A O 1
ATOM 3235 N N . PRO A 1 402 ? 22.298 -0.073 -25.864 1.00 89.25 402 PRO A N 1
ATOM 3236 C CA . PRO A 1 402 ? 21.940 0.661 -27.064 1.00 89.25 402 PRO A CA 1
ATOM 3237 C C . PRO A 1 402 ? 23.181 0.905 -27.925 1.00 89.25 402 PRO A C 1
ATOM 3239 O O . PRO A 1 402 ? 24.268 1.207 -27.414 1.00 89.25 402 PRO A O 1
ATOM 3242 N N . ASP A 1 403 ? 23.006 0.801 -29.239 1.00 91.75 403 ASP A N 1
ATOM 3243 C CA . ASP A 1 403 ? 23.977 1.333 -30.187 1.00 91.75 403 ASP A CA 1
ATOM 3244 C C . ASP A 1 403 ? 23.957 2.875 -30.173 1.00 91.75 403 ASP A C 1
ATOM 3246 O O . ASP A 1 403 ? 23.281 3.506 -29.356 1.00 91.75 403 ASP A O 1
ATOM 3250 N N . GLN A 1 404 ? 24.763 3.506 -31.030 1.00 93.56 404 GLN A N 1
ATOM 3251 C CA . GLN A 1 404 ? 24.837 4.967 -31.063 1.00 93.56 404 GLN A CA 1
ATOM 3252 C C . GLN A 1 404 ? 23.484 5.600 -31.384 1.00 93.56 404 GLN A C 1
ATOM 3254 O O . GLN A 1 404 ? 23.061 6.509 -30.677 1.00 93.56 404 GLN A O 1
ATOM 3259 N N . GLU A 1 405 ? 22.820 5.124 -32.434 1.00 94.44 405 GLU A N 1
ATOM 3260 C CA . GLU A 1 405 ? 21.588 5.740 -32.917 1.00 94.44 405 GLU A CA 1
ATOM 3261 C C . GLU A 1 405 ? 20.447 5.537 -31.918 1.00 94.44 405 GLU A C 1
ATOM 3263 O O . GLU A 1 405 ? 19.714 6.472 -31.613 1.00 94.44 405 GLU A O 1
ATOM 3268 N N . THR A 1 406 ? 20.344 4.348 -31.326 1.00 92.69 406 THR A N 1
ATOM 3269 C CA . THR A 1 406 ? 19.385 4.056 -30.254 1.00 92.69 406 THR A CA 1
ATOM 3270 C C . THR A 1 406 ? 19.654 4.930 -29.033 1.00 92.69 406 THR A C 1
ATOM 3272 O O . THR A 1 406 ? 18.726 5.483 -28.451 1.00 92.69 406 THR A O 1
ATOM 3275 N N . PHE A 1 407 ? 20.921 5.120 -28.652 1.00 94.00 407 PHE A N 1
ATOM 3276 C CA . PHE A 1 407 ? 21.278 6.013 -27.551 1.00 94.00 407 PHE A CA 1
ATOM 3277 C C . PHE A 1 407 ? 20.860 7.464 -27.828 1.00 94.00 407 PHE A C 1
ATOM 3279 O O . PHE A 1 407 ? 20.293 8.108 -26.948 1.00 94.00 407 PHE A O 1
ATOM 3286 N N . LEU A 1 408 ? 21.093 7.963 -29.044 1.00 94.75 408 LEU A N 1
ATOM 3287 C CA . LEU A 1 408 ? 20.679 9.308 -29.444 1.00 94.75 408 LEU A CA 1
ATOM 3288 C C . LEU A 1 408 ? 19.154 9.463 -29.437 1.00 94.75 408 LEU A C 1
ATOM 3290 O O . LEU A 1 408 ? 18.658 10.452 -28.909 1.00 94.75 408 LEU A O 1
ATOM 3294 N N . LYS A 1 409 ? 18.408 8.458 -29.913 1.00 94.25 409 LYS A N 1
ATOM 3295 C CA . LYS A 1 409 ? 16.937 8.434 -29.823 1.00 94.25 409 LYS A CA 1
ATOM 3296 C C . LYS A 1 409 ? 16.436 8.489 -28.380 1.00 94.25 409 LYS A C 1
ATOM 3298 O O . LYS A 1 409 ? 15.496 9.225 -28.091 1.00 94.25 409 LYS A O 1
ATOM 3303 N N . ILE A 1 410 ? 17.079 7.757 -27.466 1.00 92.88 410 ILE A N 1
ATOM 3304 C CA . ILE A 1 410 ? 16.756 7.814 -26.032 1.00 92.88 410 ILE A CA 1
ATOM 3305 C C . ILE A 1 410 ? 16.986 9.230 -25.491 1.00 92.88 410 ILE A C 1
ATOM 3307 O O . ILE A 1 410 ? 16.133 9.756 -24.782 1.00 92.88 410 ILE A O 1
ATOM 3311 N N . VAL A 1 411 ? 18.119 9.859 -25.821 1.00 94.56 411 VAL A N 1
ATOM 3312 C CA . VAL A 1 411 ? 18.423 11.232 -25.388 1.00 94.56 411 VAL A CA 1
ATOM 3313 C C . VAL A 1 411 ? 17.402 12.228 -25.935 1.00 94.56 411 VAL A C 1
ATOM 3315 O O . VAL A 1 411 ? 16.886 13.030 -25.165 1.00 94.56 411 VAL A O 1
ATOM 3318 N N . GLU A 1 412 ? 17.079 12.160 -27.227 1.00 94.19 412 GLU A N 1
ATOM 3319 C CA . GLU A 1 412 ? 16.073 13.022 -27.858 1.00 94.19 412 GLU A CA 1
ATOM 3320 C C . GLU A 1 412 ? 14.718 12.904 -27.167 1.00 94.19 412 GLU A C 1
ATOM 3322 O O . GLU A 1 412 ? 14.127 13.908 -26.775 1.00 94.19 412 GLU A O 1
ATOM 3327 N N . GLY A 1 413 ? 14.232 11.680 -26.966 1.00 92.12 413 GLY A N 1
ATOM 3328 C CA . GLY A 1 413 ? 12.929 11.494 -26.350 1.00 92.12 413 GLY A CA 1
ATOM 3329 C C . GLY A 1 413 ? 12.901 11.911 -24.874 1.00 92.12 413 GLY A C 1
ATOM 3330 O O . GLY A 1 413 ? 11.926 12.515 -24.432 1.00 92.12 413 GLY A O 1
ATOM 3331 N N . LEU A 1 414 ? 13.986 11.694 -24.119 1.00 91.38 414 LEU A N 1
ATOM 3332 C CA . LEU A 1 414 ? 14.095 12.218 -22.754 1.00 91.38 414 LEU A CA 1
ATOM 3333 C C . LEU A 1 414 ? 14.175 13.754 -22.732 1.00 91.38 414 LEU A C 1
ATOM 3335 O O . LEU A 1 414 ? 13.609 14.367 -21.830 1.00 91.38 414 LEU A O 1
ATOM 3339 N N . ALA A 1 415 ? 14.839 14.385 -23.703 1.00 92.62 415 ALA A N 1
ATOM 3340 C CA . ALA A 1 415 ? 14.893 15.842 -23.819 1.00 92.62 415 ALA A CA 1
ATOM 3341 C C . ALA A 1 415 ? 13.496 16.435 -24.056 1.00 92.62 415 ALA A C 1
ATOM 3343 O O . ALA A 1 415 ? 13.107 17.367 -23.354 1.00 92.62 415 ALA A O 1
ATOM 3344 N N . VAL A 1 416 ? 12.710 15.832 -24.958 1.00 91.06 416 VAL A N 1
ATOM 3345 C CA . VAL A 1 416 ? 11.309 16.214 -25.207 1.00 91.06 416 VAL A CA 1
ATOM 3346 C C . VAL A 1 416 ? 10.464 16.073 -23.939 1.00 91.06 416 VAL A C 1
ATOM 3348 O O . VAL A 1 416 ? 9.753 17.005 -23.574 1.00 91.06 416 VAL A O 1
ATOM 3351 N N . GLN A 1 417 ? 10.585 14.952 -23.219 1.00 87.62 417 GLN A N 1
ATOM 3352 C CA . GLN A 1 417 ? 9.847 14.721 -21.967 1.00 87.62 417 GLN A CA 1
ATOM 3353 C C . GLN A 1 417 ? 10.168 15.741 -20.868 1.00 87.62 417 GLN A C 1
ATOM 3355 O O . GLN A 1 417 ? 9.320 16.011 -20.022 1.00 87.62 417 GLN A O 1
ATOM 3360 N N . ASN A 1 418 ? 11.380 16.300 -20.871 1.00 88.00 418 ASN A N 1
ATOM 3361 C CA . ASN A 1 418 ? 11.832 17.276 -19.879 1.00 88.00 418 ASN A CA 1
ATOM 3362 C C . ASN A 1 418 ? 11.769 18.727 -20.393 1.00 88.00 418 ASN A C 1
ATOM 3364 O O . ASN A 1 418 ? 12.287 19.624 -19.734 1.00 88.00 418 ASN A O 1
ATOM 3368 N N . GLY A 1 419 ? 11.151 18.971 -21.556 1.00 89.38 419 GLY A N 1
ATOM 3369 C CA . GLY A 1 419 ? 10.961 20.317 -22.104 1.00 89.38 419 GLY A CA 1
ATOM 3370 C C . GLY A 1 419 ? 12.251 21.024 -22.537 1.00 89.38 419 GLY A C 1
ATOM 3371 O O . GLY A 1 419 ? 12.289 22.250 -22.569 1.00 89.38 419 GLY A O 1
ATOM 3372 N N . ILE A 1 420 ? 13.312 20.280 -22.862 1.00 90.25 420 ILE A N 1
ATOM 3373 C CA . ILE A 1 420 ? 14.587 20.851 -23.313 1.00 90.25 420 ILE A CA 1
ATOM 3374 C C . ILE A 1 420 ? 14.467 21.282 -24.781 1.00 90.25 420 ILE A C 1
ATOM 3376 O O . ILE A 1 420 ? 14.199 20.462 -25.656 1.00 90.25 420 ILE A O 1
ATOM 3380 N N . THR A 1 421 ? 14.723 22.562 -25.057 1.00 86.94 421 THR A N 1
ATOM 3381 C CA . THR A 1 421 ? 14.543 23.212 -26.371 1.00 86.94 421 THR A CA 1
ATOM 3382 C C . THR A 1 421 ? 15.842 23.371 -27.175 1.00 86.94 421 THR A C 1
ATOM 3384 O O . THR A 1 421 ? 16.000 24.318 -27.944 1.00 86.94 421 THR A O 1
ATOM 3387 N N . LEU A 1 422 ? 16.795 22.449 -27.012 1.00 89.44 422 LEU A N 1
ATOM 3388 C CA . LEU A 1 422 ? 18.029 22.441 -27.805 1.00 89.44 422 LEU A CA 1
ATOM 3389 C C . LEU A 1 422 ? 17.772 21.961 -29.240 1.00 89.44 422 LEU A C 1
ATOM 3391 O O . LEU A 1 422 ? 16.944 21.083 -29.481 1.00 89.44 422 LEU A O 1
ATOM 3395 N N . GLU A 1 423 ? 18.532 22.512 -30.185 1.00 93.19 423 GLU A N 1
ATOM 3396 C CA . GLU A 1 423 ? 18.552 22.040 -31.570 1.00 93.19 423 GLU A CA 1
ATOM 3397 C C . GLU A 1 423 ? 19.062 20.586 -31.626 1.00 93.19 423 GLU A C 1
ATOM 3399 O O . GLU A 1 423 ? 19.918 20.177 -30.834 1.00 93.19 423 GLU A O 1
ATOM 3404 N N . LYS A 1 424 ? 18.476 19.776 -32.516 1.00 91.75 424 LYS A N 1
ATOM 3405 C CA . LYS A 1 424 ? 18.651 18.319 -32.521 1.00 91.75 424 LYS A CA 1
ATOM 3406 C C . LYS A 1 424 ? 20.103 17.908 -32.763 1.00 91.75 424 LYS A C 1
ATOM 3408 O O . LYS A 1 424 ? 20.589 17.009 -32.074 1.00 91.75 424 LYS A O 1
ATOM 3413 N N . GLU A 1 425 ? 20.789 18.533 -33.716 1.00 93.06 425 GLU A N 1
ATOM 3414 C CA . GLU A 1 425 ? 22.184 18.206 -34.016 1.00 93.06 425 GLU A CA 1
ATOM 3415 C C . GLU A 1 425 ? 23.111 18.590 -32.859 1.00 93.06 425 GLU A C 1
ATOM 3417 O O . GLU A 1 425 ? 23.969 17.795 -32.459 1.00 93.06 425 GLU A O 1
ATOM 3422 N N . GLU A 1 426 ? 22.888 19.748 -32.235 1.00 93.31 426 GLU A N 1
ATOM 3423 C CA . GLU A 1 426 ? 23.647 20.150 -31.049 1.00 93.31 426 GLU A CA 1
ATOM 3424 C C . GLU A 1 426 ? 23.399 19.212 -29.855 1.00 93.31 426 GLU A C 1
ATOM 3426 O O . GLU A 1 426 ? 24.350 18.776 -29.197 1.00 93.31 426 GLU A O 1
ATOM 3431 N N . LEU A 1 427 ? 22.146 18.810 -29.606 1.00 94.19 427 LEU A N 1
ATOM 3432 C CA . LEU A 1 427 ? 21.807 17.838 -28.562 1.00 94.19 427 LEU A CA 1
ATOM 3433 C C . LEU A 1 427 ? 22.543 16.509 -28.784 1.00 94.19 427 LEU A C 1
ATOM 3435 O O . LEU A 1 427 ? 23.154 15.974 -27.854 1.00 94.19 427 LEU A O 1
ATOM 3439 N N . ARG A 1 428 ? 22.522 15.989 -30.019 1.00 95.19 428 ARG A N 1
ATOM 3440 C CA . ARG A 1 428 ? 23.214 14.747 -30.391 1.00 95.19 428 ARG A CA 1
ATOM 3441 C C . ARG A 1 428 ? 24.717 14.859 -30.170 1.00 95.19 428 ARG A C 1
ATOM 3443 O O . ARG A 1 428 ? 25.318 13.977 -29.555 1.00 95.19 428 ARG A O 1
ATOM 3450 N N . LYS A 1 429 ? 25.330 15.950 -30.630 1.00 95.1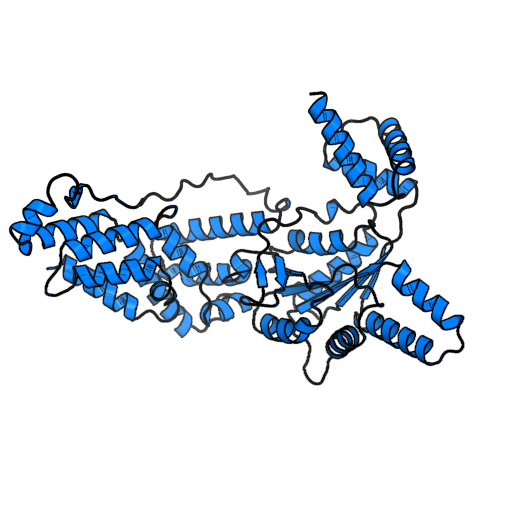2 429 LYS A N 1
ATOM 3451 C CA . LYS A 1 429 ? 26.768 16.197 -30.490 1.00 95.12 429 LYS A CA 1
ATOM 3452 C C . LYS A 1 429 ? 27.195 16.238 -29.024 1.00 95.12 429 LYS A C 1
ATOM 3454 O O . LYS A 1 429 ? 28.125 15.524 -28.641 1.00 95.12 429 LYS A O 1
ATOM 3459 N N . ARG A 1 430 ? 26.492 17.009 -28.190 1.00 94.56 430 ARG A N 1
ATOM 3460 C CA . ARG A 1 430 ? 26.766 17.098 -26.747 1.00 94.56 430 ARG A CA 1
ATOM 3461 C C . ARG A 1 430 ? 26.554 15.759 -26.041 1.00 94.56 430 ARG A C 1
ATOM 3463 O O . ARG A 1 430 ? 27.366 15.377 -25.201 1.00 94.56 430 ARG A O 1
ATOM 3470 N N . ALA A 1 431 ? 25.533 14.996 -26.431 1.00 94.06 431 ALA A N 1
ATOM 3471 C CA . ALA A 1 431 ? 25.289 13.663 -25.888 1.00 94.06 431 ALA A CA 1
ATOM 3472 C C . ALA A 1 431 ? 26.433 12.683 -26.198 1.00 94.06 431 ALA A C 1
ATOM 3474 O O . ALA A 1 431 ? 26.833 11.897 -25.337 1.00 94.06 431 ALA A O 1
ATOM 3475 N N . LEU A 1 432 ? 26.994 12.729 -27.411 1.00 93.62 432 LEU A N 1
ATOM 3476 C CA . LEU A 1 432 ? 28.149 11.902 -27.774 1.00 93.62 432 LEU A CA 1
ATOM 3477 C C . LEU A 1 432 ? 29.408 12.311 -27.004 1.00 93.62 432 LEU A C 1
ATOM 3479 O O . LEU A 1 432 ? 30.134 11.433 -26.537 1.00 93.62 432 LEU A O 1
ATOM 3483 N N . GLN A 1 433 ? 29.640 13.613 -26.813 1.00 92.12 433 GLN A N 1
ATOM 3484 C CA . GLN A 1 433 ? 30.735 14.107 -25.970 1.00 92.12 433 GLN A CA 1
ATOM 3485 C C . GLN A 1 433 ? 30.584 13.638 -24.519 1.00 92.12 433 GLN A C 1
ATOM 3487 O O . GLN A 1 433 ? 31.550 13.167 -23.920 1.00 92.12 433 GLN A O 1
ATOM 3492 N N . TRP A 1 434 ? 29.364 13.680 -23.980 1.00 92.88 434 TRP A N 1
ATOM 3493 C CA . TRP A 1 434 ? 29.066 13.188 -22.638 1.00 92.88 434 TRP A CA 1
ATOM 3494 C C . TRP A 1 434 ? 29.428 11.709 -22.472 1.00 92.88 434 TRP A C 1
ATOM 3496 O O . TRP A 1 434 ? 30.049 11.330 -21.480 1.00 92.88 434 TRP A O 1
ATOM 3506 N N . VAL A 1 435 ? 29.103 10.866 -23.459 1.00 90.94 435 VAL A N 1
ATOM 3507 C CA . VAL A 1 435 ? 29.430 9.431 -23.430 1.00 90.94 435 VAL A CA 1
ATOM 3508 C C . VAL A 1 435 ? 30.937 9.179 -23.353 1.00 90.94 435 VAL A C 1
ATOM 3510 O O . VAL A 1 435 ? 31.335 8.248 -22.658 1.00 90.94 435 VAL A O 1
ATOM 3513 N N . LEU A 1 436 ? 31.769 9.990 -24.018 1.00 87.25 436 LEU A N 1
ATOM 3514 C CA . LEU A 1 436 ? 33.232 9.836 -23.987 1.00 87.25 436 LEU A CA 1
ATOM 3515 C C . LEU A 1 436 ? 33.818 10.034 -22.582 1.00 87.25 436 LEU A C 1
ATOM 3517 O O . LEU A 1 436 ? 34.853 9.455 -22.267 1.00 87.25 436 LEU A O 1
ATOM 3521 N N . MET A 1 437 ? 33.147 10.820 -21.738 1.00 82.00 437 MET A N 1
ATOM 3522 C CA . MET A 1 437 ? 33.569 11.097 -20.362 1.00 82.00 437 MET A CA 1
ATOM 3523 C C . MET A 1 437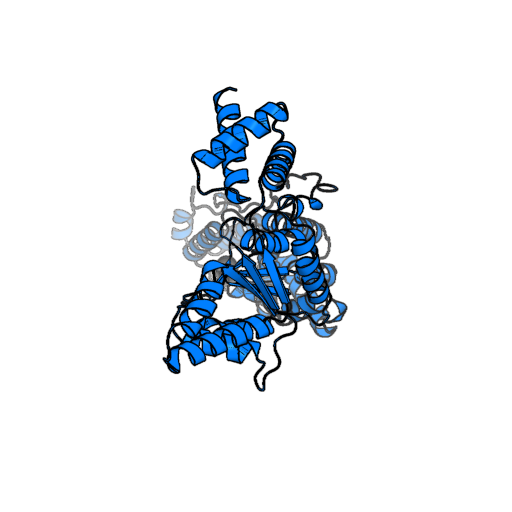 ? 32.962 10.133 -19.327 1.00 82.00 437 MET A C 1
ATOM 3525 O O . MET A 1 437 ? 33.275 10.231 -18.143 1.00 82.00 437 MET A O 1
ATOM 3529 N N . HIS A 1 438 ? 32.090 9.205 -19.742 1.00 81.56 438 HIS A N 1
ATOM 3530 C CA . HIS A 1 438 ? 31.282 8.375 -18.840 1.00 81.56 438 HIS A CA 1
ATOM 3531 C C . HIS A 1 438 ? 31.314 6.881 -19.208 1.00 81.56 438 HIS A C 1
ATOM 3533 O O . HIS A 1 438 ? 31.944 6.453 -20.171 1.00 81.56 438 HIS A O 1
ATOM 3539 N N . ASN A 1 439 ? 30.608 6.054 -18.425 1.00 72.38 439 ASN A N 1
ATOM 3540 C CA . ASN A 1 439 ? 30.579 4.585 -18.520 1.00 72.38 439 ASN A CA 1
ATOM 3541 C C . ASN A 1 439 ? 29.794 4.035 -19.738 1.00 72.38 439 ASN A C 1
ATOM 3543 O O . ASN A 1 439 ? 29.005 3.095 -19.613 1.00 72.38 439 ASN A O 1
ATOM 3547 N N . GLY A 1 440 ? 30.009 4.608 -20.924 1.00 82.94 440 GLY A N 1
ATOM 3548 C CA . GLY A 1 440 ? 29.453 4.142 -22.192 1.00 82.94 440 GLY A CA 1
ATOM 3549 C C . GLY A 1 440 ? 27.967 4.454 -22.399 1.00 82.94 440 GLY A C 1
ATOM 3550 O O . GLY A 1 440 ? 27.335 5.202 -21.649 1.00 82.94 440 GLY A O 1
ATOM 3551 N N . ARG A 1 441 ? 27.400 3.877 -23.464 1.00 89.69 441 ARG A N 1
ATOM 3552 C CA . ARG A 1 441 ? 26.021 4.122 -23.915 1.00 89.69 441 ARG A CA 1
ATOM 3553 C C . ARG A 1 441 ? 25.034 3.292 -23.103 1.00 89.69 441 ARG A C 1
ATOM 3555 O O . ARG A 1 441 ? 25.022 2.063 -23.170 1.00 89.69 441 ARG A O 1
ATOM 3562 N N . SER A 1 442 ? 24.202 3.970 -22.322 1.00 90.19 442 SER A N 1
ATOM 3563 C CA . SER A 1 442 ? 23.143 3.346 -21.531 1.00 90.19 442 SER A CA 1
ATOM 3564 C C . SER A 1 442 ? 22.011 4.340 -21.276 1.00 90.19 442 SER A C 1
ATOM 3566 O O . SER A 1 442 ? 22.232 5.551 -21.328 1.00 90.19 442 SER A O 1
ATOM 3568 N N . GLY A 1 443 ? 20.817 3.844 -20.942 1.00 88.75 443 GLY A N 1
ATOM 3569 C CA . GLY A 1 443 ? 19.703 4.707 -20.537 1.00 88.75 443 GLY A CA 1
ATOM 3570 C C . GLY A 1 443 ? 20.034 5.528 -19.284 1.00 88.75 443 GLY A C 1
ATOM 3571 O O . GLY A 1 443 ? 19.655 6.692 -19.186 1.00 88.75 443 GLY A O 1
ATOM 3572 N N . ARG A 1 444 ? 20.831 4.971 -18.356 1.00 90.50 444 ARG A N 1
ATOM 3573 C CA . ARG A 1 444 ? 21.355 5.720 -17.200 1.00 90.50 444 ARG A CA 1
ATOM 3574 C C . ARG A 1 444 ? 22.230 6.897 -17.639 1.00 90.50 444 ARG A C 1
ATOM 3576 O O . ARG A 1 444 ? 22.031 7.997 -17.138 1.00 90.50 444 ARG A O 1
ATOM 3583 N N . THR A 1 445 ? 23.162 6.671 -18.566 1.00 92.31 445 THR A N 1
ATOM 3584 C CA . THR A 1 445 ? 24.049 7.721 -19.094 1.00 92.31 445 THR A CA 1
ATOM 3585 C C . THR A 1 445 ? 23.239 8.821 -19.782 1.00 92.31 445 THR A C 1
ATOM 3587 O O . THR A 1 445 ? 23.505 9.998 -19.557 1.00 92.31 445 THR A O 1
ATOM 3590 N N . ALA A 1 446 ? 22.214 8.448 -20.559 1.00 92.25 446 ALA A N 1
ATOM 3591 C CA . ALA A 1 446 ? 21.308 9.397 -21.208 1.00 92.25 446 ALA A CA 1
ATOM 3592 C C . ALA A 1 446 ? 20.559 10.257 -20.178 1.00 92.25 446 ALA A C 1
ATOM 3594 O O . ALA A 1 446 ? 20.562 11.477 -20.277 1.00 92.25 446 ALA A O 1
ATOM 3595 N N . ARG A 1 447 ? 19.989 9.649 -19.129 1.00 91.19 447 ARG A N 1
ATOM 3596 C CA . ARG A 1 447 ? 19.316 10.397 -18.054 1.00 91.19 447 ARG A CA 1
ATOM 3597 C C . ARG A 1 447 ? 20.263 11.335 -17.302 1.00 91.19 447 ARG A C 1
ATOM 3599 O O . ARG A 1 447 ? 19.884 12.456 -16.994 1.00 91.19 447 ARG A O 1
ATOM 3606 N N . GLN A 1 448 ? 21.486 10.894 -17.011 1.00 92.88 448 GLN A N 1
ATOM 3607 C CA . GLN A 1 448 ? 22.499 11.740 -16.369 1.00 92.88 448 GLN A CA 1
ATOM 3608 C C . GLN A 1 448 ? 22.853 12.958 -17.231 1.00 92.88 448 GLN A C 1
ATOM 3610 O O . GLN A 1 448 ? 22.970 14.055 -16.695 1.00 92.88 448 GLN A O 1
ATOM 3615 N N . PHE A 1 449 ? 22.953 12.775 -18.550 1.00 94.44 449 PHE A N 1
ATOM 3616 C CA . PHE A 1 449 ? 23.151 13.872 -19.493 1.00 94.44 449 PHE A CA 1
ATOM 3617 C C . PHE A 1 449 ? 21.978 14.865 -19.482 1.00 94.44 449 PHE A C 1
ATOM 3619 O O . PHE A 1 449 ? 22.197 16.065 -19.379 1.00 94.44 449 PHE A O 1
ATOM 3626 N N . ILE A 1 450 ? 20.732 14.381 -19.502 1.00 94.12 450 ILE A N 1
ATOM 3627 C CA . ILE A 1 450 ? 19.542 15.246 -19.418 1.00 94.12 450 ILE A CA 1
ATOM 3628 C C . ILE A 1 450 ? 19.504 16.028 -18.101 1.00 94.12 450 ILE A C 1
ATOM 3630 O O . ILE A 1 450 ? 19.276 17.234 -18.115 1.00 94.12 450 ILE A O 1
ATOM 3634 N N . ASN A 1 451 ? 19.804 15.385 -16.970 1.00 92.38 451 ASN A N 1
ATOM 3635 C CA . ASN A 1 451 ? 19.890 16.070 -15.678 1.00 92.38 451 ASN A CA 1
ATOM 3636 C C . ASN A 1 451 ? 20.965 17.167 -15.674 1.00 92.38 451 ASN A C 1
ATOM 3638 O O . ASN A 1 451 ? 20.764 18.220 -15.074 1.00 92.38 451 ASN A O 1
ATOM 3642 N N . HIS A 1 452 ? 22.097 16.925 -16.339 1.00 93.12 452 HIS A N 1
ATOM 3643 C CA . HIS A 1 452 ? 23.154 17.918 -16.492 1.00 93.12 452 HIS A CA 1
ATOM 3644 C C . HIS A 1 452 ? 22.677 19.132 -17.303 1.00 93.12 452 HIS A C 1
ATOM 3646 O O . HIS A 1 452 ? 22.863 20.259 -16.853 1.00 93.12 452 HIS A O 1
ATOM 3652 N N . LEU A 1 453 ? 21.977 18.915 -18.422 1.00 92.69 453 LEU A N 1
ATOM 3653 C CA . LEU A 1 453 ? 21.386 20.001 -19.214 1.00 92.69 453 LEU A CA 1
ATOM 3654 C C . LEU A 1 453 ? 20.338 20.807 -18.432 1.00 92.69 453 LEU A C 1
ATOM 3656 O O . LEU A 1 453 ? 20.318 22.033 -18.510 1.00 92.69 453 LEU A O 1
ATOM 3660 N N . LEU A 1 454 ? 19.482 20.134 -17.657 1.00 91.44 454 LEU A N 1
ATOM 3661 C CA . LEU A 1 454 ? 18.496 20.807 -16.806 1.00 91.44 454 LEU A CA 1
ATOM 3662 C C . LEU A 1 454 ? 19.178 21.704 -15.767 1.00 91.44 454 LEU A C 1
ATOM 3664 O O . LEU A 1 454 ? 18.763 22.843 -15.566 1.00 91.44 454 LEU A O 1
ATOM 3668 N N . ALA A 1 455 ? 20.247 21.215 -15.134 1.00 90.75 455 ALA A N 1
ATOM 3669 C CA . ALA A 1 455 ? 21.008 21.994 -14.163 1.00 90.75 455 ALA A CA 1
ATOM 3670 C C . ALA A 1 455 ? 21.652 23.241 -14.791 1.00 90.75 455 ALA A C 1
ATOM 3672 O O . ALA A 1 455 ? 21.574 24.318 -14.204 1.00 90.75 455 ALA A O 1
ATOM 3673 N N . GLU A 1 456 ? 22.231 23.126 -15.990 1.00 88.38 456 GLU A N 1
ATOM 3674 C CA . GLU A 1 456 ? 22.781 24.277 -16.721 1.00 88.38 456 GLU A CA 1
ATOM 3675 C C . GLU A 1 456 ? 21.712 25.334 -17.020 1.00 88.38 456 GLU A C 1
ATOM 3677 O O . GLU A 1 456 ? 21.952 26.528 -16.828 1.00 88.38 456 GLU A O 1
ATOM 3682 N N . HIS A 1 457 ? 20.520 24.906 -17.448 1.00 81.88 457 HIS A N 1
ATOM 3683 C CA . HIS A 1 457 ? 19.413 25.814 -17.753 1.00 81.88 457 HIS A CA 1
ATOM 3684 C C . HIS A 1 457 ? 18.934 26.567 -16.504 1.00 81.88 457 HIS A C 1
ATOM 3686 O O . HIS A 1 457 ? 18.679 27.767 -16.569 1.00 81.88 457 HIS A O 1
ATOM 3692 N N . HIS A 1 458 ? 18.845 25.886 -15.358 1.00 82.38 458 HIS A N 1
ATOM 3693 C CA . HIS A 1 458 ? 18.467 26.497 -14.079 1.00 82.38 458 HIS A CA 1
ATOM 3694 C C . HIS A 1 458 ? 19.525 27.440 -13.499 1.00 82.38 458 HIS A C 1
ATOM 3696 O O . HIS A 1 458 ? 19.168 28.333 -12.746 1.00 82.38 458 HIS A O 1
ATOM 3702 N N . MET A 1 459 ? 20.808 27.235 -13.808 1.00 74.94 459 MET A N 1
ATOM 3703 C CA . MET A 1 459 ? 21.887 28.140 -13.389 1.00 74.94 459 MET A CA 1
ATOM 3704 C C . MET A 1 459 ? 22.062 29.340 -14.328 1.00 74.94 459 MET A C 1
ATOM 3706 O O . MET A 1 459 ? 22.670 30.332 -13.937 1.00 74.94 459 MET A O 1
ATOM 3710 N N . SER A 1 460 ? 21.565 29.235 -15.563 1.00 68.44 460 SER A N 1
ATOM 3711 C CA . SER A 1 460 ? 21.643 30.287 -16.588 1.00 68.44 460 SER A CA 1
ATOM 3712 C C . SER A 1 460 ? 20.379 31.158 -16.670 1.00 68.44 460 SER A C 1
ATOM 3714 O O . SER A 1 460 ? 20.387 32.151 -17.397 1.00 68.44 460 SER A O 1
ATOM 3716 N N . SER A 1 461 ? 19.308 30.772 -15.963 1.00 54.56 461 SER A N 1
ATOM 3717 C CA . SER A 1 461 ? 18.058 31.532 -15.777 1.00 54.56 461 SER A CA 1
ATOM 3718 C C . SER A 1 461 ? 18.059 32.189 -14.405 1.00 54.56 461 SER A C 1
ATOM 3720 O O . SER A 1 461 ? 17.537 33.320 -14.299 1.00 54.56 461 SER A O 1
#

Mean predicted aligned error: 8.84 Å

Secondary structure (DSSP, 8-state):
-HHHHHHHHHHHHHTT-SS-GGGGTSHHHHHHHHHHHHHHSSS--HHHHHHHHHHHHHHHTTS-HHHHHHHHHHH--SHHHHHHHHHGGGGS-HHHHHHHHHHHHHHHHHHT--HHHHHHHHHHHHHHH--HHHHHHTSGGGSGGGSPPPP-S---------TTTGGG--HHHHHHHHHHHHHHHHHH-S-GGGGHHHHHHHHHHT-SHHHHH-SEEEE-SSSSSEEE-SS-----GGGSTT-HHHHHHHHHHHHHHHTT----EEEEEE-TTSSHHHHHHHHHHHHGGGTEEEEE--GGGGGGHHHHHHHHTTSSSEEEEEE-S--TTS-HHHHHHHHHHHH--SSPPPTTEEEEEEEEHHHHHHHHHHTTT---HHHHHHHHHHHHHHHTTEEEEEEPPP-HHHHHHHHHHHHHHTT----HHHHHHHHHHHHHTTT-S-HHHHHHHHHHHHHHHHHH-

Solvent-accessible surface area (backbone atoms only — not comparable to full-atom values): 25584 Å² total; per-residue (Å²): 109,72,66,56,52,49,53,50,49,51,55,55,49,61,74,63,42,81,76,73,48,58,47,68,73,37,71,48,40,34,32,46,52,54,38,51,49,48,74,62,40,96,71,73,55,71,68,61,49,50,54,33,48,52,51,26,53,62,60,42,65,97,53,33,66,50,58,50,55,53,51,49,61,55,37,43,84,41,74,64,48,49,34,9,19,59,51,24,54,82,55,42,56,70,68,59,52,53,52,48,22,52,41,33,43,52,52,48,58,54,52,67,63,47,48,63,61,52,41,54,50,49,47,60,49,46,77,74,68,56,52,76,68,49,56,62,64,43,36,76,81,58,19,65,89,62,54,88,70,68,56,84,68,74,79,78,72,81,81,68,87,50,92,83,48,68,90,77,40,36,37,50,57,45,44,55,51,51,52,48,54,52,49,55,56,55,71,69,43,95,52,46,45,72,38,52,57,59,51,17,45,42,19,35,49,49,32,41,37,70,52,39,75,28,47,35,28,41,65,42,95,68,89,59,57,60,43,70,44,81,79,70,78,72,50,44,65,84,76,53,59,95,40,66,69,60,44,52,58,54,49,54,40,50,53,33,36,69,73,66,42,90,57,64,26,35,36,33,33,20,53,85,45,51,46,59,71,52,51,63,50,8,49,38,38,74,35,29,84,67,32,38,31,40,36,39,42,56,72,97,47,47,79,50,45,68,66,46,50,65,55,51,61,75,42,65,47,39,36,38,39,34,31,66,66,56,57,93,84,59,66,69,66,45,53,52,54,52,37,49,60,55,67,46,57,97,59,79,74,52,86,44,61,40,47,39,34,26,28,43,44,69,57,62,50,50,46,67,56,50,34,76,74,45,100,46,67,70,47,41,54,58,42,51,54,52,52,53,42,59,60,50,23,72,37,81,42,80,41,68,69,47,55,72,69,55,39,43,52,36,36,52,52,52,30,59,77,68,72,54,86,68,58,68,68,59,49,47,53,53,52,55,56,50,33,77,80,47,97,44,65,28,58,48,49,38,52,52,50,50,53,51,53,53,50,52,52,65,75,75,105

Nearest PDB structures (foldseek):
  7w42-assembly1_A  TM=6.382E-01  e=1.366E-06  Bacillus subtilis subsp. subtilis str. 168
  4i4l-assembly1_E  TM=5.772E-01  e=6.365E-06  Escherichia coli K-12
  4i81-assembly1_B  TM=5.576E-01  e=8.036E-06  Escherichia coli K-12
  6wsg-assembly1_A  TM=5.457E-01  e=4.953E-05  Escherichia coli
  8fs4-assembly1_A  TM=5.786E-01  e=5.008E-03  Saccharomyces cerevisiae

Radius of gyration: 29.0 Å; Cα contacts (8 Å, |Δi|>4): 604; chains: 1; bounding box: 68×63×82 Å

Sequence (461 aa):
MKEIAALRKIKLALAGLVYFDDILKDEIGANFCLLLDQLTAKEIKCEDIYIQYQKFYKSLLGLTWSEYLVNLLFKSQNAFTVQAAAQGLEGVDSLMQEHVASDLKIFQDLAKITAQDILALVAKRFVKEMTEIDKEIFSAELSPENWPVWQVTPIKAKTANTGNKKEFMSATEWLETVRREFYERFVAAENWTENVSLLADYYHWVGFGIFARYAAFNVQEHGQWLEGIAKNDPIRIDNLICQEREQAIVLRNTEAFLQGYPANNIILYGNRGTGKSSLVKALLNEYISRGLRLVQLPKNRINLFPGLIAKLAKIPLKFIIFIDDLSFNEEENDYKNLKSLLEGGVESRPANVLVYATSNRKHLIRESFAGRRTDDVHAQDTMEEKLSLADRFGITVTFLSPDQETFLKIVEGLAVQNGITLEKEELRKRALQWVLMHNGRSGRTARQFINHLLAEHHMSS